Protein 9DXP (pdb70)

Sequence (546 aa):
GELKVFLCALSFVYFAKALAEGYLKSTITQIERRFDIPSSLVGVIDGSFEIGNLLVITFVSYFGAKLHRPKIIGAGCVIMGVGTLLIAMPQFFMEQYKYERSSMWIYVFLGNLLRGIGETPIQPLGIAYLDDFASEDNAAFYIGCVQTVAIIGPIFGFLLGSLCAKLYVDIGFVNLDHITITPKDPQWVGAWWLGYLIAGIISLLAAVPFWYLPKSLPAKIMEMARDFLPSLKNLFGNPVYFLYLCTSTVQFNSLFGMVTYKPKYIEQQYGQSSSRANFVIGLINIPAVALGIFSGGIVMKKFRISVCGAAKLYLGSSVFGYLLFLSLFALGCENSDVAGLTVSYQGTKPVSYHERALFSDCNSRCKCSETKWEPMCGENGITYVSACLAGCQTSNRSGKNIIFYNCTCVGISSGIVGRCQKDNGCPQMFLYFLVISVITSYTLSLGGIPGYILLLRCIKPQLKSFALGIYTLAIRVLAGIPAPVYFGVLIDTSCLKWGFKRCGSRGSCRLYDSNVFRHIYLGLTVILGTVSILLSIAVLFILKKN

Organism: Homo sapiens (NCBI:txid9606)

Nearest PDB structures (foldseek):
  8hnh-assembly1_A  TM=9.479E-01  e=4.121E-43  Homo sapiens
  8hnc-assembly1_A  TM=9.455E-01  e=6.093E-43  Homo sapiens
  8k6l-assembly1_A  TM=9.357E-01  e=5.834E-43  Homo sapiens
  8kgw-assembly1_A  TM=9.311E-01  e=1.448E-32  Homo sapiens
  8kgi-assembly1_B  TM=8.664E-01  e=1.265E-17  Homo sapiens

GO terms:
  GO:0015349 thyroid hormone transmembrane transporter activity (F, IDA)
  GO:0005886 plasma membrane (C, IDA)
  GO:0016323 basolateral plasma membrane (C, IDA)
  GO:0055085 transmembrane transport (P, IDA)
  GO:0070327 thyroid hormone transport (P, IDA)
  GO:2000611 positive regulation of thyroid hormone generation (P, IMP)
  GO:0022857 transmembrane transporter activity (F, IDA)
  GO:0015349 thyroid hormone transmembrane transporter activity (F, IMP)
  GO:0005886 plasma membrane (C, IMP)
  GO:0070327 thyroid hormone transport (P, IMP)
  GO:0005886 plasma membrane (C, TAS)
  GO:0005515 protein binding (F, IPI)

B-factor: mean 31.96, std 24.23, range [0.01, 106.72]

Solvent-accessible surface area: 25785 Å² total; per-residue (Å²): 80,97,31,106,78,0,22,87,7,0,23,78,0,4,55,0,31,5,13,5,46,1,1,4,92,30,0,32,71,27,1,48,107,29,10,122,12,79,61,78,48,18,44,66,2,62,27,0,35,29,95,3,15,39,141,36,4,32,123,19,0,15,30,2,16,102,74,47,21,0,81,43,0,0,41,4,0,58,63,6,0,72,0,2,42,42,0,0,68,0,9,91,134,44,134,108,34,152,26,159,224,124,86,39,55,72,87,1,40,69,0,0,41,50,5,0,51,0,32,3,4,0,39,1,0,0,0,1,0,0,8,56,43,12,58,150,50,31,0,4,55,15,0,0,27,0,36,27,43,22,42,49,1,37,35,92,0,94,99,29,2,70,100,3,28,136,70,14,0,5,53,80,88,41,103,80,140,139,33,119,18,74,78,191,48,121,57,39,2,2,0,0,17,50,0,3,41,62,1,0,92,37,0,59,106,1,3,83,46,0,123,184,9,39,101,74,26,165,114,150,75,123,84,24,49,179,68,53,111,66,16,53,141,80,0,74,61,26,62,10,0,91,33,6,13,37,0,1,16,30,13,67,16,0,32,54,0,12,70,61,30,8,32,55,0,2,36,32,2,4,47,38,71,61,63,145,0,89,122,14,20,19,102,76,7,46,45,9,35,5,110,0,20,58,16,0,0,75,44,7,70,144,134,197,47,74,40,43,20,0,3,107,40,13,26,25,6,1,41,128,0,7,102,56,7,80,45,2,73,84,18,28,8,124,36,26,55,1,1,4,17,13,8,27,22,151,38,68,159,113,41,78,155,174,109,84,51,25,76,32,134,20,1,81,235,37,212,12,48,100,68,124,36,112,22,1,22,6,132,82,40,15,1,1,2,11,16,44,0,0,2,22,131,71,76,91,175,64,67,199,89,57,41,39,83,87,0,65,1,10,53,136,67,26,2,89,94,26,91,19,157,31,123,149,39,5,70,86,47,19,92,90,2,29,75,32,7,34,79,4,10,76,19,13,13,40,1,28,2,0,0,17,5,0,0,1,75,27,14,89,81,87,11,20,2,3,0,0,0,13,18,30,53,11,15,66,60,98,0,6,79,44,0,31,98,71,0,8,91,70,0,44,93,5,17,19,26,60,10,89,116,250,124,51,62,152,17,73,15,98,10,10,34,8,47,61,1,25,98,42,1,0,16,34,1,20,108,33,0,63,61,0,25,109,44,4,82,35,4,21,130,35,24,127,157,126

Structure (mmCIF, N/CA/C/O backbone):
data_9DXP
#
_entry.id   9DXP
#
_cell.length_a   1.00
_cell.length_b   1.00
_cell.length_c   1.00
_cell.angle_alpha   90.00
_cell.angle_beta   90.00
_cell.angle_gamma   90.00
#
_symmetry.space_group_name_H-M   'P 1'
#
loop_
_entity.id
_entity.type
_entity.pdbx_description
1 polymer 'Solute carrier organic anion transporter family member 1C1'
2 non-polymer "3,5,3',5'-TETRAIODO-L-THYRONINE"
3 non-polymer 'CHOLESTEROL HEMISUCCINATE'
4 water water
#
loop_
_atom_site.group_PDB
_atom_site.id
_atom_site.type_symbol
_atom_site.label_atom_id
_atom_site.label_alt_id
_atom_site.label_comp_id
_atom_site.label_asym_id
_atom_site.label_entity_id
_atom_site.label_seq_id
_atom_site.pdbx_PDB_ins_code
_atom_site.Cartn_x
_atom_site.Cartn_y
_atom_site.Cartn_z
_atom_site.occupancy
_atom_site.B_iso_or_equiv
_atom_site.auth_seq_id
_atom_site.auth_comp_id
_atom_site.auth_asym_id
_atom_site.auth_atom_id
_atom_site.pdbx_PDB_model_num
ATOM 1 N N . GLY A 1 40 ? 140.28125 117.88547 106.93248 1.000 28.29918 40 GLY A N 1
ATOM 2 C CA . GLY A 1 40 ? 141.42701 118.55600 106.34702 1.000 21.77311 40 GLY A CA 1
ATOM 3 C C . GLY A 1 40 ? 142.09891 119.53267 107.28990 1.000 25.42988 40 GLY A C 1
ATOM 4 O O . GLY A 1 40 ? 142.11713 119.32666 108.50103 1.000 33.32292 40 GLY A O 1
ATOM 5 N N . GLU A 1 41 ? 142.65403 120.60573 106.72696 1.000 27.31217 41 GLU A N 1
ATOM 6 C CA . GLU A 1 41 ? 143.35823 121.58889 107.54368 1.000 25.25978 41 GLU A CA 1
ATOM 7 C C . GLU A 1 41 ? 142.39918 122.34758 108.45281 1.000 20.35981 41 GLU A C 1
ATOM 8 O O . GLU A 1 41 ? 142.78181 122.77603 109.54687 1.000 30.29001 41 GLU A O 1
ATOM 14 N N . LEU A 1 42 ? 141.15293 122.53233 108.01378 1.000 22.44362 42 LEU A N 1
ATOM 15 C CA . LEU A 1 42 ? 140.15823 123.18055 108.86184 1.000 17.42056 42 LEU A CA 1
ATOM 16 C C . LEU A 1 42 ? 139.83933 122.33643 110.09068 1.000 15.62228 42 LEU A C 1
ATOM 17 O O . LEU A 1 42 ? 139.72346 122.86416 111.20168 1.000 21.59833 42 LEU A O 1
ATOM 22 N N . LYS A 1 43 ? 139.69311 121.02191 109.91064 1.000 23.64152 43 LYS A N 1
ATOM 23 C CA . LYS A 1 43 ? 139.44947 120.13725 111.04626 1.000 16.22342 43 LYS A CA 1
ATOM 24 C C . LYS A 1 43 ? 140.63362 120.13001 112.00273 1.000 16.54879 43 LYS A C 1
ATOM 25 O O . LYS A 1 43 ? 140.45312 120.08608 113.22599 1.000 28.74214 43 LYS A O 1
ATOM 31 N N . VAL A 1 44 ? 141.85269 120.16310 111.46119 1.000 14.69415 44 VAL A N 1
ATOM 32 C CA . VAL A 1 44 ? 143.04569 120.20686 112.30106 1.000 14.19710 44 VAL A CA 1
ATOM 33 C C . VAL A 1 44 ? 143.08009 121.50237 113.10228 1.000 12.23055 44 VAL A C 1
ATOM 34 O O . VAL A 1 44 ? 143.39670 121.50544 114.29800 1.000 24.38361 44 VAL A O 1
ATOM 38 N N . PHE A 1 45 ? 142.75308 122.62372 112.45432 1.000 9.73480 45 PHE A N 1
ATOM 39 C CA . PHE A 1 45 ? 142.67218 123.88946 113.17521 1.000 6.72195 45 PHE A CA 1
ATOM 40 C C . PHE A 1 45 ? 141.61888 123.82846 114.27080 1.000 9.74991 45 PHE A C 1
ATOM 41 O O . PHE A 1 45 ? 141.82812 124.35123 115.36801 1.000 16.32516 45 PHE A O 1
ATOM 49 N N . LEU A 1 46 ? 140.47081 123.21550 113.98204 1.000 7.35521 46 LEU A N 1
ATOM 50 C CA . LEU A 1 46 ? 139.41164 123.11225 114.97959 1.000 4.58355 46 LEU A CA 1
ATOM 51 C C . LEU A 1 46 ? 139.87493 122.30537 116.18761 1.000 13.78696 46 LEU A C 1
ATOM 52 O O . LEU A 1 46 ? 139.64711 122.69979 117.33619 1.000 16.62023 46 LEU A O 1
ATOM 57 N N . CYS A 1 47 ? 140.54987 121.18007 115.94234 1.000 10.54012 47 CYS A N 1
ATOM 58 C CA . CYS A 1 47 ? 141.07294 120.36416 117.03573 1.000 7.38380 47 CYS A CA 1
ATOM 59 C C . CYS A 1 47 ? 142.10729 121.13162 117.85724 1.000 17.28391 47 CYS A C 1
ATOM 60 O O . CYS A 1 47 ? 142.08745 121.09880 119.09545 1.000 22.60266 47 CYS A O 1
ATOM 63 N N . ALA A 1 48 ? 143.02034 121.83460 117.18092 1.000 12.37572 48 ALA A N 1
ATOM 64 C CA . ALA A 1 48 ? 144.05212 122.58920 117.88808 1.000 6.65164 48 ALA A CA 1
ATOM 65 C C . ALA A 1 48 ? 143.44865 123.71302 118.72259 1.000 3.44829 48 ALA A C 1
ATOM 66 O O . ALA A 1 48 ? 143.86588 123.94656 119.86449 1.000 19.77348 48 ALA A O 1
ATOM 68 N N . LEU A 1 49 ? 142.46492 124.42185 118.16769 1.000 7.19592 49 LEU A N 1
ATOM 69 C CA . LEU A 1 49 ? 141.80157 125.48388 118.91168 1.000 4.47051 49 LEU A CA 1
ATOM 70 C C . LEU A 1 49 ? 141.03776 124.92595 120.10431 1.000 5.06147 49 LEU A C 1
ATOM 71 O O . LEU A 1 49 ? 141.01193 125.54157 121.17534 1.000 19.39001 49 LEU A O 1
ATOM 76 N N . SER A 1 50 ? 140.40477 123.76374 119.93691 1.000 7.07331 50 SER A N 1
ATOM 77 C CA . SER A 1 50 ? 139.72942 123.12204 121.05855 1.000 11.98045 50 SER A CA 1
ATOM 78 C C . SER A 1 50 ? 140.71377 122.78104 122.16783 1.000 9.42843 50 SER A C 1
ATOM 79 O O . SER A 1 50 ? 140.41266 122.96188 123.35359 1.000 13.75419 50 SER A O 1
ATOM 82 N N . PHE A 1 51 ? 141.89780 122.28607 121.80207 1.000 7.65770 51 PHE A N 1
ATOM 83 C CA . PHE A 1 51 ? 142.89278 121.96723 122.82090 1.000 6.00837 51 PHE A CA 1
ATOM 84 C C . PHE A 1 51 ? 143.39565 123.22424 123.52043 1.000 9.29755 51 PHE A C 1
ATOM 85 O O . PHE A 1 51 ? 143.65425 123.20587 124.72806 1.000 20.47017 51 PHE A O 1
ATOM 93 N N . VAL A 1 52 ? 143.54533 124.32265 122.78081 1.000 5.25591 52 VAL A N 1
ATOM 94 C CA . VAL A 1 52 ? 143.95305 125.58112 123.40216 1.000 4.86390 52 VAL A CA 1
ATOM 95 C C . VAL A 1 52 ? 142.89026 126.07335 124.38047 1.000 0.00000 52 VAL A C 1
ATOM 96 O O . VAL A 1 52 ? 143.20527 126.53414 125.48800 1.000 11.16362 52 VAL A O 1
ATOM 100 N N . TYR A 1 53 ? 141.61895 125.99374 123.98212 1.000 8.93935 53 TYR A N 1
ATOM 101 C CA . TYR A 1 53 ? 140.52965 126.36469 124.87783 1.000 5.55844 53 TYR A CA 1
ATOM 102 C C . TYR A 1 53 ? 140.54806 125.50842 126.13563 1.000 10.84629 53 TYR A C 1
ATOM 103 O O . TYR A 1 53 ? 140.38872 126.02118 127.24939 1.000 8.82849 53 TYR A O 1
ATOM 112 N N . PHE A 1 54 ? 140.76178 124.20217 125.97362 1.000 3.57367 54 PHE A N 1
ATOM 113 C CA . PHE A 1 54 ? 140.84636 123.30881 127.12235 1.000 5.51139 54 PHE A CA 1
ATOM 114 C C . PHE A 1 54 ? 141.99779 123.69178 128.04451 1.000 8.23598 54 PHE A C 1
ATOM 115 O O . PHE A 1 54 ? 141.84292 123.71080 129.26803 1.000 23.81013 54 PHE A O 1
ATOM 123 N N . ALA A 1 55 ? 143.16844 123.98228 127.47367 1.000 14.29003 55 ALA A N 1
ATOM 124 C CA . ALA A 1 55 ? 144.33006 124.31870 128.29094 1.000 2.94780 55 ALA A CA 1
ATOM 125 C C . ALA A 1 55 ? 144.08861 125.59075 129.09447 1.000 9.42102 55 ALA A C 1
ATOM 126 O O . ALA A 1 55 ? 144.36146 125.63906 130.30222 1.000 25.62200 55 ALA A O 1
ATOM 128 N N . LYS A 1 56 ? 143.55922 126.63093 128.44279 1.000 4.39507 56 LYS A N 1
ATOM 129 C CA . LYS A 1 56 ? 143.32522 127.88226 129.15732 1.000 9.58587 56 LYS A CA 1
ATOM 130 C C . LYS A 1 56 ? 142.24394 127.71523 130.22262 1.000 14.44034 56 LYS A C 1
ATOM 131 O O . LYS A 1 56 ? 142.37167 128.24774 131.33234 1.000 14.00346 56 LYS A O 1
ATOM 137 N N . ALA A 1 57 ? 141.18836 126.95233 129.91909 1.000 5.71440 57 ALA A N 1
ATOM 138 C CA . ALA A 1 57 ? 140.14207 126.69937 130.90164 1.000 14.60847 57 ALA A CA 1
ATOM 139 C C . ALA A 1 57 ? 140.65660 125.91095 132.09954 1.000 12.78488 57 ALA A C 1
ATOM 140 O O . ALA A 1 57 ? 140.27732 126.20495 133.23782 1.000 22.33523 57 ALA A O 1
ATOM 142 N N . LEU A 1 58 ? 141.50502 124.90900 131.86281 1.000 10.71940 58 LEU A N 1
ATOM 143 C CA . LEU A 1 58 ? 142.06828 124.12978 132.95845 1.000 15.78477 58 LEU A CA 1
ATOM 144 C C . LEU A 1 58 ? 142.96485 124.98942 133.83740 1.000 21.24172 58 LEU A C 1
ATOM 145 O O . LEU A 1 58 ? 142.92699 124.88835 135.06996 1.000 27.90066 58 LEU A O 1
ATOM 150 N N . ALA A 1 59 ? 143.77476 125.85257 133.21944 1.000 14.51916 59 ALA A N 1
ATOM 151 C CA . ALA A 1 59 ? 144.58035 126.77720 134.00855 1.000 15.58234 59 ALA A CA 1
ATOM 152 C C . ALA A 1 59 ? 143.69890 127.68962 134.85587 1.000 14.36908 59 ALA A C 1
ATOM 153 O O . ALA A 1 59 ? 143.98661 127.92070 136.03775 1.000 25.31191 59 ALA A O 1
ATOM 155 N N . GLU A 1 60 ? 142.61373 128.20654 134.27285 1.000 5.66179 60 GLU A N 1
ATOM 156 C CA . GLU A 1 60 ? 141.72014 129.08889 135.01872 1.000 14.82681 60 GLU A CA 1
ATOM 157 C C . GLU A 1 60 ? 141.09320 128.36773 136.20780 1.000 14.96885 60 GLU A C 1
ATOM 158 O O . GLU A 1 60 ? 141.04282 128.90419 137.32261 1.000 15.40912 60 GLU A O 1
ATOM 164 N N . GLY A 1 61 ? 140.61041 127.14426 135.98315 1.000 12.73938 61 GLY A N 1
ATOM 165 C CA . GLY A 1 61 ? 140.00789 126.38463 137.06520 1.000 16.46804 61 GLY A CA 1
ATOM 166 C C . GLY A 1 61 ? 140.98886 126.07631 138.17948 1.000 14.26723 61 GLY A C 1
ATOM 167 O O . GLY A 1 61 ? 140.65578 126.19051 139.36277 1.000 17.86872 61 GLY A O 1
ATOM 168 N N . TYR A 1 62 ? 142.21591 125.68924 137.81835 1.000 19.84892 62 TYR A N 1
ATOM 169 C CA . TYR A 1 62 ? 143.21814 125.38679 138.83351 1.000 11.87971 62 TYR A CA 1
ATOM 170 C C . TYR A 1 62 ? 143.57720 126.62606 139.64369 1.000 15.72592 62 TYR A C 1
ATOM 171 O O . TYR A 1 62 ? 143.72692 126.55680 140.87127 1.000 19.58729 62 TYR A O 1
ATOM 180 N N . LEU A 1 63 ? 143.73422 127.76784 138.97146 1.000 15.42678 63 LEU A N 1
ATOM 181 C CA . LEU A 1 63 ? 144.03753 129.01016 139.66651 1.000 19.90084 63 LEU A CA 1
ATOM 182 C C . LEU A 1 63 ? 142.93539 129.37433 140.65541 1.000 22.55260 63 LEU A C 1
ATOM 183 O O . LEU A 1 63 ? 143.20414 129.74901 141.80483 1.000 27.16485 63 LEU A O 1
ATOM 188 N N . LYS A 1 64 ? 141.67976 129.26668 140.21214 1.000 25.29690 64 LYS A N 1
ATOM 189 C CA . LYS A 1 64 ? 140.56343 129.54265 141.11010 1.000 22.96066 64 LYS A CA 1
ATOM 190 C C . LYS A 1 64 ? 140.54676 128.58702 142.29452 1.000 20.64355 64 LYS A C 1
ATOM 191 O O . LYS A 1 64 ? 140.21217 128.99375 143.41143 1.000 25.81412 64 LYS A O 1
ATOM 197 N N . SER A 1 65 ? 140.90626 127.32043 142.07945 1.000 12.95519 65 SER A N 1
ATOM 198 C CA . SER A 1 65 ? 140.88350 126.37439 143.18932 1.000 15.47644 65 SER A CA 1
ATOM 199 C C . SER A 1 65 ? 142.01610 126.62059 144.18441 1.000 23.27749 65 SER A C 1
ATOM 200 O O . SER A 1 65 ? 141.84570 126.35982 145.37944 1.000 30.94131 65 SER A O 1
ATOM 203 N N . THR A 1 66 ? 143.17038 127.11029 143.72741 1.000 23.98072 66 THR A N 1
ATOM 204 C CA . THR A 1 66 ? 144.34320 127.21328 144.59208 1.000 14.94177 66 THR A CA 1
ATOM 205 C C . THR A 1 66 ? 144.67095 128.62791 145.05657 1.000 21.32127 66 THR A C 1
ATOM 206 O O . THR A 1 66 ? 145.68888 128.81080 145.73692 1.000 23.94227 66 THR A O 1
ATOM 210 N N . ILE A 1 67 ? 143.87006 129.63261 144.69457 1.000 27.22558 67 ILE A N 1
ATOM 211 C CA . ILE A 1 67 ? 144.20934 131.00557 145.06813 1.000 27.15181 67 ILE A CA 1
ATOM 212 C C . ILE A 1 67 ? 144.24076 131.16901 146.58898 1.000 30.33141 67 ILE A C 1
ATOM 213 O O . ILE A 1 67 ? 145.07029 131.90854 147.13090 1.000 32.50032 67 ILE A O 1
ATOM 218 N N . THR A 1 68 ? 143.34879 130.47536 147.30249 1.000 33.66203 68 THR A N 1
ATOM 219 C CA . THR A 1 68 ? 143.34808 130.53426 148.76230 1.000 33.32126 68 THR A CA 1
ATOM 220 C C . THR A 1 68 ? 144.60632 129.92171 149.37306 1.000 32.91688 68 THR A C 1
ATOM 221 O O . THR A 1 68 ? 145.18473 130.50808 150.29761 1.000 40.64825 68 THR A O 1
ATOM 225 N N . GLN A 1 69 ? 145.04559 128.76491 148.87369 1.000 32.37985 69 GLN A N 1
ATOM 226 C CA . GLN A 1 69 ? 146.29458 128.17391 149.33890 1.000 31.53610 69 GLN A CA 1
ATOM 227 C C . GLN A 1 69 ? 147.47859 129.08502 149.04644 1.000 33.87778 69 GLN A C 1
ATOM 228 O O . GLN A 1 69 ? 148.40657 129.17908 149.85541 1.000 39.79556 69 GLN A O 1
ATOM 234 N N . ILE A 1 70 ? 147.47038 129.74644 147.88795 1.000 30.24412 70 ILE A N 1
ATOM 235 C CA . ILE A 1 70 ? 148.54611 130.67737 147.56095 1.000 31.02696 70 ILE A CA 1
ATOM 236 C C . ILE A 1 70 ? 148.54201 131.85954 148.52306 1.000 35.08586 70 ILE A C 1
ATOM 237 O O . ILE A 1 70 ? 149.60077 132.31797 148.96637 1.000 32.70234 70 ILE A O 1
ATOM 242 N N . GLU A 1 71 ? 147.35582 132.37186 148.86139 1.000 41.73406 71 GLU A N 1
ATOM 243 C CA . GLU A 1 71 ? 147.26621 133.44534 149.84745 1.000 41.51943 71 GLU A CA 1
ATOM 244 C C . GLU A 1 71 ? 147.83435 133.01308 151.19222 1.000 42.58432 71 GLU A C 1
ATOM 245 O O . GLU A 1 71 ? 148.61033 133.74732 151.81405 1.000 41.36366 71 GLU A O 1
ATOM 251 N N . ARG A 1 72 ? 147.45890 131.82324 151.65462 1.000 37.22599 72 ARG A N 1
ATOM 252 C CA . ARG A 1 72 ? 147.96215 131.31437 152.92465 1.000 35.61409 72 ARG A CA 1
ATOM 253 C C . ARG A 1 72 ? 149.46806 131.09095 152.92466 1.000 41.57305 72 ARG A C 1
ATOM 254 O O . ARG A 1 72 ? 150.13677 131.43528 153.90525 1.000 43.82709 72 ARG A O 1
ATOM 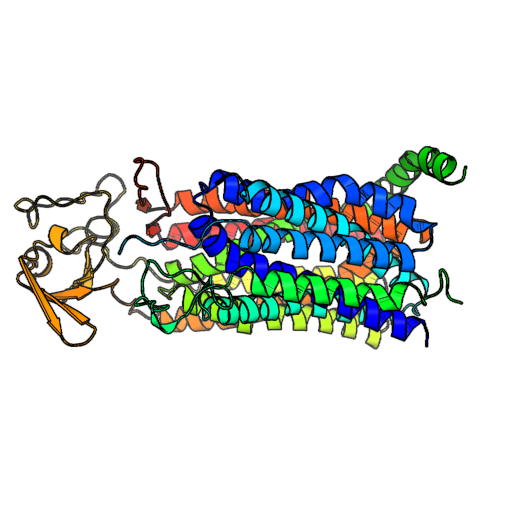262 N N . ARG A 1 73 ? 150.01320 130.52048 151.84865 1.000 43.34125 73 ARG A N 1
ATOM 263 C CA . ARG A 1 73 ? 151.42983 130.17118 151.81981 1.000 39.62675 73 ARG A CA 1
ATOM 264 C C . ARG A 1 73 ? 152.31732 131.40972 151.83413 1.000 39.87087 73 ARG A C 1
ATOM 265 O O . ARG A 1 73 ? 153.30897 131.46302 152.57015 1.000 45.40837 73 ARG A O 1
ATOM 273 N N . PHE A 1 74 ? 151.98000 132.41284 151.03128 1.000 39.72954 74 PHE A N 1
ATOM 274 C CA . PHE A 1 74 ? 152.82000 133.58923 150.85724 1.000 38.40969 74 PHE A CA 1
ATOM 275 C C . PHE A 1 74 ? 152.61107 134.64558 151.93643 1.000 40.43012 74 PHE A C 1
ATOM 276 O O . PHE A 1 74 ? 153.35448 135.63179 151.96207 1.000 45.99856 74 PHE A O 1
ATOM 284 N N . ASP A 1 75 ? 151.63404 134.46002 152.82330 1.000 44.49192 75 ASP A N 1
ATOM 285 C CA . ASP A 1 75 ? 151.33567 135.40358 153.90406 1.000 43.35095 75 ASP A CA 1
ATOM 286 C C . ASP A 1 75 ? 151.08909 136.81078 153.36643 1.000 46.20770 75 ASP A C 1
ATOM 287 O O . ASP A 1 75 ? 151.65011 137.79991 153.84193 1.000 49.92531 75 ASP A O 1
ATOM 292 N N . ILE A 1 76 ? 150.23164 136.89226 152.35593 1.000 45.76204 76 ILE A N 1
ATOM 293 C CA . ILE A 1 76 ? 149.84616 138.17010 151.76351 1.000 43.14385 76 ILE A CA 1
ATOM 294 C C . ILE A 1 76 ? 148.40979 138.49280 152.15965 1.000 43.41295 76 ILE A C 1
ATOM 295 O O . ILE A 1 76 ? 147.60589 137.57504 152.37909 1.000 46.47962 76 ILE A O 1
ATOM 300 N N . PRO A 1 77 ? 148.04882 139.77137 152.29216 1.000 46.44667 77 PRO A N 1
ATOM 301 C CA . PRO A 1 77 ? 146.65795 140.11092 152.62134 1.000 46.83960 77 PRO A CA 1
ATOM 302 C C . PRO A 1 77 ? 145.72070 139.93554 151.43690 1.000 47.69315 77 PRO A C 1
ATOM 303 O O . PRO A 1 77 ? 146.16978 139.80402 150.29464 1.000 52.00478 77 PRO A O 1
ATOM 307 N N . SER A 1 78 ? 144.41233 139.93062 151.70584 1.000 47.72193 78 SER A N 1
ATOM 308 C CA . SER A 1 78 ? 143.42189 139.70311 150.65901 1.000 47.69661 78 SER A CA 1
ATOM 309 C C . SER A 1 78 ? 143.46884 140.75954 149.56245 1.000 48.77695 78 SER A C 1
ATOM 310 O O . SER A 1 78 ? 143.07037 140.47646 148.42659 1.000 48.66480 78 SER A O 1
ATOM 313 N N . SER A 1 79 ? 143.92597 141.97486 149.87578 1.000 47.54855 79 SER A N 1
ATOM 314 C CA . SER A 1 79 ? 144.04545 143.00064 148.84452 1.000 50.76441 79 SER A CA 1
ATOM 315 C C . SER A 1 79 ? 145.03171 142.57641 147.76477 1.000 48.61676 79 SER A C 1
ATOM 316 O O . SER A 1 79 ? 144.74416 142.69376 146.56599 1.000 50.13672 79 SER A O 1
ATOM 319 N N . LEU A 1 80 ? 146.19051 142.05364 148.16878 1.000 41.10191 80 LEU A N 1
ATOM 320 C CA . LEU A 1 80 ? 147.13718 141.54974 147.18417 1.000 46.17878 80 LEU A CA 1
ATOM 321 C C . LEU A 1 80 ? 146.60448 140.30642 146.48377 1.000 45.17964 80 LEU A C 1
ATOM 322 O O . LEU A 1 80 ? 146.99543 140.02449 145.34734 1.000 49.83480 80 LEU A O 1
ATOM 327 N N . VAL A 1 81 ? 145.69973 139.56494 147.12670 1.000 44.26736 81 VAL A N 1
ATOM 328 C CA . VAL A 1 81 ? 145.07972 138.42010 146.46364 1.000 45.48553 81 VAL A CA 1
ATOM 329 C C . VAL A 1 81 ? 144.16601 138.88826 145.33980 1.000 45.67036 81 VAL A C 1
ATOM 330 O O . VAL A 1 81 ? 144.15502 138.31315 144.24318 1.000 45.54590 81 VAL A O 1
ATOM 334 N N . GLY A 1 82 ? 143.37481 139.93000 145.59902 1.000 38.29176 82 GLY A N 1
ATOM 335 C CA . GLY A 1 82 ? 142.57778 140.51723 144.53695 1.000 40.72483 82 GLY A CA 1
ATOM 336 C C . GLY A 1 82 ? 143.44051 141.10079 143.43739 1.000 38.62369 82 GLY A C 1
ATOM 337 O O . GLY A 1 82 ? 143.07401 141.06617 142.26128 1.000 42.58032 82 GLY A O 1
ATOM 338 N N . VAL A 1 83 ? 144.59697 141.65077 143.80910 1.000 37.39507 83 VAL A N 1
ATOM 339 C CA . VAL A 1 83 ? 145.53716 142.15678 142.81368 1.000 38.70495 83 VAL A CA 1
ATOM 340 C C . VAL A 1 83 ? 146.06044 141.02239 141.93913 1.000 36.30767 83 VAL A C 1
ATOM 341 O O . VAL A 1 83 ? 146.19069 141.17021 140.71891 1.000 41.09579 83 VAL A O 1
ATOM 345 N N . ILE A 1 84 ? 146.38212 139.88042 142.54632 1.000 34.70107 84 ILE A N 1
ATOM 346 C CA . ILE A 1 84 ? 146.81953 138.72155 141.77278 1.000 36.68553 84 ILE A CA 1
ATOM 347 C C . ILE A 1 84 ? 145.71004 138.25185 140.84217 1.000 32.98748 84 ILE A C 1
ATOM 348 O O . ILE A 1 84 ? 145.95141 137.93939 139.66999 1.000 37.69951 84 ILE A O 1
ATOM 353 N N . ASP A 1 85 ? 144.47654 138.20026 141.34618 1.000 36.04990 85 ASP A N 1
ATOM 354 C CA . ASP A 1 85 ? 143.35220 137.77999 140.51484 1.000 35.15678 85 ASP A CA 1
ATOM 355 C C . ASP A 1 85 ? 143.09420 138.77298 139.38632 1.000 34.91630 85 ASP A C 1
ATOM 356 O O . ASP A 1 85 ? 142.61159 138.39423 138.31408 1.000 34.28882 85 ASP A O 1
ATOM 361 N N . GLY A 1 86 ? 143.41433 140.04868 139.60725 1.000 30.28216 86 GLY A N 1
ATOM 362 C CA . GLY A 1 86 ? 143.12451 141.08837 138.63856 1.000 22.74953 86 GLY A CA 1
ATOM 363 C C . GLY A 1 86 ? 144.24573 141.40707 137.66893 1.000 25.01552 86 GLY A C 1
ATOM 364 O O . GLY A 1 86 ? 144.03723 142.13166 136.69068 1.000 31.02578 86 GLY A O 1
ATOM 365 N N . SER A 1 87 ? 145.44780 140.89663 137.94079 1.000 26.37377 87 SER A N 1
ATOM 366 C CA . SER A 1 87 ? 146.54757 141.06069 136.99709 1.000 24.57326 87 SER A CA 1
ATOM 367 C C . SER A 1 87 ? 146.25808 140.40360 135.65688 1.000 21.23633 87 SER A C 1
ATOM 368 O O . SER A 1 87 ? 146.59055 140.98450 134.61416 1.000 21.80659 87 SER A O 1
ATOM 371 N N . PHE A 1 88 ? 145.65094 139.21632 135.66612 1.000 13.54835 88 PHE A N 1
ATOM 372 C CA . PHE A 1 88 ? 145.20036 138.55788 134.44973 1.000 21.74331 88 PHE A CA 1
ATOM 373 C C . PHE A 1 88 ? 144.32118 139.49797 133.63997 1.000 17.21862 88 PHE A C 1
ATOM 374 O O . PHE A 1 88 ? 144.51391 139.65160 132.43294 1.000 22.18483 88 PHE A O 1
ATOM 382 N N . GLU A 1 89 ? 143.34658 140.12467 134.29656 1.000 23.60205 89 GLU A N 1
ATOM 383 C CA . GLU A 1 89 ? 142.38845 140.94217 133.56637 1.000 19.60380 89 GLU A CA 1
ATOM 384 C C . GLU A 1 89 ? 143.03058 142.22925 133.07093 1.000 16.78852 89 GLU A C 1
ATOM 385 O O . GLU A 1 89 ? 142.71365 142.70690 131.97771 1.000 23.12832 89 GLU A O 1
ATOM 391 N N . ILE A 1 90 ? 143.95768 142.78939 133.84834 1.000 15.05323 90 ILE A N 1
ATOM 392 C CA . ILE A 1 90 ? 144.71827 143.94433 133.37698 1.000 20.77286 90 ILE A CA 1
ATOM 393 C C . ILE A 1 90 ? 145.44350 143.59837 132.08152 1.000 26.45596 90 ILE A C 1
ATOM 394 O O . ILE A 1 90 ? 145.33267 144.31027 131.07225 1.000 28.28280 90 ILE A O 1
ATOM 399 N N . GLY A 1 91 ? 146.16566 142.47687 132.08369 1.000 18.78673 91 GLY A N 1
ATOM 400 C CA . GLY A 1 91 ? 146.90117 142.03547 130.91597 1.000 11.27425 91 GLY A CA 1
ATOM 401 C C . GLY A 1 91 ? 146.02147 141.74221 129.71967 1.000 17.50841 91 GLY A C 1
ATOM 402 O O . GLY A 1 91 ? 146.35809 142.09838 128.58843 1.000 21.30603 91 GLY A O 1
ATOM 403 N N . ASN A 1 92 ? 144.88688 141.08684 129.96506 1.000 16.10350 92 ASN A N 1
ATOM 404 C CA . ASN A 1 92 ? 143.96189 140.75032 128.88832 1.000 13.67399 92 ASN A CA 1
ATOM 405 C C . ASN A 1 92 ? 143.35289 142.00047 128.26406 1.000 14.81094 92 ASN A C 1
ATOM 406 O O . ASN A 1 92 ? 143.34852 142.15313 127.03581 1.000 20.10529 92 ASN A O 1
ATOM 411 N N . LEU A 1 93 ? 142.84047 142.90530 129.09769 1.000 13.89074 93 LEU A N 1
ATOM 412 C CA . LEU A 1 93 ? 142.09087 144.04787 128.59635 1.000 15.79915 93 LEU A CA 1
ATOM 413 C C . LEU A 1 93 ? 143.00689 145.08778 127.97156 1.000 17.90900 93 LEU A C 1
ATOM 414 O O . LEU A 1 93 ? 142.57579 145.85019 127.10024 1.000 25.01414 93 LEU A O 1
ATOM 419 N N . LEU A 1 94 ? 144.27185 145.14567 128.39858 1.000 21.51228 94 LEU A N 1
ATOM 420 C CA . LEU A 1 94 ? 145.15462 146.16399 127.84535 1.000 18.60687 94 LEU A CA 1
ATOM 421 C C . LEU A 1 94 ? 145.56451 145.85792 126.40939 1.000 17.80368 94 LEU A C 1
ATOM 422 O O . LEU A 1 94 ? 145.86580 146.78000 125.64534 1.000 29.18133 94 LEU A O 1
ATOM 427 N N . VAL A 1 95 ? 145.58983 144.58624 126.01764 1.000 15.62460 95 VAL A N 1
ATOM 428 C CA . VAL A 1 95 ? 146.11213 144.21953 124.70796 1.000 15.35185 95 VAL A CA 1
ATOM 429 C C . VAL A 1 95 ? 145.10362 143.48550 123.82746 1.000 18.34516 95 VAL A C 1
ATOM 430 O O . VAL A 1 95 ? 145.43335 143.18829 122.66437 1.000 25.03075 95 VAL A O 1
ATOM 434 N N . ILE A 1 96 ? 143.88892 143.19187 124.31006 1.000 9.25531 96 ILE A N 1
ATOM 435 C CA . ILE A 1 96 ? 142.92946 142.45063 123.49240 1.000 15.80091 96 ILE A CA 1
ATOM 436 C C . ILE A 1 96 ? 142.59401 143.20538 122.20638 1.000 11.27633 96 ILE A C 1
ATOM 437 O O . ILE A 1 96 ? 142.54915 142.61093 121.12402 1.000 15.30117 96 ILE A O 1
ATOM 442 N N . THR A 1 97 ? 142.35549 144.51625 122.29813 1.000 10.62416 97 THR A N 1
ATOM 443 C CA . THR A 1 97 ? 141.97127 145.28844 121.11847 1.000 8.13195 97 THR A CA 1
ATOM 444 C C . THR A 1 97 ? 143.09083 145.32294 120.08422 1.000 13.49953 97 THR A C 1
ATOM 445 O O . THR A 1 97 ? 142.85464 145.07573 118.89319 1.000 20.63093 97 THR A O 1
ATOM 449 N N . PHE A 1 98 ? 144.31966 145.60853 120.52636 1.000 24.15882 98 PHE A N 1
ATOM 450 C CA . PHE A 1 98 ? 145.45484 145.65018 119.61056 1.000 13.83500 98 PHE A CA 1
ATOM 451 C C . PHE A 1 98 ? 145.65368 144.30288 118.93259 1.000 12.34792 98 PHE A C 1
ATOM 452 O O . PHE A 1 98 ? 145.90477 144.23791 117.72515 1.000 18.43391 98 PHE A O 1
ATOM 460 N N . VAL A 1 99 ? 145.54743 143.21251 119.69336 1.000 16.47324 99 VAL A N 1
ATOM 461 C CA . VAL A 1 99 ? 145.76180 141.89645 119.10239 1.000 8.12046 99 VAL A CA 1
ATOM 462 C C . VAL A 1 99 ? 144.66075 141.56625 118.10300 1.000 14.16718 99 VAL A C 1
ATOM 463 O O . VAL A 1 99 ? 144.93312 141.06034 117.00884 1.000 16.45953 99 VAL A O 1
ATOM 467 N N . SER A 1 100 ? 143.40380 141.85747 118.44782 1.000 14.47283 100 SER A N 1
ATOM 468 C CA . SER A 1 100 ? 142.30582 141.46592 117.57269 1.000 14.99138 100 SER A CA 1
ATOM 469 C C . SER A 1 100 ? 142.25524 142.31840 116.31222 1.000 11.75454 100 SER A C 1
ATOM 470 O O . SER A 1 100 ? 141.76403 141.85541 115.27795 1.000 17.19533 100 SER A O 1
ATOM 473 N N . TYR A 1 101 ? 142.75728 143.54961 116.36720 1.000 13.67374 101 TYR A N 1
ATOM 474 C CA . TYR A 1 101 ? 142.73110 144.42218 115.18795 1.000 12.75097 101 TYR A CA 1
ATOM 475 C C . TYR A 1 101 ? 143.90515 144.13681 114.25408 1.000 11.85411 101 TYR A C 1
ATOM 476 O O . TYR A 1 101 ? 143.70817 143.81776 113.07928 1.000 21.71825 101 TYR A O 1
ATOM 485 N N . PHE A 1 102 ? 145.13173 144.25949 114.76305 1.000 25.41239 102 PHE A N 1
ATOM 486 C CA . PHE A 1 102 ? 146.31379 144.06859 113.92790 1.000 15.10219 102 PHE A CA 1
ATOM 487 C C . PHE A 1 102 ? 146.56116 142.61530 113.55850 1.000 21.99199 102 PHE A C 1
ATOM 488 O O . PHE A 1 102 ? 147.14614 142.36407 112.50169 1.000 29.33796 102 PHE A O 1
ATOM 496 N N . GLY A 1 103 ? 146.12769 141.66099 114.37650 1.000 13.68301 103 GLY A N 1
ATOM 497 C CA . GLY A 1 103 ? 146.37767 140.26371 114.09491 1.000 11.61771 103 GLY A CA 1
ATOM 498 C C . GLY A 1 103 ? 145.51291 139.70514 112.98592 1.000 23.66890 103 GLY A C 1
ATOM 499 O O . GLY A 1 103 ? 145.77006 138.60636 112.48814 1.000 19.02438 103 GLY A O 1
ATOM 500 N N . ALA A 1 104 ? 144.48244 140.45886 112.59112 1.000 22.50479 104 ALA A N 1
ATOM 501 C CA . ALA A 1 104 ? 143.54168 139.98056 111.58323 1.000 17.70314 104 ALA A CA 1
ATOM 502 C C . ALA A 1 104 ? 144.20559 139.76155 110.22898 1.000 21.49669 104 ALA A C 1
ATOM 503 O O . ALA A 1 104 ? 143.95310 138.74222 109.57874 1.000 27.35828 104 ALA A O 1
ATOM 505 N N . LYS A 1 105 ? 145.04637 140.69523 109.78311 1.000 17.97120 105 LYS A N 1
ATOM 506 C CA . LYS A 1 105 ? 145.72498 140.52863 108.50307 1.000 20.66032 105 LYS A CA 1
ATOM 507 C C . LYS A 1 105 ? 147.04818 139.78625 108.61760 1.000 24.89240 105 LYS A C 1
ATOM 508 O O . LYS A 1 105 ? 147.67149 139.50273 107.58928 1.000 29.26462 105 LYS A O 1
ATOM 514 N N . LEU A 1 106 ? 147.49922 139.47643 109.82353 1.000 25.65014 106 LEU A N 1
ATOM 515 C CA . LEU A 1 106 ? 148.74308 138.75177 109.99827 1.000 19.87609 106 LEU A CA 1
ATOM 516 C C . LEU A 1 106 ? 148.47895 137.25069 109.92133 1.000 14.07014 106 LEU A C 1
ATOM 517 O O . LEU A 1 106 ? 147.37888 136.80195 109.58656 1.000 23.81356 106 LEU A O 1
ATOM 522 N N . HIS A 1 107 ? 149.50389 136.46362 110.22362 1.000 12.83713 107 HIS A N 1
ATOM 523 C CA . HIS A 1 107 ? 149.40224 135.01018 110.24654 1.000 13.13969 107 HIS A CA 1
ATOM 524 C C . HIS A 1 107 ? 148.71876 134.60315 111.54652 1.000 13.42110 107 HIS A C 1
ATOM 525 O O . HIS A 1 107 ? 149.37369 134.46299 112.58304 1.000 25.41106 107 HIS A O 1
ATOM 532 N N . ARG A 1 108 ? 147.40406 134.41908 111.49035 1.000 4.16809 108 ARG A N 1
ATOM 533 C CA . ARG A 1 108 ? 146.59434 134.21084 112.68458 1.000 5.82898 108 ARG A CA 1
ATOM 534 C C . ARG A 1 108 ? 146.94944 132.93421 113.44619 1.000 9.83230 108 ARG A C 1
ATOM 535 O O . ARG A 1 108 ? 147.03598 132.98395 114.67759 1.000 16.60260 108 ARG A O 1
ATOM 543 N N . PRO A 1 109 ? 147.14415 131.76701 112.78393 1.000 12.36781 109 PRO A N 1
ATOM 544 C CA . PRO A 1 109 ? 147.55281 130.57445 113.54077 1.000 8.04071 109 PRO A CA 1
ATOM 545 C C . PRO A 1 109 ? 148.82532 130.77518 114.35205 1.000 16.21377 109 PRO A C 1
ATOM 546 O O . PRO A 1 109 ? 148.90931 130.33109 115.50105 1.000 21.41473 109 PRO A O 1
ATOM 550 N N . LYS A 1 110 ? 149.81195 131.46940 113.78393 1.000 11.78701 110 LYS A N 1
ATOM 551 C CA . LYS A 1 110 ? 151.05709 131.68898 114.50741 1.000 13.57750 110 LYS A CA 1
ATOM 552 C C . LYS A 1 110 ? 150.90912 132.67695 115.65584 1.000 14.29536 110 LYS A C 1
ATOM 553 O O . LYS A 1 110 ? 151.57795 132.50741 116.67977 1.000 20.07004 110 LYS A O 1
ATOM 559 N N . ILE A 1 111 ? 150.04677 133.68428 115.52741 1.000 11.40470 111 ILE A N 1
ATOM 560 C CA . ILE A 1 111 ? 149.78378 134.57238 116.65320 1.000 6.18531 111 ILE A CA 1
ATOM 561 C C . ILE A 1 111 ? 149.08622 133.81795 117.77884 1.000 8.15732 111 ILE A C 1
ATOM 562 O O . ILE A 1 111 ? 149.37200 134.03909 118.95909 1.000 16.38871 111 ILE A O 1
ATOM 567 N N . ILE A 1 112 ? 148.18265 132.90178 117.43220 1.000 5.26590 112 ILE A N 1
ATOM 568 C CA . ILE A 1 112 ? 147.54417 132.05640 118.43516 1.000 6.79822 112 ILE A CA 1
ATOM 569 C C . ILE A 1 112 ? 148.57484 131.17204 119.12924 1.000 17.81890 112 ILE A C 1
ATOM 570 O O . ILE A 1 112 ? 148.54224 131.00125 120.35334 1.000 17.56582 112 ILE A O 1
ATOM 575 N N . GLY A 1 113 ? 149.49576 130.58766 118.36041 1.000 10.80067 113 GLY A N 1
ATOM 576 C CA . GLY A 1 113 ? 150.53338 129.76259 118.96274 1.000 5.57676 113 GLY A CA 1
ATOM 577 C C . GLY A 1 113 ? 151.44439 130.54907 119.88686 1.000 8.61822 113 GLY A C 1
ATOM 578 O O . GLY A 1 113 ? 151.82528 130.07528 120.96062 1.000 13.21790 113 GLY A O 1
ATOM 579 N N . ALA A 1 114 ? 151.80843 131.76561 119.47808 1.000 13.48965 114 ALA A N 1
ATOM 580 C CA . ALA A 1 114 ? 152.60803 132.63148 120.33833 1.000 6.07992 114 ALA A CA 1
ATOM 581 C C . ALA A 1 114 ? 151.85112 132.99552 121.61011 1.000 9.30486 114 ALA A C 1
ATOM 582 O O . ALA A 1 114 ? 152.43875 133.06106 122.69779 1.000 19.73222 114 ALA A O 1
ATOM 584 N N . GLY A 1 115 ? 150.54657 133.24796 121.48985 1.000 7.33801 115 GLY A N 1
ATOM 585 C CA . GLY A 1 115 ? 149.73861 133.49097 122.67094 1.000 0.17776 115 GLY A CA 1
ATOM 586 C C . GLY A 1 115 ? 149.72740 132.30502 123.61314 1.000 1.24495 115 GLY A C 1
ATOM 587 O O . GLY A 1 115 ? 149.80161 132.46795 124.83055 1.000 5.21104 115 GLY A O 1
ATOM 588 N N . CYS A 1 116 ? 149.63988 131.09535 123.06001 1.000 9.76277 116 CYS A N 1
ATOM 589 C CA . CYS A 1 116 ? 149.71521 129.89621 123.88813 1.000 7.65257 116 CYS A CA 1
ATOM 590 C C . CYS A 1 116 ? 151.06076 129.78050 124.59013 1.000 11.67537 116 CYS A C 1
ATOM 591 O O . CYS A 1 116 ? 151.11382 129.39059 125.76146 1.000 19.25121 116 CYS A O 1
ATOM 594 N N . VAL A 1 117 ? 152.15069 130.10034 123.89041 1.000 0.00000 117 VAL A N 1
ATOM 595 C CA . VAL A 1 117 ? 153.47425 130.05403 124.50864 1.000 0.44004 117 VAL A CA 1
ATOM 596 C C . VAL A 1 117 ? 153.55276 131.03752 125.67173 1.000 10.74826 117 VAL A C 1
ATOM 597 O O . VAL A 1 117 ? 154.07258 130.71613 126.74594 1.000 24.35765 117 VAL A O 1
ATOM 601 N N . ILE A 1 118 ? 153.04145 132.25328 125.47051 1.000 10.21473 118 ILE A N 1
ATOM 602 C CA . ILE A 1 118 ? 153.06292 133.25856 126.53208 1.000 10.37905 118 ILE A CA 1
ATOM 603 C C . ILE A 1 118 ? 152.20119 132.81583 127.71092 1.000 10.70295 118 ILE A C 1
ATOM 604 O O . ILE A 1 118 ? 152.57999 132.98989 128.87698 1.000 18.57951 118 ILE A O 1
ATOM 609 N N . MET A 1 119 ? 151.03358 132.23258 127.42367 1.000 6.23635 119 MET A N 1
ATOM 610 C CA . MET A 1 119 ? 150.18580 131.66218 128.46630 1.000 9.48387 119 MET A CA 1
ATOM 611 C C . MET A 1 119 ? 150.93792 130.62249 129.28542 1.000 15.96927 119 MET A C 1
ATOM 612 O O . MET A 1 119 ? 150.90621 130.65439 130.52025 1.000 11.30817 119 MET A O 1
ATOM 617 N N . GLY A 1 120 ? 151.61167 129.69144 128.60923 1.000 10.84391 120 GLY A N 1
ATOM 618 C CA . GLY A 1 120 ? 152.31138 128.63283 129.31580 1.000 12.79757 120 GLY A CA 1
ATOM 619 C C . GLY A 1 120 ? 153.47354 129.15154 130.13933 1.000 8.69286 120 GLY A C 1
ATOM 620 O O . GLY A 1 120 ? 153.71243 128.68719 131.25541 1.000 19.20800 120 GLY A O 1
ATOM 621 N N . VAL A 1 121 ? 154.21221 130.12182 129.59927 1.000 10.08218 121 VAL A N 1
ATOM 622 C CA . VAL A 1 121 ? 155.32236 130.71182 130.34342 1.000 17.21494 121 VAL A CA 1
ATOM 623 C C . VAL A 1 121 ? 154.80848 131.41087 131.59582 1.000 15.97341 121 VAL A C 1
ATOM 624 O O . VAL A 1 121 ? 155.37282 131.26326 132.68579 1.000 24.19513 121 VAL A O 1
ATOM 628 N N . GLY A 1 122 ? 153.72414 132.17720 131.46037 1.000 8.97790 122 GLY A N 1
ATOM 629 C CA . GLY A 1 122 ? 153.14082 132.82443 132.62287 1.000 12.93525 122 GLY A CA 1
ATOM 630 C C . GLY A 1 122 ? 152.63380 131.83748 133.65554 1.000 12.31664 122 GLY A C 1
ATOM 631 O O . GLY A 1 122 ? 152.76218 132.06262 134.85953 1.000 21.48118 122 GLY A O 1
ATOM 632 N N . THR A 1 123 ? 152.04103 130.73430 133.20038 1.000 12.50729 123 THR A N 1
ATOM 633 C CA . THR A 1 123 ? 151.56308 129.71986 134.13324 1.000 13.41770 123 THR A CA 1
ATOM 634 C C . THR A 1 123 ? 152.72060 129.05896 134.87454 1.000 11.69926 123 THR A C 1
ATOM 635 O O . THR A 1 123 ? 152.64118 128.83723 136.08763 1.000 19.40183 123 THR A O 1
ATOM 639 N N . LEU A 1 124 ? 153.80595 128.74332 134.16355 1.000 10.40821 124 LEU A N 1
ATOM 640 C CA . LEU A 1 124 ? 154.98095 128.17074 134.81348 1.000 12.37118 124 LEU A CA 1
ATOM 641 C C . LEU A 1 124 ? 155.63515 129.15663 135.77085 1.000 13.33981 124 LEU A C 1
ATOM 642 O O . LEU A 1 124 ? 156.22195 128.74367 136.77548 1.000 24.23220 124 LEU A O 1
ATOM 647 N N . LEU A 1 125 ? 155.55475 130.45421 135.47536 1.000 21.23045 125 LEU A N 1
ATOM 648 C CA . LEU A 1 125 ? 156.14291 131.46042 136.34982 1.000 17.29698 125 LEU A CA 1
ATOM 649 C C . LEU A 1 125 ? 155.47621 131.50254 137.71966 1.000 23.24054 125 LEU A C 1
ATOM 650 O O . LEU A 1 125 ? 156.13182 131.85881 138.70332 1.000 22.98517 125 LEU A O 1
ATOM 655 N N . ILE A 1 126 ? 154.19255 131.14492 137.80512 1.000 22.86920 126 ILE A N 1
ATOM 656 C CA . ILE A 1 126 ? 153.48893 131.11456 139.08162 1.000 20.58303 126 ILE A CA 1
ATOM 657 C C . ILE A 1 126 ? 154.03519 130.05269 140.02314 1.000 19.53028 126 ILE A C 1
ATOM 658 O O . ILE A 1 126 ? 154.08175 130.27839 141.23603 1.000 26.86648 126 ILE A O 1
ATOM 663 N N . ALA A 1 127 ? 154.46854 128.90893 139.49633 1.000 16.29595 127 ALA A N 1
ATOM 664 C CA . ALA A 1 127 ? 155.03663 127.84372 140.30533 1.000 18.75058 127 ALA A CA 1
ATOM 665 C C . ALA A 1 127 ? 156.49553 128.05653 140.68700 1.000 24.51412 127 ALA A C 1
ATOM 666 O O . ALA A 1 127 ? 157.00975 127.29916 141.51510 1.000 30.01226 127 ALA A O 1
ATOM 668 N N . MET A 1 128 ? 157.17237 129.05101 140.11669 1.000 29.73157 128 MET A N 1
ATOM 669 C CA . MET A 1 128 ? 158.59382 129.30293 140.34379 1.000 29.51253 128 MET A CA 1
ATOM 670 C C . MET A 1 128 ? 158.96607 129.57575 141.80251 1.000 28.80823 128 MET A C 1
ATOM 671 O O . MET A 1 128 ? 159.98056 129.04180 142.26805 1.000 31.88822 128 MET A O 1
ATOM 676 N N . PRO A 1 129 ? 158.21202 130.38946 142.55796 1.000 33.74524 129 PRO A N 1
ATOM 677 C CA . PRO A 1 129 ? 158.62615 130.68477 143.94048 1.000 30.05673 129 PRO A CA 1
ATOM 678 C C . PRO A 1 129 ? 158.79777 129.45670 144.81747 1.000 34.58138 129 PRO A C 1
ATOM 679 O O . PRO A 1 129 ? 159.57340 129.51927 145.77696 1.000 38.19318 129 PRO A O 1
ATOM 683 N N . GLN A 1 130 ? 158.12049 128.34657 144.51850 1.000 34.61018 130 GLN A N 1
ATOM 684 C CA . GLN A 1 130 ? 158.31074 127.12953 145.30057 1.000 28.47495 130 GLN A CA 1
ATOM 685 C C . GLN A 1 130 ? 159.77226 126.69884 145.32020 1.000 29.11013 130 GLN A C 1
ATOM 686 O O . GLN A 1 130 ? 160.25705 126.15921 146.32077 1.000 33.22965 130 GLN A O 1
ATOM 692 N N . PHE A 1 131 ? 160.49545 126.94932 144.23516 1.000 30.11851 131 PHE A N 1
ATOM 693 C CA . PHE A 1 131 ? 161.87140 126.49479 144.10223 1.000 30.69823 131 PHE A CA 1
ATOM 694 C C . PHE A 1 131 ? 162.88240 127.43091 144.74958 1.000 33.36091 131 PHE A C 1
ATOM 695 O O . PHE A 1 131 ? 164.07433 127.11239 144.75765 1.000 37.89051 131 PHE A O 1
ATOM 703 N N . PHE A 1 132 ? 162.44823 128.56775 145.29286 1.000 36.37399 132 PHE A N 1
ATOM 704 C CA . PHE A 1 132 ? 163.37124 129.52819 145.88481 1.000 31.79399 132 PHE A CA 1
ATOM 705 C C . PHE A 1 132 ? 163.04336 129.93346 147.31439 1.000 36.97727 132 PHE A C 1
ATOM 706 O O . PHE A 1 132 ? 163.96551 130.32305 148.03948 1.000 44.90015 132 PHE A O 1
ATOM 714 N N . MET A 1 133 ? 161.78854 129.86504 147.74919 1.000 37.50769 133 MET A N 1
ATOM 715 C CA . MET A 1 133 ? 161.49091 130.19027 149.13450 1.000 38.16490 133 MET A CA 1
ATOM 716 C C . MET A 1 133 ? 161.98997 129.09224 150.06618 1.000 38.44746 133 MET A C 1
ATOM 717 O O . MET A 1 133 ? 162.32801 127.98318 149.64549 1.000 41.91326 133 MET A O 1
ATOM 722 N N . GLU A 1 134 ? 162.03517 129.42287 151.35290 1.000 44.32477 134 GLU A N 1
ATOM 723 C CA . GLU A 1 134 ? 162.41738 128.44830 152.36161 1.000 48.60698 134 GLU A CA 1
ATOM 724 C C . GLU A 1 134 ? 161.31450 127.41418 152.54596 1.000 46.40649 134 GLU A C 1
ATOM 725 O O . GLU A 1 134 ? 160.18242 127.58947 152.08899 1.000 43.70905 134 GLU A O 1
ATOM 731 N N . GLN A 1 135 ? 161.66127 126.32138 153.22172 1.000 49.74694 135 GLN A N 1
ATOM 732 C CA . GLN A 1 135 ? 160.70457 125.26460 153.51835 1.000 48.33705 135 GLN A CA 1
ATOM 733 C C . GLN A 1 135 ? 159.53350 125.82211 154.31251 1.000 48.22202 135 GLN A C 1
ATOM 734 O O . GLN A 1 135 ? 159.72281 126.66733 155.19177 1.000 51.04673 135 GLN A O 1
ATOM 740 N N . TYR A 1 136 ? 158.32117 125.37027 154.00206 1.000 46.96451 136 TYR A N 1
ATOM 741 C CA . TYR A 1 136 ? 157.14451 125.83409 154.72261 1.000 45.30042 136 TYR A CA 1
ATOM 742 C C . TYR A 1 136 ? 157.22460 125.42730 156.18627 1.000 50.48646 136 TYR A C 1
ATOM 743 O O . TYR A 1 136 ? 157.17945 124.23713 156.51307 1.000 52.88446 136 TYR A O 1
ATOM 752 N N . LYS A 1 137 ? 157.35550 126.41077 157.06953 1.000 53.52331 137 LYS A N 1
ATOM 753 C CA . LYS A 1 137 ? 157.44416 126.17875 158.50522 1.000 52.38589 137 LYS A CA 1
ATOM 754 C C . LYS A 1 137 ? 156.10322 126.54188 159.12842 1.000 53.73406 137 LYS A C 1
ATOM 755 O O . LYS A 1 137 ? 155.64041 127.68015 159.00456 1.000 56.09373 137 LYS A O 1
ATOM 761 N N . TYR A 1 138 ? 155.48141 125.57563 159.78858 1.000 61.08246 138 TYR A N 1
ATOM 762 C CA . TYR A 1 138 ? 154.20223 125.77327 160.44935 1.000 62.21258 138 TYR A CA 1
ATOM 763 C C . TYR A 1 138 ? 154.37554 125.74698 161.96403 1.000 64.64489 138 TYR A C 1
ATOM 764 O O . TYR A 1 138 ? 155.24546 125.05816 162.50383 1.000 61.70156 138 TYR A O 1
ATOM 773 N N . GLU A 1 139 ? 153.53028 126.51747 162.64669 1.000 68.20292 139 GLU A N 1
ATOM 774 C CA . GLU A 1 139 ? 153.61039 126.62310 164.09811 1.000 68.27500 139 GLU A CA 1
ATOM 775 C C . GLU A 1 139 ? 153.28407 125.27574 164.72947 1.000 67.07634 139 GLU A C 1
ATOM 776 O O . GLU A 1 139 ? 152.11451 124.89027 164.82590 1.000 65.10925 139 GLU A O 1
ATOM 782 N N . ARG A 1 140 ? 154.31990 124.57057 165.16855 1.000 68.11341 140 ARG A N 1
ATOM 783 C CA . ARG A 1 140 ? 154.18307 123.21098 165.67163 1.000 69.29514 140 ARG A CA 1
ATOM 784 C C . ARG A 1 140 ? 154.47087 123.13600 167.16678 1.000 69.66810 140 ARG A C 1
ATOM 785 O O . ARG A 1 1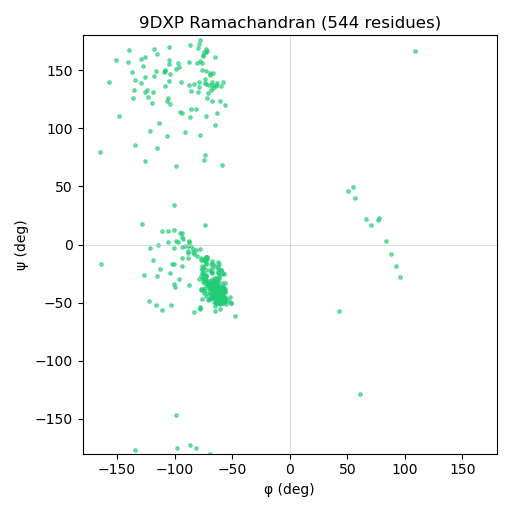40 ? 155.19624 123.96844 167.71105 1.000 71.36641 140 ARG A O 1
ATOM 793 N N . SER A 1 184 ? 159.33578 136.79960 151.36252 1.000 42.81314 184 SER A N 1
ATOM 794 C CA . SER A 1 184 ? 157.96001 137.26371 151.49206 1.000 44.15828 184 SER A CA 1
ATOM 795 C C . SER A 1 184 ? 157.53955 138.07356 150.27158 1.000 46.13773 184 SER A C 1
ATOM 796 O O . SER A 1 184 ? 156.35203 138.29256 150.03699 1.000 44.59114 184 SER A O 1
ATOM 799 N N . SER A 1 185 ? 158.52349 138.51175 149.49206 1.000 44.94274 185 SER A N 1
ATOM 800 C CA . SER A 1 185 ? 158.28017 139.34432 148.32445 1.000 42.02009 185 SER A CA 1
ATOM 801 C C . SER A 1 185 ? 158.19972 138.54543 147.03197 1.000 43.82490 185 SER A C 1
ATOM 802 O O . SER A 1 185 ? 158.18443 139.14283 145.95362 1.000 44.75524 185 SER A O 1
ATOM 805 N N . MET A 1 186 ? 158.15296 137.21487 147.11202 1.000 41.16653 186 MET A N 1
ATOM 806 C CA . MET A 1 186 ? 158.08999 136.38601 145.91591 1.000 38.81473 186 MET A CA 1
ATOM 807 C C . MET A 1 186 ? 156.71222 136.39165 145.26701 1.000 40.03373 186 MET A C 1
ATOM 808 O O . MET A 1 186 ? 156.58875 135.96050 144.11412 1.000 41.61032 186 MET A O 1
ATOM 813 N N . TRP A 1 187 ? 155.68645 136.89372 145.96127 1.000 37.05265 187 TRP A N 1
ATOM 814 C CA . TRP A 1 187 ? 154.34350 136.92955 145.39473 1.000 36.76258 187 TRP A CA 1
ATOM 815 C C . TRP A 1 187 ? 154.28565 137.74645 144.11206 1.000 37.93392 187 TRP A C 1
ATOM 816 O O . TRP A 1 187 ? 153.36881 137.54742 143.30760 1.000 38.50224 187 TRP A O 1
ATOM 827 N N . ILE A 1 188 ? 155.24645 138.65046 143.89921 1.000 30.53489 188 ILE A N 1
ATOM 828 C CA . ILE A 1 188 ? 155.27522 139.42094 142.66182 1.000 31.81246 188 ILE A CA 1
ATOM 829 C C . ILE A 1 188 ? 155.31702 138.48618 141.46260 1.000 34.19777 188 ILE A C 1
ATOM 830 O O . ILE A 1 188 ? 154.64577 138.73307 140.45216 1.000 36.85338 188 ILE A O 1
ATOM 835 N N . TYR A 1 189 ? 156.05712 137.37666 141.56794 1.000 32.98366 189 TYR A N 1
ATOM 836 C CA . TYR A 1 189 ? 156.07950 136.40860 140.47712 1.000 27.02021 189 TYR A CA 1
ATOM 837 C C . TYR A 1 189 ? 154.68496 135.87071 140.19994 1.000 26.83815 189 TYR A C 1
ATOM 838 O O . TYR A 1 189 ? 154.25650 135.81467 139.04124 1.000 33.39471 189 TYR A O 1
ATOM 847 N N . VAL A 1 190 ? 153.94281 135.53148 141.25662 1.000 27.81811 190 VAL A N 1
ATOM 848 C CA . VAL A 1 190 ? 152.56308 135.09006 141.08791 1.000 25.72161 190 VAL A CA 1
ATOM 849 C C . VAL A 1 190 ? 151.75845 136.15484 140.36038 1.000 26.89882 190 VAL A C 1
ATOM 850 O O . VAL A 1 190 ? 150.92512 135.84573 139.50062 1.000 24.98388 190 VAL A O 1
ATOM 854 N N . PHE A 1 191 ? 151.99651 137.42596 140.69065 1.000 30.73763 191 PHE A N 1
ATOM 855 C CA . PHE A 1 191 ? 151.38245 138.50763 139.93321 1.000 21.97447 191 PHE A CA 1
ATOM 856 C C . PHE A 1 191 ? 151.82463 138.45489 138.47758 1.000 23.84345 191 PHE A C 1
ATOM 857 O O . PHE A 1 191 ? 150.99560 138.31656 137.56815 1.000 31.00334 191 PHE A O 1
ATOM 865 N N . LEU A 1 192 ? 153.14173 138.46185 138.24820 1.000 22.87974 192 LEU A N 1
ATOM 866 C CA . LEU A 1 192 ? 153.65575 138.61694 136.89212 1.000 22.05387 192 LEU A CA 1
ATOM 867 C C . LEU A 1 192 ? 153.19927 137.47693 135.99916 1.000 21.97974 192 LEU A C 1
ATOM 868 O O . LEU A 1 192 ? 152.68977 137.71188 134.89622 1.000 23.92620 192 LEU A O 1
ATOM 873 N N . GLY A 1 193 ? 153.31904 136.24194 136.48564 1.000 14.57478 193 GLY A N 1
ATOM 874 C CA . GLY A 1 193 ? 152.85984 135.11180 135.70585 1.000 12.59779 193 GLY A CA 1
ATOM 875 C C . GLY A 1 193 ? 151.40784 135.25261 135.30350 1.000 19.46875 193 GLY A C 1
ATOM 876 O O . GLY A 1 193 ? 151.06079 135.07998 134.13149 1.000 18.83393 193 GLY A O 1
ATOM 877 N N . ASN A 1 194 ? 150.55095 135.64451 136.25022 1.000 13.94049 194 ASN A N 1
ATOM 878 C CA . ASN A 1 194 ? 149.14310 135.77272 135.90670 1.000 19.21891 194 ASN A CA 1
ATOM 879 C C . ASN A 1 194 ? 148.94766 136.85769 134.86311 1.000 13.17518 194 ASN A C 1
ATOM 880 O O . ASN A 1 194 ? 148.16477 136.67537 133.92335 1.000 14.88156 194 ASN A O 1
ATOM 885 N N . LEU A 1 195 ? 149.71147 137.94900 134.96755 1.000 9.09920 195 LEU A N 1
ATOM 886 C CA . LEU A 1 195 ? 149.66313 138.98395 133.94440 1.000 15.63209 195 LEU A CA 1
ATOM 887 C C . LEU A 1 195 ? 149.98242 138.40105 132.57681 1.000 17.11705 195 LEU A C 1
ATOM 888 O O . LEU A 1 195 ? 149.26538 138.65181 131.60029 1.000 18.07801 195 LEU A O 1
ATOM 893 N N . LEU A 1 196 ? 151.03110 137.57651 132.49791 1.000 15.65086 196 LEU A N 1
ATOM 894 C CA . LEU A 1 196 ? 151.37522 136.97499 131.21704 1.000 10.93765 196 LEU A CA 1
ATOM 895 C C . LEU A 1 196 ? 150.22705 136.12464 130.70334 1.000 8.98868 196 LEU A C 1
ATOM 896 O O . LEU A 1 196 ? 149.90449 136.16342 129.50923 1.000 18.93956 196 LEU A O 1
ATOM 901 N N . ARG A 1 197 ? 149.55870 135.39707 131.60292 1.000 7.68502 197 ARG A N 1
ATOM 902 C CA . ARG A 1 197 ? 148.39156 134.63153 131.18882 1.000 15.37639 197 ARG A CA 1
ATOM 903 C C . ARG A 1 197 ? 147.36840 135.54355 130.53128 1.000 12.33587 197 ARG A C 1
ATOM 904 O O . ARG A 1 197 ? 146.90230 135.26370 129.42012 1.000 21.71653 197 ARG A O 1
ATOM 912 N N . GLY A 1 198 ? 147.08859 136.68897 131.15893 1.000 9.88253 198 GLY A N 1
ATOM 913 C CA . GLY A 1 198 ? 146.14018 137.62501 130.58229 1.000 11.54501 198 GLY A CA 1
ATOM 914 C C . GLY A 1 198 ? 146.53826 138.05516 129.18607 1.000 8.25820 198 GLY A C 1
ATOM 915 O O . GLY A 1 198 ? 145.69535 138.18050 128.29786 1.000 21.69428 198 GLY A O 1
ATOM 916 N N . ILE A 1 199 ? 147.83613 138.25875 128.96468 1.000 9.09065 199 ILE A N 1
ATOM 917 C CA . ILE A 1 199 ? 148.29360 138.61940 127.62800 1.000 9.53555 199 ILE A CA 1
ATOM 918 C C . ILE A 1 199 ? 148.12727 137.43628 126.68137 1.000 15.54767 199 ILE A C 1
ATOM 919 O O . ILE A 1 199 ? 147.54873 137.56129 125.59294 1.000 20.49131 199 ILE A O 1
ATOM 924 N N . GLY A 1 200 ? 148.55773 136.25150 127.12034 1.000 13.53632 200 GLY A N 1
ATOM 925 C CA . GLY A 1 200 ? 148.64186 135.12549 126.20995 1.000 1.98848 200 GLY A CA 1
ATOM 926 C C . GLY A 1 200 ? 147.29290 134.60840 125.76218 1.000 9.24724 200 GLY A C 1
ATOM 927 O O . GLY A 1 200 ? 147.19100 133.95366 124.72309 1.000 15.74095 200 GLY A O 1
ATOM 928 N N . GLU A 1 201 ? 146.24355 134.88750 126.53314 1.000 16.83823 201 GLU A N 1
ATOM 929 C CA . GLU A 1 201 ? 144.90800 134.46317 126.14101 1.000 13.48132 201 GLU A CA 1
ATOM 930 C C . GLU A 1 201 ? 144.31683 135.32998 125.03776 1.000 10.47544 201 GLU A C 1
ATOM 931 O O . GLU A 1 201 ? 143.40142 134.87761 124.34520 1.000 24.43940 201 GLU A O 1
ATOM 937 N N . THR A 1 202 ? 144.81715 136.55375 124.84587 1.000 8.34425 202 THR A N 1
ATOM 938 C CA . THR A 1 202 ? 144.08881 137.51924 124.01909 1.000 12.97445 202 THR A CA 1
ATOM 939 C C . THR A 1 202 ? 143.82527 137.07172 122.58144 1.000 8.38459 202 THR A C 1
ATOM 940 O O . THR A 1 202 ? 142.70850 137.30093 122.09633 1.000 22.70005 202 THR A O 1
ATOM 944 N N . PRO A 1 203 ? 144.76011 136.45524 121.84590 1.000 17.28648 203 PRO A N 1
ATOM 945 C CA . PRO A 1 203 ? 144.46438 136.15036 120.43629 1.000 14.46052 203 PRO A CA 1
ATOM 946 C C . PRO A 1 203 ? 143.54865 134.95428 120.23313 1.000 6.97039 203 PRO A C 1
ATOM 947 O O . PRO A 1 203 ? 143.03244 134.78479 119.12336 1.000 14.04144 203 PRO A O 1
ATOM 951 N N . ILE A 1 204 ? 143.32076 134.13580 121.26213 1.000 5.19360 204 ILE A N 1
ATOM 952 C CA . ILE A 1 204 ? 142.70814 132.82389 121.06166 1.000 9.97806 204 ILE A CA 1
ATOM 953 C C . ILE A 1 204 ? 141.28795 132.96049 120.52664 1.000 8.26383 204 ILE A C 1
ATOM 954 O O . ILE A 1 204 ? 140.91804 132.33091 119.53037 1.000 21.50873 204 ILE A O 1
ATOM 959 N N . GLN A 1 205 ? 140.47161 133.78388 121.17987 1.000 15.22954 205 GLN A N 1
ATOM 960 C CA . GLN A 1 205 ? 139.07497 133.89836 120.76299 1.000 12.09995 205 GLN A CA 1
ATOM 961 C C . GLN A 1 205 ? 138.89937 134.76075 119.51761 1.000 9.45525 205 GLN A C 1
ATOM 962 O O . GLN A 1 205 ? 138.31108 134.27241 118.53801 1.000 20.58355 205 GLN A O 1
ATOM 968 N N . PRO A 1 206 ? 139.36449 136.01478 119.46783 1.000 3.35129 206 PRO A N 1
ATOM 969 C CA . PRO A 1 206 ? 139.09045 136.82717 118.26646 1.000 10.39735 206 PRO A CA 1
ATOM 970 C C . PRO A 1 206 ? 139.68516 136.25352 116.99214 1.000 7.10775 206 PRO A C 1
ATOM 971 O O . PRO A 1 206 ? 138.99109 136.17561 115.97384 1.000 25.29655 206 PRO A O 1
ATOM 975 N N . LEU A 1 207 ? 140.95345 135.84342 117.01799 1.000 11.15407 207 LEU A N 1
ATOM 976 C CA . LEU A 1 207 ? 141.57144 135.30440 115.81166 1.000 3.10687 207 LEU A CA 1
ATOM 977 C C . LEU A 1 207 ? 141.12592 133.87351 115.54195 1.000 13.09775 207 LEU A C 1
ATOM 978 O O . LEU A 1 207 ? 140.93381 133.49009 114.38374 1.000 17.81332 207 LEU A O 1
ATOM 983 N N . GLY A 1 208 ? 140.97588 133.06421 116.59119 1.000 0.00000 208 GLY A N 1
ATOM 984 C CA . GLY A 1 208 ? 140.61865 131.66908 116.38732 1.000 1.94632 208 GLY A CA 1
ATOM 985 C C . GLY A 1 208 ? 139.21992 131.49003 115.82717 1.000 13.59959 208 GLY A C 1
ATOM 986 O O . GLY A 1 208 ? 139.00484 130.69913 114.90564 1.000 10.06373 208 GLY A O 1
ATOM 987 N N . ILE A 1 209 ? 138.24751 132.21848 116.37886 1.000 12.90909 209 ILE A N 1
ATOM 988 C CA . ILE A 1 209 ? 136.87827 132.10072 115.88769 1.000 5.53760 209 ILE A CA 1
ATOM 989 C C . ILE A 1 209 ? 136.75734 132.69131 114.48849 1.000 7.88450 209 ILE A C 1
ATOM 990 O O . ILE A 1 209 ? 136.17362 132.07183 113.59192 1.000 16.25723 209 ILE A O 1
ATOM 995 N N . ALA A 1 210 ? 137.32469 133.88244 114.27125 1.000 0.00000 210 ALA A N 1
ATOM 996 C CA . ALA A 1 210 ? 137.25688 134.50399 112.95141 1.000 12.58741 210 ALA A CA 1
ATOM 997 C C . ALA A 1 210 ? 137.84220 133.59033 111.88409 1.000 9.30648 210 ALA A C 1
ATOM 998 O O . ALA A 1 210 ? 137.21129 133.35196 110.84734 1.000 17.23037 210 ALA A O 1
ATOM 1000 N N . TYR A 1 211 ? 139.03330 133.04601 112.13884 1.000 11.18297 211 TYR A N 1
ATOM 1001 C CA . TYR A 1 211 ? 139.60771 132.04208 111.25143 1.000 6.57393 211 TYR A CA 1
ATOM 1002 C C . TYR A 1 211 ? 138.60775 130.92349 110.98916 1.000 10.57838 211 TYR A C 1
ATOM 1003 O O . TYR A 1 211 ? 138.30488 130.60369 109.83271 1.000 15.41267 211 TYR A O 1
ATOM 1012 N N . LEU A 1 212 ? 138.02921 130.36946 112.05989 1.000 1.34972 212 LEU A N 1
ATOM 1013 C CA . LEU A 1 212 ? 137.02618 129.32234 111.90920 1.000 9.51122 212 LEU A CA 1
ATOM 1014 C C . LEU A 1 212 ? 135.86507 129.78796 111.04835 1.000 11.01591 212 LEU A C 1
ATOM 1015 O O . LEU A 1 212 ? 135.37622 129.03142 110.20379 1.000 17.93178 212 LEU A O 1
ATOM 1020 N N . ASP A 1 213 ? 135.41944 131.03022 111.23732 1.000 8.33386 213 ASP A N 1
ATOM 1021 C CA . ASP A 1 213 ? 134.27830 131.51360 110.47457 1.000 7.78028 213 ASP A CA 1
ATOM 1022 C C . ASP A 1 213 ? 134.67004 131.83401 109.03847 1.000 11.66704 213 ASP A C 1
ATOM 1023 O O . ASP A 1 213 ? 133.82347 131.79410 108.13983 1.000 18.37452 213 ASP A O 1
ATOM 1028 N N . ASP A 1 214 ? 135.94893 132.13637 108.79545 1.000 12.54329 214 ASP A N 1
ATOM 1029 C CA . ASP A 1 214 ? 136.34749 132.53846 107.45007 1.000 9.86273 214 ASP A CA 1
ATOM 1030 C C . ASP A 1 214 ? 136.38058 131.35415 106.49631 1.000 16.61204 214 ASP A C 1
ATOM 1031 O O . ASP A 1 214 ? 136.11343 131.50905 105.30037 1.000 21.99566 214 ASP A O 1
ATOM 1036 N N . PHE A 1 215 ? 136.70321 130.16629 106.99874 1.000 8.36638 215 PHE A N 1
ATOM 1037 C CA . PHE A 1 215 ? 137.05254 129.05975 106.12467 1.000 10.56844 215 PHE A CA 1
ATOM 1038 C C . PHE A 1 215 ? 136.11911 127.86405 106.24096 1.000 14.61153 215 PHE A C 1
ATOM 1039 O O . PHE A 1 215 ? 136.16138 126.98636 105.37556 1.000 23.97711 215 PHE A O 1
ATOM 1047 N N . ALA A 1 216 ? 135.27547 127.80991 107.26496 1.000 16.62232 216 ALA A N 1
ATOM 1048 C CA . ALA A 1 216 ? 134.23153 126.79724 107.30413 1.000 12.69825 216 ALA A CA 1
ATOM 1049 C C . ALA A 1 216 ? 133.06114 127.22235 106.43010 1.000 20.03134 216 ALA A C 1
ATOM 1050 O O . ALA A 1 216 ? 132.85783 128.41125 106.17255 1.000 23.58319 216 ALA A O 1
ATOM 1052 N N . SER A 1 217 ? 132.28804 126.24257 105.97170 1.000 24.78864 217 SER A N 1
ATOM 1053 C CA . SER A 1 217 ? 131.05830 126.54975 105.25663 1.000 25.36323 217 SER A CA 1
ATOM 1054 C C . SER A 1 217 ? 130.07674 127.24844 106.18928 1.000 24.97016 217 SER A C 1
ATOM 1055 O O . SER A 1 217 ? 130.20794 127.18532 107.41455 1.000 28.01771 217 SER A O 1
ATOM 1058 N N . GLU A 1 218 ? 129.09226 127.93069 105.59919 1.000 29.68455 218 GLU A N 1
ATOM 1059 C CA . GLU A 1 218 ? 128.17913 128.74966 106.39144 1.000 27.33353 218 GLU A CA 1
ATOM 1060 C C . GLU A 1 218 ? 127.42863 127.92610 107.43118 1.000 31.16221 218 GLU A C 1
ATOM 1061 O O . GLU A 1 218 ? 127.18239 128.40762 108.54272 1.000 34.13708 218 GLU A O 1
ATOM 1067 N N . ASP A 1 219 ? 127.06132 126.68911 107.09546 1.000 24.78960 219 ASP A N 1
ATOM 1068 C CA . ASP A 1 219 ? 126.33572 125.85132 108.04374 1.000 26.37980 219 ASP A CA 1
ATOM 1069 C C . ASP A 1 219 ? 127.23938 125.32327 109.15009 1.000 28.13000 219 ASP A C 1
ATOM 1070 O O . ASP A 1 219 ? 126.83440 125.29796 110.31828 1.000 30.42654 219 ASP A O 1
ATOM 1075 N N . ASN A 1 220 ? 128.45825 124.90509 108.80813 1.000 24.39962 220 ASN A N 1
ATOM 1076 C CA . ASN A 1 220 ? 129.35297 124.25713 109.75639 1.000 16.50030 220 ASN A CA 1
ATOM 1077 C C . ASN A 1 220 ? 130.00847 125.21819 110.73711 1.000 14.79095 220 ASN A C 1
ATOM 1078 O O . ASN A 1 220 ? 130.51011 124.76850 111.77356 1.000 21.87001 220 ASN A O 1
ATOM 1083 N N . ALA A 1 221 ? 130.02462 126.51636 110.43295 1.000 12.66805 221 ALA A N 1
ATOM 1084 C CA . ALA A 1 221 ? 130.69962 127.47454 111.30036 1.000 15.68036 221 ALA A CA 1
ATOM 1085 C C . ALA A 1 221 ? 130.05124 127.52242 112.67627 1.000 13.27090 221 ALA A C 1
ATOM 1086 O O . ALA A 1 221 ? 130.74264 127.50991 113.70101 1.000 20.35514 221 ALA A O 1
ATOM 1088 N N . ALA A 1 222 ? 128.71682 127.57474 112.71545 1.000 21.01899 222 ALA A N 1
ATOM 1089 C CA . ALA A 1 222 ? 128.01361 127.63558 113.99062 1.000 9.91865 222 ALA A CA 1
ATOM 1090 C C . ALA A 1 222 ? 128.27219 126.39448 114.82578 1.000 5.82152 222 ALA A C 1
ATOM 1091 O O . ALA A 1 222 ? 128.50571 126.49858 116.03236 1.000 17.09744 222 ALA A O 1
ATOM 1093 N N . PHE A 1 223 ? 128.25545 125.21929 114.20075 1.000 8.49719 223 PHE A N 1
ATOM 1094 C CA . PHE A 1 223 ? 128.52698 123.98339 114.92054 1.000 11.56857 223 PHE A CA 1
ATOM 1095 C C . PHE A 1 223 ? 129.95501 123.93644 115.45774 1.000 12.88715 223 PHE A C 1
ATOM 1096 O O . PHE A 1 223 ? 130.17302 123.51466 116.59912 1.000 15.00672 223 PHE A O 1
ATOM 1104 N N . TYR A 1 224 ? 130.93801 124.35768 114.65530 1.000 9.53590 224 TYR A N 1
ATOM 1105 C CA . TYR A 1 224 ? 132.32177 124.36174 115.12754 1.000 10.35851 224 TYR A CA 1
ATOM 1106 C C . TYR A 1 224 ? 132.50257 125.31819 116.29952 1.000 9.44612 224 TYR A C 1
ATOM 1107 O O . TYR A 1 224 ? 133.17102 124.98706 117.29149 1.000 15.35448 224 TYR A O 1
ATOM 1116 N N . ILE A 1 225 ? 131.91107 126.50934 116.19982 1.000 5.65933 225 ILE A N 1
ATOM 1117 C CA . ILE A 1 225 ? 131.98580 127.47643 117.28842 1.000 4.58820 225 ILE A CA 1
ATOM 1118 C C . ILE A 1 225 ? 131.31636 126.91484 118.53652 1.000 13.16921 225 ILE A C 1
ATOM 1119 O O . ILE A 1 225 ? 131.79406 127.11043 119.65887 1.000 13.29525 225 ILE A O 1
ATOM 1124 N N . GLY A 1 226 ? 130.20337 126.20231 118.35593 1.000 10.47107 226 GLY A N 1
ATOM 1125 C CA . GLY A 1 226 ? 129.55365 125.55965 119.48394 1.000 11.03330 226 GLY A CA 1
ATOM 1126 C C . GLY A 1 226 ? 130.43278 124.53000 120.16163 1.000 8.70783 226 GLY A C 1
ATOM 1127 O O . GLY A 1 226 ? 130.49288 124.46603 121.38919 1.000 17.01387 226 GLY A O 1
ATOM 1128 N N . CYS A 1 227 ? 131.12983 123.71237 119.37089 1.000 8.72614 227 CYS A N 1
ATOM 1129 C CA . CYS A 1 227 ? 132.04938 122.73479 119.95006 1.000 10.22879 227 CYS A CA 1
ATOM 1130 C C . CYS A 1 227 ? 133.13892 123.42187 120.76727 1.000 14.05009 227 CYS A C 1
ATOM 1131 O O . CYS A 1 227 ? 133.43868 123.01248 121.90120 1.000 19.42791 227 CYS A O 1
ATOM 1134 N N . VAL A 1 228 ? 133.71881 124.48719 120.21469 1.000 15.12889 228 VAL A N 1
ATOM 1135 C CA . VAL A 1 228 ? 134.79896 125.18942 120.90436 1.000 10.77384 228 VAL A CA 1
ATOM 1136 C C . VAL A 1 228 ? 134.29952 125.81917 122.20500 1.000 7.85022 228 VAL A C 1
ATOM 1137 O O . VAL A 1 228 ? 134.95151 125.71826 123.25618 1.000 14.88937 228 VAL A O 1
ATOM 1141 N N . GLN A 1 229 ? 133.13319 126.47067 122.16013 1.000 9.23642 229 GLN A N 1
ATOM 1142 C CA . GLN A 1 229 ? 132.58711 127.09642 123.36227 1.000 14.38771 229 GLN A CA 1
ATOM 1143 C C . GLN A 1 229 ? 132.18632 126.05916 124.40488 1.000 1.36048 229 GLN A C 1
ATOM 1144 O O . GLN A 1 229 ? 132.29368 126.31339 125.60929 1.000 12.90792 229 GLN A O 1
ATOM 1150 N N . THR A 1 230 ? 131.71526 124.88938 123.96704 1.000 1.24281 230 THR A N 1
ATOM 1151 C CA . THR A 1 230 ? 131.42103 123.81665 124.91007 1.000 10.28245 230 THR A CA 1
ATOM 1152 C C . THR A 1 230 ? 132.68421 123.37148 125.63324 1.000 13.69252 230 THR A C 1
ATOM 1153 O O . THR A 1 230 ? 132.66607 123.13434 126.84940 1.000 15.08550 230 THR A O 1
ATOM 1157 N N . VAL A 1 231 ? 133.79171 123.25005 124.89481 1.000 12.87623 231 VAL A N 1
ATOM 1158 C CA . VAL A 1 231 ? 135.07355 122.96754 125.53496 1.000 6.58104 231 VAL A CA 1
ATOM 1159 C C . VAL A 1 231 ? 135.40985 124.04248 126.55959 1.000 8.48624 231 VAL A C 1
ATOM 1160 O O . VAL A 1 231 ? 135.83684 123.73484 127.67959 1.000 18.18496 231 VAL A O 1
ATOM 1164 N N . ALA A 1 232 ? 135.22438 125.31347 126.19751 1.000 7.36252 232 ALA A N 1
ATOM 1165 C CA . ALA A 1 232 ? 135.53152 126.40513 127.11892 1.000 3.78176 232 ALA A CA 1
ATOM 1166 C C . ALA A 1 232 ? 134.69554 126.32948 128.39278 1.000 11.91751 232 ALA A C 1
ATOM 1167 O O . ALA A 1 232 ? 135.18410 126.65127 129.48033 1.000 10.71332 232 ALA A O 1
ATOM 1169 N N . ILE A 1 233 ? 133.42913 125.93489 128.26723 1.000 11.52627 233 ILE A N 1
ATOM 1170 C CA . ILE A 1 233 ? 132.54713 125.84936 129.42647 1.000 2.63541 233 ILE A CA 1
ATOM 1171 C C . ILE A 1 233 ? 132.92636 124.67550 130.32111 1.000 5.45350 233 ILE A C 1
ATOM 1172 O O . ILE A 1 233 ? 132.93642 124.79679 131.55036 1.000 19.91245 233 ILE A O 1
ATOM 1177 N N . ILE A 1 234 ? 133.24208 123.52538 129.72808 1.000 11.96224 234 ILE A N 1
ATOM 1178 C CA . ILE A 1 234 ? 133.52268 122.32433 130.50851 1.000 8.38892 234 ILE A CA 1
ATOM 1179 C C . ILE A 1 234 ? 134.92565 122.30518 131.12108 1.000 14.04394 234 ILE A C 1
ATOM 1180 O O . ILE A 1 234 ? 135.09969 121.74498 132.21405 1.000 25.00135 234 ILE A O 1
ATOM 1185 N N . GLY A 1 235 ? 135.90825 122.94480 130.48839 1.000 14.75515 235 GLY A N 1
ATOM 1186 C CA . GLY A 1 235 ? 137.29297 122.85716 130.89619 1.000 17.47323 235 GLY A CA 1
ATOM 1187 C C . GLY A 1 235 ? 137.65009 123.13513 132.34972 1.000 11.72659 235 GLY A C 1
ATOM 1188 O O . GLY A 1 235 ? 138.44118 122.39669 132.94054 1.000 25.15656 235 GLY A O 1
ATOM 1189 N N . PRO A 1 236 ? 137.10654 124.20068 132.95660 1.000 22.13284 236 PRO A N 1
ATOM 1190 C CA . PRO A 1 236 ? 137.52197 124.54409 134.33158 1.000 17.45561 236 PRO A CA 1
ATOM 1191 C C . PRO A 1 236 ? 137.20017 123.48319 135.37740 1.000 15.90127 236 PRO A C 1
ATOM 1192 O O . PRO A 1 236 ? 137.80780 123.50035 136.45625 1.000 28.95087 236 PRO A O 1
ATOM 1196 N N . ILE A 1 237 ? 136.27049 122.57180 135.10719 1.000 12.38592 237 ILE A N 1
ATOM 1197 C CA . ILE A 1 237 ? 135.96199 121.49639 136.04331 1.000 21.20449 237 ILE A CA 1
ATOM 1198 C C . ILE A 1 237 ? 137.20373 120.63280 136.22725 1.000 15.99530 237 ILE A C 1
ATOM 1199 O O . ILE A 1 237 ? 137.51504 120.19798 137.34114 1.000 23.70348 237 ILE A O 1
ATOM 1204 N N . PHE A 1 238 ? 137.92543 120.38768 135.13268 1.000 21.00395 238 PHE A N 1
ATOM 1205 C CA . PHE A 1 238 ? 139.18057 119.64970 135.22057 1.000 16.23837 238 PHE A CA 1
ATOM 1206 C C . PHE A 1 238 ? 140.23246 120.42397 136.00290 1.000 15.83697 238 PHE A C 1
ATOM 1207 O O . PHE A 1 238 ? 141.03325 119.82315 136.72615 1.000 19.48999 238 PHE A O 1
ATOM 1215 N N . GLY A 1 239 ? 140.24675 121.75045 135.87426 1.000 10.55428 239 GLY A N 1
ATOM 1216 C CA . GLY A 1 239 ? 141.14522 122.54876 136.69053 1.000 16.77508 239 GLY A CA 1
ATOM 1217 C C . GLY A 1 239 ? 140.85758 122.40169 138.17202 1.000 23.06540 239 GLY A C 1
ATOM 1218 O O . GLY A 1 239 ? 141.77187 122.29696 138.98980 1.000 20.74114 239 GLY A O 1
ATOM 1219 N N . PHE A 1 240 ? 139.57517 122.37488 138.53423 1.000 21.47481 240 PHE A N 1
ATOM 1220 C CA . PHE A 1 240 ? 139.21666 122.19938 139.94071 1.000 15.04202 240 PHE A CA 1
ATOM 1221 C C . PHE A 1 240 ? 139.54059 120.78944 140.43202 1.000 15.34934 240 PHE A C 1
ATOM 1222 O O . PHE A 1 240 ? 139.97469 120.61040 141.57722 1.000 23.27180 240 PHE A O 1
ATOM 1230 N N . LEU A 1 241 ? 139.34552 119.77698 139.58202 1.000 16.64081 241 LEU A N 1
ATOM 1231 C CA . LEU A 1 241 ? 139.75800 118.42157 139.94332 1.000 18.73826 241 LEU A CA 1
ATOM 1232 C C . LEU A 1 241 ? 141.25899 118.34463 140.19565 1.000 22.83951 241 LEU A C 1
ATOM 1233 O O . LEU A 1 241 ? 141.70212 117.74803 141.18724 1.000 34.09112 241 LEU A O 1
ATOM 1238 N N . LEU A 1 242 ? 142.05499 118.93565 139.30246 1.000 18.75671 242 LEU A N 1
ATOM 1239 C CA . LEU A 1 242 ? 143.49900 118.95891 139.49502 1.000 17.31518 242 LEU A CA 1
ATOM 1240 C C . LEU A 1 242 ? 143.86685 119.73194 140.75253 1.000 20.94927 242 LEU A C 1
ATOM 1241 O O . LEU A 1 242 ? 144.80982 119.36529 141.46168 1.000 25.78046 242 LEU A O 1
ATOM 1246 N N . GLY A 1 243 ? 143.13449 120.80748 141.04155 1.000 20.88771 243 GLY A N 1
ATOM 1247 C CA . GLY A 1 243 ? 143.37263 121.54647 142.26688 1.000 19.16308 243 GLY A CA 1
ATOM 1248 C C . GLY A 1 243 ? 143.16499 120.70009 143.50311 1.000 24.09391 243 GLY A C 1
ATOM 1249 O O . GLY A 1 243 ? 143.98263 120.71940 144.42334 1.000 31.09329 243 GLY A O 1
ATOM 1250 N N . SER A 1 244 ? 142.07637 119.93052 143.53233 1.000 25.29270 244 SER A N 1
ATOM 1251 C CA . SER A 1 244 ? 141.83653 119.03658 144.66204 1.000 25.44890 244 SER A CA 1
ATOM 1252 C C . SER A 1 244 ? 142.93841 117.98940 144.78119 1.000 26.60159 244 SER A C 1
ATOM 1253 O O . SER A 1 244 ? 143.47031 117.75117 145.87645 1.000 32.82811 244 SER A O 1
ATOM 1256 N N . LEU A 1 245 ? 143.31372 117.37417 143.65686 1.000 29.08341 245 LEU A N 1
ATOM 1257 C CA . LEU A 1 245 ? 144.33260 116.32767 143.68499 1.000 29.28020 245 LEU A CA 1
ATOM 1258 C C . LEU A 1 245 ? 145.66827 116.86530 144.18839 1.000 26.50650 245 LEU A C 1
ATOM 1259 O O . LEU A 1 245 ? 146.34969 116.21707 144.98936 1.000 32.71372 245 LEU A O 1
ATOM 1264 N N . CYS A 1 246 ? 146.05923 118.05506 143.73036 1.000 28.15488 246 CYS A N 1
ATOM 1265 C CA . CYS A 1 246 ? 147.33647 118.62587 144.14394 1.000 25.31524 246 CYS A CA 1
ATOM 1266 C C . CYS A 1 246 ? 147.27799 119.13318 145.57972 1.000 27.17115 246 CYS A C 1
ATOM 1267 O O . CYS A 1 246 ? 148.28884 119.13879 146.28952 1.000 31.28201 246 CYS A O 1
ATOM 1270 N N . ALA A 1 247 ? 146.09756 119.57067 146.02551 1.000 36.27375 247 ALA A N 1
ATOM 1271 C CA . ALA A 1 247 ? 145.92340 119.93889 147.42263 1.000 26.68816 247 ALA A CA 1
ATOM 1272 C C . ALA A 1 247 ? 146.00680 118.73472 148.34514 1.000 29.77194 247 ALA A C 1
ATOM 1273 O O . ALA A 1 247 ? 146.30669 118.89919 149.53042 1.000 36.13008 247 ALA A O 1
ATOM 1275 N N . LYS A 1 248 ? 145.74289 117.53140 147.83485 1.000 35.62087 248 LYS A N 1
ATOM 1276 C CA . LYS A 1 248 ? 145.91525 116.34009 148.65816 1.000 32.42120 248 LYS A CA 1
ATOM 1277 C C . LYS A 1 248 ? 147.38002 115.99164 148.90879 1.000 34.51210 248 LYS A C 1
ATOM 1278 O O . LYS A 1 248 ? 147.66193 115.17096 149.78772 1.000 36.03207 248 LYS A O 1
ATOM 1284 N N . LEU A 1 249 ? 148.31298 116.58819 148.16895 1.000 35.01460 249 LEU A N 1
ATOM 1285 C CA . LEU A 1 249 ? 149.73670 116.34044 148.36280 1.000 29.10906 249 LEU A CA 1
ATOM 1286 C C . LEU A 1 249 ? 150.35210 117.45035 149.20197 1.000 35.63055 249 LEU A C 1
ATOM 1287 O O . LEU A 1 249 ? 149.89149 118.59269 149.17117 1.000 35.92977 249 LEU A O 1
ATOM 1292 N N . TYR A 1 250 ? 151.40117 117.11140 149.94567 1.000 38.10990 250 TYR A N 1
ATOM 1293 C CA . TYR A 1 250 ? 152.04798 118.09456 150.80135 1.000 35.75798 250 TYR A CA 1
ATOM 1294 C C . TYR A 1 250 ? 152.84933 119.08800 149.96592 1.000 36.67065 250 TYR A C 1
ATOM 1295 O O . TYR A 1 250 ? 153.37021 118.75785 148.90005 1.000 41.10499 250 TYR A O 1
ATOM 1304 N N . VAL A 1 251 ? 152.94436 120.32170 150.46846 1.000 35.62827 251 VAL A N 1
ATOM 1305 C CA . VAL A 1 251 ? 153.49106 121.41758 149.67056 1.000 33.19440 251 VAL A CA 1
ATOM 1306 C C . VAL A 1 251 ? 154.96182 121.17754 149.34674 1.000 32.78915 251 VAL A C 1
ATOM 1307 O O . VAL A 1 251 ? 155.43703 121.53222 148.26168 1.000 37.95605 251 VAL A O 1
ATOM 1311 N N . ASP A 1 252 ? 155.70100 120.56771 150.26509 1.000 35.90426 252 ASP A N 1
ATOM 1312 C CA . ASP A 1 252 ? 157.13855 120.35446 150.08649 1.000 37.33429 252 ASP A CA 1
ATOM 1313 C C . ASP A 1 252 ? 157.44881 118.93113 149.64089 1.000 38.52833 252 ASP A C 1
ATOM 1314 O O . ASP A 1 252 ? 158.47718 118.36765 150.00561 1.000 41.70446 252 ASP A O 1
ATOM 1319 N N . ILE A 1 253 ? 156.56937 118.32802 148.84522 1.000 38.42476 253 ILE A N 1
ATOM 1320 C CA . ILE A 1 253 ? 156.81331 116.97880 148.34394 1.000 37.43898 253 ILE A CA 1
ATOM 1321 C C . ILE A 1 253 ? 157.93462 117.05314 147.30992 1.000 38.63183 253 ILE A C 1
ATOM 1322 O O . ILE A 1 253 ? 157.91151 117.89648 146.40948 1.000 40.68932 253 ILE A O 1
ATOM 1327 N N . GLY A 1 254 ? 158.93506 116.18975 147.45466 1.000 41.95990 254 GLY A N 1
ATOM 1328 C CA . GLY A 1 254 ? 160.07927 116.20674 146.56609 1.000 38.21051 254 GLY A CA 1
ATOM 1329 C C . GLY A 1 254 ? 161.22846 117.00815 147.13718 1.000 39.28964 254 GLY A C 1
ATOM 1330 O O . GLY A 1 254 ? 162.39570 116.74253 146.83970 1.000 44.97502 254 GLY A O 1
ATOM 1331 N N . PHE A 1 255 ? 160.90130 117.99740 147.96558 1.000 41.63853 255 PHE A N 1
ATOM 1332 C CA . PHE A 1 255 ? 161.90041 118.84407 148.59992 1.000 41.14220 255 PHE A CA 1
ATOM 1333 C C . PHE A 1 255 ? 162.26362 118.38484 150.00473 1.000 43.83025 255 PHE A C 1
ATOM 1334 O O . PHE A 1 255 ? 163.39943 118.60353 150.43925 1.000 46.63077 255 PHE A O 1
ATOM 1342 N N . VAL A 1 256 ? 161.33197 117.75577 150.71758 1.000 47.57759 256 VAL A N 1
ATOM 1343 C CA . VAL A 1 256 ? 161.48937 117.41413 152.12556 1.000 45.78596 256 VAL A CA 1
ATOM 1344 C C . VAL A 1 256 ? 161.02733 115.97957 152.33316 1.000 52.04260 256 VAL A C 1
ATOM 1345 O O . VAL A 1 256 ? 160.04815 115.54059 151.71977 1.000 52.53514 256 VAL A O 1
ATOM 1349 N N . ASN A 1 257 ? 161.73998 115.24517 153.18708 1.000 55.26301 257 ASN A N 1
ATOM 1350 C CA . ASN A 1 257 ? 161.29688 113.91381 153.58126 1.000 55.36776 257 ASN A CA 1
ATOM 1351 C C . ASN A 1 257 ? 159.94229 114.00096 154.27176 1.000 57.20741 257 ASN A C 1
ATOM 1352 O O . ASN A 1 257 ? 159.78788 114.71301 155.26838 1.000 57.78589 257 ASN A O 1
ATOM 1357 N N . LEU A 1 258 ? 158.95910 113.27268 153.74015 1.000 56.90438 258 LEU A N 1
ATOM 1358 C CA . LEU A 1 258 ? 157.60032 113.37095 154.25878 1.000 56.94422 258 LEU A CA 1
ATOM 1359 C C . LEU A 1 258 ? 157.41886 112.61247 155.56697 1.000 60.45509 258 LEU A C 1
ATOM 1360 O O . LEU A 1 258 ? 156.39278 112.78686 156.23304 1.000 59.28281 258 LEU A O 1
ATOM 1365 N N . ASP A 1 259 ? 158.38629 111.77694 155.95144 1.000 61.55731 259 ASP A N 1
ATOM 1366 C CA . ASP A 1 259 ? 158.25303 110.99597 157.17523 1.000 60.19131 259 ASP A CA 1
ATOM 1367 C C . ASP A 1 259 ? 158.40988 111.84205 158.43124 1.000 62.11306 259 ASP A C 1
ATOM 1368 O O . ASP A 1 259 ? 158.03121 111.38990 159.51645 1.000 63.68225 259 ASP A O 1
ATOM 1373 N N . HIS A 1 260 ? 158.95269 113.05044 158.31320 1.000 63.23747 260 HIS A N 1
ATOM 1374 C CA . HIS A 1 260 ? 159.15059 113.93596 159.45204 1.000 62.72245 260 HIS A CA 1
ATOM 1375 C C . HIS A 1 260 ? 157.98842 114.89896 159.65718 1.000 62.97022 260 HIS A C 1
ATOM 1376 O O . HIS A 1 260 ? 158.07628 115.78554 160.51246 1.000 64.47006 260 HIS A O 1
ATOM 1383 N N . ILE A 1 261 ? 156.91167 114.74819 158.89543 1.000 60.46320 261 ILE A N 1
ATOM 1384 C CA . ILE A 1 261 ? 155.81231 115.70564 158.89284 1.000 60.27914 261 ILE A CA 1
ATOM 1385 C C . ILE A 1 261 ? 154.62818 115.09117 159.62642 1.000 60.97440 261 ILE A C 1
ATOM 1386 O O . ILE A 1 261 ? 154.15831 114.00578 159.26834 1.000 62.43314 261 ILE A O 1
ATOM 1391 N N . THR A 1 262 ? 154.14739 115.78524 160.65704 1.000 60.79316 262 THR A N 1
ATOM 1392 C CA . THR A 1 262 ? 153.11195 115.25817 161.53377 1.000 61.48741 262 THR A CA 1
ATOM 1393 C C . THR A 1 262 ? 151.71814 115.78899 161.22569 1.000 61.03724 262 THR A C 1
ATOM 1394 O O . THR A 1 262 ? 150.75838 115.36243 161.87609 1.000 63.95162 262 THR A O 1
ATOM 1398 N N . ILE A 1 263 ? 151.57521 116.69517 160.26302 1.000 57.44412 263 ILE A N 1
ATOM 1399 C CA . ILE A 1 263 ? 150.28221 117.28703 159.93770 1.000 57.26525 263 ILE A CA 1
ATOM 1400 C C . ILE A 1 263 ? 149.66128 116.53818 158.76886 1.000 59.81650 263 ILE A C 1
ATOM 1401 O O . ILE A 1 263 ? 150.36601 115.95522 157.93518 1.000 59.60571 263 ILE A O 1
ATOM 1406 N N . THR A 1 264 ? 148.34146 116.54758 158.71866 1.000 58.75470 264 THR A N 1
ATOM 1407 C CA . THR A 1 264 ? 147.53694 115.90288 157.69634 1.000 54.42746 264 THR A CA 1
ATOM 1408 C C . THR A 1 264 ? 146.73409 116.94462 156.93295 1.000 54.25451 264 THR A C 1
ATOM 1409 O O . THR A 1 264 ? 146.66331 118.10961 157.33343 1.000 56.10327 264 THR A O 1
ATOM 1413 N N . PRO A 1 265 ? 146.11918 116.56834 155.80602 1.000 52.01546 265 PRO A N 1
ATOM 1414 C CA . PRO A 1 265 ? 145.26013 117.52761 155.09132 1.000 51.27301 265 PRO A CA 1
ATOM 1415 C C . PRO A 1 265 ? 144.11720 118.06912 155.93285 1.000 55.55383 265 PRO A C 1
ATOM 1416 O O . PRO A 1 265 ? 143.63348 119.17104 155.64528 1.000 55.37469 265 PRO A O 1
ATOM 1420 N N . LYS A 1 266 ? 143.67594 117.34091 156.95681 1.000 61.90802 266 LYS A N 1
ATOM 1421 C CA . LYS A 1 266 ? 142.64473 117.82047 157.86577 1.000 61.24694 266 LYS A CA 1
ATOM 1422 C C . LYS A 1 266 ? 143.14322 118.90564 158.80980 1.000 61.62022 266 LYS A C 1
ATOM 1423 O O . LYS A 1 266 ? 142.32817 119.67172 159.33468 1.000 60.70518 266 LYS A O 1
ATOM 1429 N N . ASP A 1 267 ? 144.44703 118.98453 159.03466 1.000 61.22795 267 ASP A N 1
ATOM 1430 C CA . ASP A 1 267 ? 145.00061 119.97075 159.95307 1.000 58.61337 267 ASP A CA 1
ATOM 1431 C C . ASP A 1 267 ? 144.87726 121.36795 159.35333 1.000 59.06805 267 ASP A C 1
ATOM 1432 O O . ASP A 1 267 ? 145.13295 121.54698 158.15759 1.000 59.99111 267 ASP A O 1
ATOM 1437 N N . PRO A 1 268 ? 144.47876 122.37441 160.13544 1.000 62.66715 268 PRO A N 1
ATOM 1438 C CA . PRO A 1 268 ? 144.35734 123.73332 159.58025 1.000 60.67936 268 PRO A CA 1
ATOM 1439 C C . PRO A 1 268 ? 145.67424 124.33901 159.12365 1.000 58.93392 268 PRO A C 1
ATOM 1440 O O . PRO A 1 268 ? 145.65525 125.30250 158.34811 1.000 61.65311 268 PRO A O 1
ATOM 1444 N N . GLN A 1 269 ? 146.81139 123.81972 159.57912 1.000 55.27851 269 GLN A N 1
ATOM 1445 C CA . GLN A 1 269 ? 148.11586 124.33241 159.18104 1.000 57.29735 269 GLN A CA 1
ATOM 1446 C C . GLN A 1 269 ? 148.63993 123.68535 157.90648 1.000 59.67575 269 GLN A C 1
ATOM 1447 O O . GLN A 1 269 ? 149.76005 123.99243 157.48630 1.000 61.38072 269 GLN A O 1
ATOM 1453 N N . TRP A 1 270 ? 147.85989 122.80334 157.29020 1.000 51.46701 270 TRP A N 1
ATOM 1454 C CA . TRP A 1 270 ? 148.28843 122.09189 156.09347 1.000 46.48784 270 TRP A CA 1
ATOM 1455 C C . TRP A 1 270 ? 148.29720 123.02421 154.88830 1.000 45.47511 270 TRP A C 1
ATOM 1456 O O . TRP A 1 270 ? 147.38387 123.83760 154.71385 1.000 45.59390 270 TRP A O 1
ATOM 1467 N N . VAL A 1 271 ? 149.33506 122.90915 154.06373 1.000 44.49410 271 VAL A N 1
ATOM 1468 C CA . VAL A 1 271 ? 149.39536 123.55471 152.75756 1.000 40.11067 271 VAL A CA 1
ATOM 1469 C C . VAL A 1 271 ? 149.68842 122.48806 151.71498 1.000 37.35762 271 VAL A C 1
ATOM 1470 O O . VAL A 1 271 ? 150.60043 121.67073 151.88481 1.000 40.47701 271 VAL A O 1
ATOM 1474 N N . GLY A 1 272 ? 148.90109 122.48061 150.63953 1.000 33.37066 272 GLY A N 1
ATOM 1475 C CA . GLY A 1 272 ? 149.05690 121.51490 149.57743 1.000 30.15619 272 GLY A CA 1
ATOM 1476 C C . GLY A 1 272 ? 150.07092 121.94857 148.52880 1.000 28.12370 272 GLY A C 1
ATOM 1477 O O . GLY A 1 272 ? 150.55789 123.07464 148.50917 1.000 33.41585 272 GLY A O 1
ATOM 1478 N N . ALA A 1 273 ? 150.37714 121.01232 147.63049 1.000 22.58427 273 ALA A N 1
ATOM 1479 C CA . ALA A 1 273 ? 151.29495 121.26918 146.52158 1.000 23.35504 273 ALA A CA 1
ATOM 1480 C C . ALA A 1 273 ? 150.60667 122.12505 145.45420 1.000 23.62924 273 ALA A C 1
ATOM 1481 O O . ALA A 1 273 ? 150.24853 121.66852 144.36993 1.000 23.74799 273 ALA A O 1
ATOM 1483 N N . TRP A 1 274 ? 150.42569 123.40146 145.79951 1.000 20.07275 274 TRP A N 1
ATOM 1484 C CA . TRP A 1 274 ? 149.74378 124.33903 144.91404 1.000 16.55974 274 TRP A CA 1
ATOM 1485 C C . TRP A 1 274 ? 150.51422 124.53885 143.61591 1.000 21.05484 274 TRP A C 1
ATOM 1486 O O . TRP A 1 274 ? 149.92312 124.82244 142.56957 1.000 29.39380 274 TRP A O 1
ATOM 1497 N N . TRP A 1 275 ? 151.83731 124.39585 143.67000 1.000 22.40306 275 TRP A N 1
ATOM 1498 C CA . TRP A 1 275 ? 152.68474 124.73564 142.53338 1.000 19.78226 275 TRP A CA 1
ATOM 1499 C C . TRP A 1 275 ? 152.61715 123.67838 141.43690 1.000 19.66270 275 TRP A C 1
ATOM 1500 O O . TRP A 1 275 ? 152.87863 123.97527 140.26741 1.000 24.98643 275 TRP A O 1
ATOM 1511 N N . LEU A 1 276 ? 152.27225 122.43877 141.79401 1.000 17.09059 276 LEU A N 1
ATOM 1512 C CA . LEU A 1 276 ? 152.34884 121.33084 140.84323 1.000 18.27022 276 LEU A CA 1
ATOM 1513 C C . LEU A 1 276 ? 151.38472 121.49811 139.67427 1.000 17.07056 276 LEU A C 1
ATOM 1514 O O . LEU A 1 276 ? 151.75288 121.25560 138.51358 1.000 28.92201 276 LEU A O 1
ATOM 1519 N N . GLY A 1 277 ? 150.15307 121.90514 139.95711 1.000 17.96445 277 GLY A N 1
ATOM 1520 C CA . GLY A 1 277 ? 149.17237 122.11892 138.91850 1.000 13.73511 277 GLY A CA 1
ATOM 1521 C C . GLY A 1 277 ? 149.57117 123.22022 137.96462 1.000 13.34436 277 GLY A C 1
ATOM 1522 O O . GLY A 1 277 ? 149.24129 123.15604 136.78215 1.000 23.25615 277 GLY A O 1
ATOM 1523 N N . TYR A 1 278 ? 150.27903 124.23785 138.45838 1.000 12.70173 278 TYR A N 1
ATOM 1524 C CA . TYR A 1 278 ? 150.76586 125.28000 137.56210 1.000 17.19960 278 TYR A CA 1
ATOM 1525 C C . TYR A 1 278 ? 151.81890 124.75120 136.59907 1.000 19.54257 278 TYR A C 1
ATOM 1526 O O . TYR A 1 278 ? 151.80958 125.11913 135.42189 1.000 21.12156 278 TYR A O 1
ATOM 1535 N N . LEU A 1 279 ? 152.71976 123.88458 137.06480 1.000 20.10832 279 LEU A N 1
ATOM 1536 C CA . LEU A 1 279 ? 153.66786 123.25423 136.15237 1.000 12.84042 279 LEU A CA 1
ATOM 1537 C C . LEU A 1 279 ? 152.93894 122.42874 135.10067 1.000 13.97034 279 LEU A C 1
ATOM 1538 O O . LEU A 1 279 ? 153.24470 122.50961 133.90366 1.000 26.87797 279 LEU A O 1
ATOM 1543 N N . ILE A 1 280 ? 151.94861 121.64612 135.53294 1.000 20.92977 280 ILE A N 1
ATOM 1544 C CA . ILE A 1 280 ? 151.20878 120.79575 134.60073 1.000 17.15902 280 ILE A CA 1
ATOM 1545 C C . ILE A 1 280 ? 150.47136 121.64192 133.56406 1.000 20.31945 280 ILE A C 1
ATOM 1546 O O . ILE A 1 280 ? 150.52797 121.37046 132.35696 1.000 21.82675 280 ILE A O 1
ATOM 1551 N N . ALA A 1 281 ? 149.77894 122.68788 134.01964 1.000 15.40072 281 ALA A N 1
ATOM 1552 C CA . ALA A 1 281 ? 149.00527 123.53045 133.11502 1.000 16.11635 281 ALA A CA 1
ATOM 1553 C C . ALA A 1 281 ? 149.90595 124.31520 132.17021 1.000 15.14688 281 ALA A C 1
ATOM 1554 O O . ALA A 1 281 ? 149.57028 124.48902 130.99437 1.000 16.36555 281 ALA A O 1
ATOM 1556 N N . GLY A 1 282 ? 151.04652 124.80546 132.66317 1.000 13.23443 282 GLY A N 1
ATOM 1557 C CA . GLY A 1 282 ? 151.97965 125.49754 131.79229 1.000 6.50546 282 GLY A CA 1
ATOM 1558 C C . GLY A 1 282 ? 152.54405 124.59461 130.71543 1.000 14.89486 282 GLY A C 1
ATOM 1559 O O . GLY A 1 282 ? 152.67650 125.00198 129.55866 1.000 22.15112 282 GLY A O 1
ATOM 1560 N N . ILE A 1 283 ? 152.87221 123.35087 131.07666 1.000 17.81463 283 ILE A N 1
ATO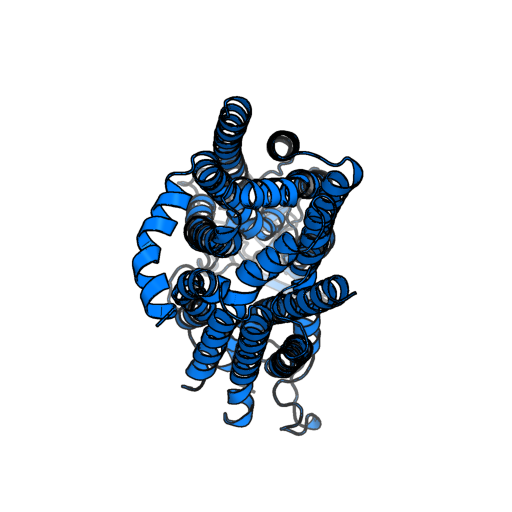M 1561 C CA . ILE A 1 283 ? 153.34351 122.39609 130.07858 1.000 11.65860 283 ILE A CA 1
ATOM 1562 C C . ILE A 1 283 ? 152.26052 122.12267 129.04295 1.000 15.18195 283 ILE A C 1
ATOM 1563 O O . ILE A 1 283 ? 152.53540 122.07506 127.83839 1.000 21.59741 283 ILE A O 1
ATOM 1568 N N . ILE A 1 284 ? 151.01780 121.92667 129.49230 1.000 17.75703 284 ILE A N 1
ATOM 1569 C CA . ILE A 1 284 ? 149.92254 121.66803 128.56076 1.000 9.46011 284 ILE A CA 1
ATOM 1570 C C . ILE A 1 284 ? 149.71611 122.84834 127.61819 1.000 18.82974 284 ILE A C 1
ATOM 1571 O O . ILE A 1 284 ? 149.48997 122.66149 126.41571 1.000 12.91980 284 ILE A O 1
ATOM 1576 N N . SER A 1 285 ? 149.80571 124.07491 128.13599 1.000 13.73467 285 SER A N 1
ATOM 1577 C CA . SER A 1 285 ? 149.67014 125.25171 127.28467 1.000 7.80992 285 SER A CA 1
ATOM 1578 C C . SER A 1 285 ? 150.80492 125.34440 126.27091 1.000 21.30929 285 SER A C 1
ATOM 1579 O O . SER A 1 285 ? 150.57593 125.70737 125.11217 1.000 21.34452 285 SER A O 1
ATOM 1582 N N . LEU A 1 286 ? 152.03667 125.04016 126.68828 1.000 14.91614 286 LEU A N 1
ATOM 1583 C CA . LEU A 1 286 ? 153.14836 125.04235 125.74129 1.000 12.16735 286 LEU A CA 1
ATOM 1584 C C . LEU A 1 286 ? 152.96034 123.98767 124.65636 1.000 11.43301 286 LEU A C 1
ATOM 1585 O O . LEU A 1 286 ? 153.27917 124.23313 123.48864 1.000 19.57156 286 LEU A O 1
ATOM 1590 N N . LEU A 1 287 ? 152.45090 122.80993 125.02465 1.000 12.62275 287 LEU A N 1
ATOM 1591 C CA . LEU A 1 287 ? 152.17785 121.77661 124.02969 1.000 11.98965 287 LEU A CA 1
ATOM 1592 C C . LEU A 1 287 ? 151.06749 122.19449 123.07524 1.000 14.46777 287 LEU A C 1
ATOM 1593 O O . LEU A 1 287 ? 151.10184 121.84041 121.89246 1.000 23.12587 287 LEU A O 1
ATOM 1598 N N . ALA A 1 288 ? 150.07270 122.93321 123.57089 1.000 19.55699 288 ALA A N 1
ATOM 1599 C CA . ALA A 1 288 ? 148.97181 123.39902 122.73625 1.000 13.86706 288 ALA A CA 1
ATOM 1600 C C . ALA A 1 288 ? 149.42186 124.32858 121.61756 1.000 10.93575 288 ALA A C 1
ATOM 1601 O O . ALA A 1 288 ? 148.71832 124.43647 120.61044 1.000 19.37608 288 ALA A O 1
ATOM 1603 N N . ALA A 1 289 ? 150.56457 124.99546 121.76591 1.000 18.58849 289 ALA A N 1
ATOM 1604 C CA . ALA A 1 289 ? 151.06021 125.91713 120.75389 1.000 11.76477 289 ALA A CA 1
ATOM 1605 C C . ALA A 1 289 ? 151.66914 125.22528 119.54205 1.000 14.18290 289 ALA A C 1
ATOM 1606 O O . ALA A 1 289 ? 151.76135 125.84705 118.47969 1.000 23.95120 289 ALA A O 1
ATOM 1608 N N . VAL A 1 290 ? 152.08387 123.96933 119.67377 1.000 18.70719 290 VAL A N 1
ATOM 1609 C CA . VAL A 1 290 ? 152.83933 123.26448 118.63729 1.000 15.19872 290 VAL A CA 1
ATOM 1610 C C . VAL A 1 290 ? 152.08044 123.15854 117.31470 1.000 12.50837 290 VAL A C 1
ATOM 1611 O O . VAL A 1 290 ? 152.66286 123.47547 116.26891 1.000 21.58945 290 VAL A O 1
ATOM 1615 N N . PRO A 1 291 ? 150.80960 122.72914 117.28147 1.000 17.74915 291 PRO A N 1
ATOM 1616 C CA . PRO A 1 291 ? 150.13679 122.56074 115.98128 1.000 10.55246 291 PRO A CA 1
ATOM 1617 C C . PRO A 1 291 ? 149.98491 123.84682 115.18578 1.000 16.30130 291 PRO A C 1
ATOM 1618 O O . PRO A 1 291 ? 149.81288 123.77474 113.96363 1.000 24.34640 291 PRO A O 1
ATOM 1622 N N . PHE A 1 292 ? 150.05445 125.00964 115.82556 1.000 13.39362 292 PHE A N 1
ATOM 1623 C CA . PHE A 1 292 ? 149.81091 126.27752 115.15477 1.000 12.17221 292 PHE A CA 1
ATOM 1624 C C . PHE A 1 292 ? 151.01035 126.79715 114.37676 1.000 16.14779 292 PHE A C 1
ATOM 1625 O O . PHE A 1 292 ? 150.88958 127.82513 113.70410 1.000 24.61328 292 PHE A O 1
ATOM 1633 N N . TRP A 1 293 ? 152.15896 126.13064 114.45404 1.000 23.18595 293 TRP A N 1
ATOM 1634 C CA . TRP A 1 293 ? 153.27359 126.47853 113.58519 1.000 15.90755 293 TRP A CA 1
ATOM 1635 C C . TRP A 1 293 ? 153.27842 125.69012 112.28419 1.000 18.42102 293 TRP A C 1
ATOM 1636 O O . TRP A 1 293 ? 154.15212 125.92075 111.44376 1.000 32.14908 293 TRP A O 1
ATOM 1647 N N . TYR A 1 294 ? 152.32742 124.77975 112.09373 1.000 16.10801 294 TYR A N 1
ATOM 1648 C CA . TYR A 1 294 ? 152.20546 124.01928 110.85937 1.000 16.54946 294 TYR A CA 1
ATOM 1649 C C . TYR A 1 294 ? 150.92217 124.33545 110.10487 1.000 17.80085 294 TYR A C 1
ATOM 1650 O O . TYR A 1 294 ? 150.69657 123.78054 109.02628 1.000 29.82978 294 TYR A O 1
ATOM 1659 N N . LEU A 1 295 ? 150.08261 125.21657 110.63702 1.000 20.98942 295 LEU A N 1
ATOM 1660 C CA . LEU A 1 295 ? 148.79196 125.51043 110.04985 1.000 14.84485 295 LEU A CA 1
ATOM 1661 C C . LEU A 1 295 ? 148.90755 126.71907 109.13156 1.000 17.84983 295 LEU A C 1
ATOM 1662 O O . LEU A 1 295 ? 149.61068 127.68177 109.46867 1.000 25.84745 295 LEU A O 1
ATOM 1667 N N . PRO A 1 296 ? 148.24377 126.71337 107.97476 1.000 14.52567 296 PRO A N 1
ATOM 1668 C CA . PRO A 1 296 ? 148.43798 127.79823 107.00474 1.000 10.20990 296 PRO A CA 1
ATOM 1669 C C . PRO A 1 296 ? 147.72975 129.09129 107.37509 1.000 13.82338 296 PRO A C 1
ATOM 1670 O O . PRO A 1 296 ? 146.74138 129.08891 108.11363 1.000 22.98189 296 PRO A O 1
ATOM 1674 N N . LYS A 1 297 ? 148.24297 130.20585 106.85245 1.000 14.26951 297 LYS A N 1
ATOM 1675 C CA . LYS A 1 297 ? 147.63407 131.50957 107.07886 1.000 10.05855 297 LYS A CA 1
ATOM 1676 C C . LYS A 1 297 ? 146.23290 131.60909 106.49113 1.000 24.80975 297 LYS A C 1
ATOM 1677 O O . LYS A 1 297 ? 145.37672 132.29325 107.06190 1.000 28.74702 297 LYS A O 1
ATOM 1683 N N . SER A 1 298 ? 145.97687 130.94436 105.36817 1.000 21.34303 298 SER A N 1
ATOM 1684 C CA . SER A 1 298 ? 144.69719 131.05910 104.68903 1.000 13.77273 298 SER A CA 1
ATOM 1685 C C . SER A 1 298 ? 144.27568 129.69762 104.16482 1.000 18.69512 298 SER A C 1
ATOM 1686 O O . SER A 1 298 ? 145.11181 128.81559 103.95927 1.000 23.44645 298 SER A O 1
ATOM 1689 N N . LEU A 1 299 ? 142.97619 129.53863 103.95926 1.000 24.80701 299 LEU A N 1
ATOM 1690 C CA . LEU A 1 299 ? 142.42160 128.32107 103.40141 1.000 17.87887 299 LEU A CA 1
ATOM 1691 C C . LEU A 1 299 ? 141.54096 128.64375 102.19869 1.000 25.08090 299 LEU A C 1
ATOM 1692 O O . LEU A 1 299 ? 141.00054 129.74651 102.08975 1.000 30.88752 299 LEU A O 1
ATOM 1697 N N . PRO A 1 300 ? 141.39328 127.69507 101.26152 1.000 30.15121 300 PRO A N 1
ATOM 1698 C CA . PRO A 1 300 ? 140.53440 127.88100 100.08717 1.000 24.93441 300 PRO A CA 1
ATOM 1699 C C . PRO A 1 300 ? 139.07611 128.16217 100.44402 1.000 28.51307 300 PRO A C 1
ATOM 1700 O O . PRO A 1 300 ? 138.54383 127.52937 101.35538 1.000 31.95504 300 PRO A O 1
ATOM 1704 N N . ALA A 1 333 ? 155.18781 148.89157 107.51733 1.000 50.41368 333 ALA A N 1
ATOM 1705 C CA . ALA A 1 333 ? 154.50413 149.52701 106.39661 1.000 49.50097 333 ALA A CA 1
ATOM 1706 C C . ALA A 1 333 ? 153.01443 149.21239 106.42036 1.000 50.67921 333 ALA A C 1
ATOM 1707 O O . ALA A 1 333 ? 152.18089 150.11814 106.45072 1.000 54.29300 333 ALA A O 1
ATOM 1709 N N . LYS A 1 334 ? 152.68392 147.91914 106.39689 1.000 47.55257 334 LYS A N 1
ATOM 1710 C CA . LYS A 1 334 ? 151.28512 147.51707 106.49396 1.000 46.96225 334 LYS A CA 1
ATOM 1711 C C . LYS A 1 334 ? 150.72609 147.79558 107.88343 1.000 47.32964 334 LYS A C 1
ATOM 1712 O O . LYS A 1 334 ? 149.53937 148.10535 108.02729 1.000 47.80587 334 LYS A O 1
ATOM 1718 N N . ILE A 1 335 ? 151.56064 147.68451 108.91791 1.000 39.74998 335 ILE A N 1
ATOM 1719 C CA . ILE A 1 335 ? 151.11466 148.00911 110.26973 1.000 40.29493 335 ILE A CA 1
ATOM 1720 C C . ILE A 1 335 ? 150.76344 149.48909 110.37385 1.000 45.20071 335 ILE A C 1
ATOM 1721 O O . ILE A 1 335 ? 149.77672 149.86683 111.01668 1.000 45.71415 335 ILE A O 1
ATOM 1726 N N . MET A 1 336 ? 151.56176 150.34816 109.74107 1.000 44.26397 336 MET A N 1
ATOM 1727 C CA . MET A 1 336 ? 151.29609 151.78205 109.74407 1.000 43.94372 336 MET A CA 1
ATOM 1728 C C . MET A 1 336 ? 150.01322 152.10084 108.98755 1.000 42.70825 336 MET A C 1
ATOM 1729 O O . MET A 1 336 ? 149.31290 153.06208 109.31906 1.000 43.13590 336 MET A O 1
ATOM 1734 N N . GLU A 1 337 ? 149.70975 151.30790 107.96141 1.000 40.46868 337 GLU A N 1
ATOM 1735 C CA . GLU A 1 337 ? 148.47773 151.44612 107.19784 1.000 40.55350 337 GLU A CA 1
ATOM 1736 C C . GLU A 1 337 ? 147.25577 150.92953 107.94716 1.000 40.46505 337 GLU A C 1
ATOM 1737 O O . GLU A 1 337 ? 146.16059 151.47109 107.76612 1.000 40.72906 337 GLU A O 1
ATOM 1743 N N . MET A 1 338 ? 147.41573 149.89225 108.77018 1.000 36.03250 338 MET A N 1
ATOM 1744 C CA . MET A 1 338 ? 146.33780 149.46897 109.65616 1.000 34.20705 338 MET A CA 1
ATOM 1745 C C . MET A 1 338 ? 146.09722 150.49319 110.75611 1.000 34.16160 338 MET A C 1
ATOM 1746 O O . MET A 1 338 ? 144.95288 150.70911 111.17685 1.000 37.70808 338 MET A O 1
ATOM 1751 N N . ALA A 1 339 ? 147.16645 151.12573 111.23764 1.000 27.45276 339 ALA A N 1
ATOM 1752 C CA . ALA A 1 339 ? 147.02359 152.11931 112.29239 1.000 32.55327 339 ALA A CA 1
ATOM 1753 C C . ALA A 1 339 ? 146.17000 153.29044 111.82334 1.000 35.39657 339 ALA A C 1
ATOM 1754 O O . ALA A 1 339 ? 145.35456 153.82175 112.58445 1.000 42.56736 339 ALA A O 1
ATOM 1756 N N . ARG A 1 340 ? 146.33170 153.69668 110.56144 1.000 36.00663 340 ARG A N 1
ATOM 1757 C CA . ARG A 1 340 ? 145.52421 154.79072 110.03380 1.000 35.43343 340 ARG A CA 1
ATOM 1758 C C . ARG A 1 340 ? 144.06108 154.39525 109.88408 1.000 38.31525 340 ARG A C 1
ATOM 1759 O O . ARG A 1 340 ? 143.17374 155.23396 110.07098 1.000 42.48364 340 ARG A O 1
ATOM 1767 N N . ASP A 1 341 ? 143.78781 153.13714 109.54127 1.000 32.54914 341 ASP A N 1
ATOM 1768 C CA . ASP A 1 341 ? 142.41324 152.69808 109.34880 1.000 29.38628 341 ASP A CA 1
ATOM 1769 C C . ASP A 1 341 ? 141.75748 152.20700 110.63276 1.000 28.90054 341 ASP A C 1
ATOM 1770 O O . ASP A 1 341 ? 140.58815 151.81066 110.59529 1.000 30.43801 341 ASP A O 1
ATOM 1775 N N . PHE A 1 342 ? 142.48480 152.20451 111.75354 1.000 26.15157 342 PHE A N 1
ATOM 1776 C CA . PHE A 1 342 ? 141.90105 151.74759 113.01411 1.000 21.28454 342 PHE A CA 1
ATOM 1777 C C . PHE A 1 342 ? 140.62816 152.51462 113.35842 1.000 21.25408 342 PHE A C 1
ATOM 1778 O O . PHE A 1 342 ? 139.59291 151.91232 113.66240 1.000 25.92828 342 PHE A O 1
ATOM 1786 N N . LEU A 1 343 ? 140.68747 153.84191 113.33136 1.000 31.33103 343 LEU A N 1
ATOM 1787 C CA . LEU A 1 343 ? 139.52985 154.66622 113.66680 1.000 28.49020 343 LEU A CA 1
ATOM 1788 C C . LEU A 1 343 ? 138.37486 154.48282 112.68144 1.000 26.16409 343 LEU A C 1
ATOM 1789 O O . LEU A 1 343 ? 137.22490 154.36226 113.11961 1.000 29.28517 343 LEU A O 1
ATOM 1794 N N . PRO A 1 344 ? 138.61108 154.48227 111.34989 1.000 25.17805 344 PRO A N 1
ATOM 1795 C CA . PRO A 1 344 ? 137.51164 154.17458 110.42428 1.000 20.04829 344 PRO A CA 1
ATOM 1796 C C . PRO A 1 344 ? 136.86323 152.81926 110.66638 1.000 21.93077 344 PRO A C 1
ATOM 1797 O O . PRO A 1 344 ? 135.64162 152.69470 110.56000 1.000 34.15821 344 PRO A O 1
ATOM 1801 N N . SER A 1 345 ? 137.65942 151.79944 110.99796 1.000 18.56937 345 SER A N 1
ATOM 1802 C CA . SER A 1 345 ? 137.09312 150.48168 111.27105 1.000 16.51057 345 SER A CA 1
ATOM 1803 C C . SER A 1 345 ? 136.24739 150.48705 112.53798 1.000 20.49012 345 SER A C 1
ATOM 1804 O O . SER A 1 345 ? 135.20866 149.81641 112.59876 1.000 27.20912 345 SER A O 1
ATOM 1807 N N . LEU A 1 346 ? 136.67841 151.23054 113.55831 1.000 22.16875 346 LEU A N 1
ATOM 1808 C CA . LEU A 1 346 ? 135.89436 151.34387 114.78101 1.000 21.70664 346 LEU A CA 1
ATOM 1809 C C . LEU A 1 346 ? 134.54609 151.99939 114.51622 1.000 21.62118 346 LEU A C 1
ATOM 1810 O O . LEU A 1 346 ? 133.51448 151.52283 115.00556 1.000 25.75285 346 LEU A O 1
ATOM 1815 N N . LYS A 1 347 ? 134.53393 153.08154 113.73411 1.000 25.08766 347 LYS A N 1
ATOM 1816 C CA . LYS A 1 347 ? 133.27876 153.72095 113.36115 1.000 17.46032 347 LYS A CA 1
ATOM 1817 C C . LYS A 1 347 ? 132.42851 152.81485 112.48401 1.000 21.15588 347 LYS A C 1
ATOM 1818 O O . LYS A 1 347 ? 131.19804 152.85527 112.56588 1.000 33.92432 347 LYS A O 1
ATOM 1824 N N . ASN A 1 348 ? 133.06024 152.00564 111.63455 1.000 21.00876 348 ASN A N 1
ATOM 1825 C CA . ASN A 1 348 ? 132.31562 151.05094 110.82477 1.000 20.39197 348 ASN A CA 1
ATOM 1826 C C . ASN A 1 348 ? 131.60482 150.01666 111.68673 1.000 22.85907 348 ASN A C 1
ATOM 1827 O O . ASN A 1 348 ? 130.44141 149.69213 111.42822 1.000 30.69921 348 ASN A O 1
ATOM 1832 N N . LEU A 1 349 ? 132.28340 149.48907 112.70597 1.000 22.20516 349 LEU A N 1
ATOM 1833 C CA . LEU A 1 349 ? 131.63958 148.54000 113.61061 1.000 19.09503 349 LEU A CA 1
ATOM 1834 C C . LEU A 1 349 ? 130.53407 149.20888 114.41895 1.000 18.42797 349 LEU A C 1
ATOM 1835 O O . LEU A 1 349 ? 129.42726 148.67523 114.54043 1.000 25.24877 349 LEU A O 1
ATOM 1840 N N . PHE A 1 350 ? 130.81434 150.38578 114.98169 1.000 24.02102 350 PHE A N 1
ATOM 1841 C CA . PHE A 1 350 ? 129.82735 151.03279 115.83665 1.000 18.22104 350 PHE A CA 1
ATOM 1842 C C . PHE A 1 350 ? 128.86557 151.92300 115.06284 1.000 22.57110 350 PHE A C 1
ATOM 1843 O O . PHE A 1 350 ? 127.90034 152.42112 115.64877 1.000 29.66693 350 PHE A O 1
ATOM 1851 N N . GLY A 1 351 ? 129.10322 152.13720 113.77152 1.000 21.53965 351 GLY A N 1
ATOM 1852 C CA . GLY A 1 351 ? 128.07231 152.71769 112.93075 1.000 13.23073 351 GLY A CA 1
ATOM 1853 C C . GLY A 1 351 ? 127.08944 151.68136 112.43002 1.000 18.01522 351 GLY A C 1
ATOM 1854 O O . GLY A 1 351 ? 126.07269 152.02295 111.82284 1.000 26.32139 351 GLY A O 1
ATOM 1855 N N . ASN A 1 352 ? 127.38246 150.40436 112.66692 1.000 18.50559 352 ASN A N 1
ATOM 1856 C CA . ASN A 1 352 ? 126.53924 149.28661 112.27252 1.000 12.98090 352 ASN A CA 1
ATOM 1857 C C . ASN A 1 352 ? 125.50800 149.07830 113.37601 1.000 20.17078 352 ASN A C 1
ATOM 1858 O O . ASN A 1 352 ? 125.87294 148.74497 114.50955 1.000 23.61657 352 ASN A O 1
ATOM 1863 N N . PRO A 1 353 ? 124.21822 149.25609 113.09033 1.000 24.62259 353 PRO A N 1
ATOM 1864 C CA . PRO A 1 353 ? 123.19389 149.17471 114.14738 1.000 16.18396 353 PRO A CA 1
ATOM 1865 C C . PRO A 1 353 ? 122.95215 147.77700 114.70453 1.000 12.32673 353 PRO A C 1
ATOM 1866 O O . PRO A 1 353 ? 122.75595 147.65935 115.91768 1.000 12.87512 353 PRO A O 1
ATOM 1870 N N . VAL A 1 354 ? 122.98233 146.73747 113.87109 1.000 7.62671 354 VAL A N 1
ATOM 1871 C CA . VAL A 1 354 ? 122.80546 145.37788 114.37206 1.000 11.60665 354 VAL A CA 1
ATOM 1872 C C . VAL A 1 354 ? 123.93213 145.02145 115.33193 1.000 9.34633 354 VAL A C 1
ATOM 1873 O O . VAL A 1 354 ? 123.69897 144.47351 116.41347 1.000 15.96415 354 VAL A O 1
ATOM 1877 N N . TYR A 1 355 ? 125.17139 145.34789 114.95617 1.000 15.65891 355 TYR A N 1
ATOM 1878 C CA . TYR A 1 355 ? 126.30983 145.03368 115.81241 1.000 10.79449 355 TYR A CA 1
ATOM 1879 C C . TYR A 1 355 ? 126.23244 145.77805 117.13986 1.000 5.63633 355 TYR A C 1
ATOM 1880 O O . TYR A 1 355 ? 126.40285 145.18185 118.20722 1.000 8.19750 355 TYR A O 1
ATOM 1889 N N . PHE A 1 356 ? 125.98130 147.08739 117.08932 1.000 2.02620 356 PHE A N 1
ATOM 1890 C CA . PHE A 1 356 ? 125.94243 147.88415 118.31107 1.000 8.85883 356 PHE A CA 1
ATOM 1891 C C . PHE A 1 356 ? 124.81068 147.43558 119.22895 1.000 10.67929 356 PHE A C 1
ATOM 1892 O O . PHE A 1 356 ? 124.99319 147.30812 120.44653 1.000 14.14157 356 PHE A O 1
ATOM 1900 N N . LEU A 1 357 ? 123.63097 147.18063 118.66205 1.000 10.92446 357 LEU A N 1
ATOM 1901 C CA . LEU A 1 357 ? 122.51022 146.77272 119.49866 1.000 8.80855 357 LEU A CA 1
ATOM 1902 C C . LEU A 1 357 ? 122.69384 145.36347 120.04215 1.000 7.75840 357 LEU A C 1
ATOM 1903 O O . LEU A 1 357 ? 122.28630 145.08344 121.17183 1.000 18.24821 357 LEU A O 1
ATOM 1908 N N . TYR A 1 358 ? 123.30441 144.45872 119.27271 1.000 7.35771 358 TYR A N 1
ATOM 1909 C CA . TYR A 1 358 ? 123.58972 143.14467 119.83178 1.000 2.04432 358 TYR A CA 1
ATOM 1910 C C . TYR A 1 358 ? 124.62740 143.24454 120.93884 1.000 10.94258 358 TYR A C 1
ATOM 1911 O O . TYR A 1 358 ? 124.55620 142.51175 121.92918 1.000 18.05090 358 TYR A O 1
ATOM 1920 N N . LEU A 1 359 ? 125.59832 144.14773 120.78935 1.000 6.33341 359 LEU A N 1
ATOM 1921 C CA . LEU A 1 359 ? 126.56806 144.37400 121.85373 1.000 8.10621 359 LEU A CA 1
ATOM 1922 C C . LEU A 1 359 ? 125.87543 144.84402 123.12437 1.000 11.48274 359 LEU A C 1
ATOM 1923 O O . LEU A 1 359 ? 126.14498 144.33315 124.21542 1.000 19.90038 359 LEU A O 1
ATOM 1928 N N . CYS A 1 360 ? 124.96335 145.81037 122.99526 1.000 7.47045 360 CYS A N 1
ATOM 1929 C CA . CYS A 1 360 ? 124.22564 146.29691 124.15957 1.000 10.65761 360 CYS A CA 1
ATOM 1930 C C . CYS A 1 360 ? 123.37839 145.18913 124.78086 1.000 0.90673 360 CYS A C 1
ATOM 1931 O O . CYS A 1 360 ? 123.35010 145.02234 126.00839 1.000 15.05538 360 CYS A O 1
ATOM 1934 N N . THR A 1 361 ? 122.68413 144.41857 123.93992 1.000 8.48235 361 THR A N 1
ATOM 1935 C CA . THR A 1 361 ? 121.84495 143.32586 124.41820 1.000 14.47344 361 THR A CA 1
ATOM 1936 C C . THR A 1 361 ? 122.66299 142.30408 125.19351 1.000 8.04362 361 THR A C 1
ATOM 1937 O O . THR A 1 361 ? 122.28366 141.89166 126.29484 1.000 19.70762 361 THR A O 1
ATOM 1941 N N . SER A 1 362 ? 123.79252 141.88306 124.62319 1.000 0.00000 362 SER A N 1
ATOM 1942 C CA . SER A 1 362 ? 124.63873 140.89428 125.27652 1.000 14.16286 362 SER A CA 1
ATOM 1943 C C . SER A 1 362 ? 125.22739 141.44180 126.56397 1.000 8.48671 362 SER A C 1
ATOM 1944 O O . SER A 1 362 ? 125.34542 140.71709 127.55302 1.000 6.64814 362 SER A O 1
ATOM 1947 N N . THR A 1 363 ? 125.62028 142.71737 126.56594 1.000 3.73590 363 THR A N 1
ATOM 1948 C CA . THR A 1 363 ? 126.17406 143.31495 127.77367 1.000 4.33195 363 THR A CA 1
ATOM 1949 C C . THR A 1 363 ? 125.15648 143.30028 128.90627 1.000 7.27837 363 THR A C 1
ATOM 1950 O O . THR A 1 363 ? 125.47815 142.92689 130.03826 1.000 9.85266 363 THR A O 1
ATOM 1954 N N . VAL A 1 364 ? 123.91486 143.69467 128.61453 1.000 4.23269 364 VAL A N 1
ATOM 1955 C CA . VAL A 1 364 ? 122.88755 143.71178 129.65504 1.000 2.54890 364 VAL A CA 1
ATOM 1956 C C . VAL A 1 364 ? 122.56001 142.29222 130.11264 1.000 2.57130 364 VAL A C 1
ATOM 1957 O O . VAL A 1 364 ? 122.44847 142.01681 131.31790 1.000 11.72595 364 VAL A O 1
ATOM 1961 N N . GLN A 1 365 ? 122.41006 141.36740 129.16357 1.000 0.00000 365 GLN A N 1
ATOM 1962 C CA . GLN A 1 365 ? 122.12385 139.98683 129.52256 1.000 2.64456 365 GLN A CA 1
ATOM 1963 C C . GLN A 1 365 ? 123.24051 139.38088 130.36171 1.000 6.27358 365 GLN A C 1
ATOM 1964 O O . GLN A 1 365 ? 122.96473 138.62440 131.29437 1.000 13.04892 365 GLN A O 1
ATOM 1970 N N . PHE A 1 366 ? 124.49708 139.71490 130.07117 1.000 6.51273 366 PHE A N 1
ATOM 1971 C CA . PHE A 1 366 ? 125.59230 139.18628 130.86769 1.000 1.24616 366 PHE A CA 1
ATOM 1972 C C . PHE A 1 366 ? 125.72781 139.89794 132.20607 1.000 5.65723 366 PHE A C 1
ATOM 1973 O O . PHE A 1 366 ? 126.19688 139.28866 133.16257 1.000 2.13211 366 PHE A O 1
ATOM 1981 N N . ASN A 1 367 ? 125.31074 141.16085 132.30799 1.000 0.00000 367 ASN A N 1
ATOM 1982 C CA . ASN A 1 367 ? 125.15923 141.77035 133.62517 1.000 1.15702 367 ASN A CA 1
ATOM 1983 C C . ASN A 1 367 ? 124.19163 140.95541 134.47062 1.000 12.97280 367 ASN A C 1
ATOM 1984 O O . ASN A 1 367 ? 124.44759 140.68033 135.64708 1.000 12.15127 367 ASN A O 1
ATOM 1989 N N . SER A 1 368 ? 123.07466 140.54614 133.86855 1.000 6.14668 368 SER A N 1
ATOM 1990 C CA . SER A 1 368 ? 122.14281 139.66405 134.56539 1.000 9.26088 368 SER A CA 1
ATOM 1991 C C . SER A 1 368 ? 122.79771 138.33287 134.93505 1.000 2.89265 368 SER A C 1
ATOM 1992 O O . SER A 1 368 ? 122.73955 137.89955 136.09385 1.000 9.04710 368 SER A O 1
ATOM 1995 N N . LEU A 1 369 ? 123.44611 137.68649 133.96799 1.000 4.37261 369 LEU A N 1
ATOM 1996 C CA . LEU A 1 369 ? 123.91541 136.31086 134.11633 1.000 14.76563 369 LEU A CA 1
ATOM 1997 C C . LEU A 1 369 ? 125.11688 136.18789 135.05393 1.000 7.82204 369 LEU A C 1
ATOM 1998 O O . LEU A 1 369 ? 125.15979 135.27377 135.87751 1.000 3.70879 369 LEU A O 1
ATOM 2003 N N . PHE A 1 370 ? 126.10717 137.07818 134.92785 1.000 1.49708 370 PHE A N 1
ATOM 2004 C CA . PHE A 1 370 ? 127.23464 137.06074 135.85499 1.000 8.11386 370 PHE A CA 1
ATOM 2005 C C . PHE A 1 370 ? 126.76455 137.28760 137.28145 1.000 7.17941 370 PHE A C 1
ATOM 2006 O O . PHE A 1 370 ? 127.21983 136.60923 138.20677 1.000 14.83576 370 PHE A O 1
ATOM 2014 N N . GLY A 1 371 ? 125.85245 138.24057 137.47483 1.000 15.28626 371 GLY A N 1
ATOM 2015 C CA . GLY A 1 371 ? 125.31877 138.48196 138.80297 1.000 7.44773 371 GLY A CA 1
ATOM 2016 C C . GLY A 1 371 ? 124.61093 137.27102 139.36929 1.000 9.45861 371 GLY A C 1
ATOM 2017 O O . GLY A 1 371 ? 124.79313 136.91845 140.53573 1.000 13.22625 371 GLY A O 1
ATOM 2018 N N . MET A 1 372 ? 123.79895 136.60702 138.54482 1.000 9.05538 372 MET A N 1
ATOM 2019 C CA . MET A 1 372 ? 123.08962 135.42335 139.01833 1.000 13.29078 372 MET A CA 1
ATOM 2020 C C . MET A 1 372 ? 124.05804 134.28865 139.34147 1.000 10.61994 372 MET A C 1
ATOM 2021 O O . MET A 1 372 ? 123.93496 133.63017 140.37957 1.000 16.17306 372 MET A O 1
ATOM 2026 N N . VAL A 1 373 ? 125.03220 134.04709 138.45976 1.000 9.38207 373 VAL A N 1
ATOM 2027 C CA . VAL A 1 373 ? 125.93825 132.91308 138.62235 1.000 12.55765 373 VAL A CA 1
ATOM 2028 C C . VAL A 1 373 ? 126.86537 133.11080 139.81173 1.000 3.35947 373 VAL A C 1
ATOM 2029 O O . VAL A 1 373 ? 127.11143 132.17044 140.57357 1.000 12.96544 373 VAL A O 1
ATOM 2033 N N . THR A 1 374 ? 127.38922 134.32429 139.99748 1.000 8.72900 374 THR A N 1
ATOM 2034 C CA . THR A 1 374 ? 128.34844 134.57191 141.06761 1.000 9.42579 374 THR A CA 1
ATOM 2035 C C . THR A 1 374 ? 127.76680 134.24628 142.43839 1.000 7.62585 374 THR A C 1
ATOM 2036 O O . THR A 1 374 ? 128.45025 133.65134 143.27661 1.000 25.74885 374 THR A O 1
ATOM 2040 N N . TYR A 1 375 ? 126.51059 134.60918 142.67851 1.000 8.63912 375 TYR A N 1
ATOM 2041 C CA . TYR A 1 375 ? 125.88333 134.45920 143.98537 1.000 11.95437 375 TYR A CA 1
ATOM 2042 C C . TYR A 1 375 ? 124.88354 133.30865 144.02682 1.000 1.92223 375 TYR A C 1
ATOM 2043 O O . TYR A 1 375 ? 124.12386 133.16742 144.98220 1.000 15.91462 375 TYR A O 1
ATOM 2052 N N . LYS A 1 376 ? 124.87335 132.47130 142.99950 1.000 9.46307 376 LYS A N 1
ATOM 2053 C CA . LYS A 1 376 ? 124.05764 131.26354 143.05500 1.000 13.44105 376 LYS A CA 1
ATOM 2054 C C . LYS A 1 376 ? 124.52244 130.30833 144.15798 1.000 12.33356 376 LYS A C 1
ATOM 2055 O O . LYS A 1 376 ? 123.67047 129.76834 144.87118 1.000 21.00263 376 LYS A O 1
ATOM 2061 N N . PRO A 1 377 ? 125.85165 130.05074 144.34488 1.000 18.75349 377 PRO A N 1
ATOM 2062 C CA . PRO A 1 377 ? 126.25848 129.15106 145.43785 1.000 15.20052 377 PRO A CA 1
ATOM 2063 C C . PRO A 1 377 ? 125.79514 129.65911 146.79114 1.000 9.22114 377 PRO A C 1
ATOM 2064 O O . PRO A 1 377 ? 125.21887 128.91203 147.59069 1.000 12.72462 377 PRO A O 1
ATOM 2068 N N . LYS A 1 378 ? 126.03398 130.94643 147.04347 1.000 7.56571 378 LYS A N 1
ATOM 2069 C CA . LYS A 1 378 ? 125.58991 131.54923 148.28848 1.000 12.47447 378 LYS A CA 1
ATOM 2070 C C . LYS A 1 378 ? 124.07603 131.55986 148.42066 1.000 15.01954 378 LYS A C 1
ATOM 2071 O O . LYS A 1 378 ? 123.57452 131.36755 149.53046 1.000 20.50124 378 LYS A O 1
ATOM 2077 N N . TYR A 1 379 ? 123.33947 131.76086 147.32750 1.000 12.22392 379 TYR A N 1
ATOM 2078 C CA . TYR A 1 379 ? 121.88748 131.67040 147.40778 1.000 11.52539 379 TYR A CA 1
ATOM 2079 C C . TYR A 1 379 ? 121.45324 130.26801 147.80537 1.000 8.50696 379 TYR A C 1
ATOM 2080 O O . TYR A 1 379 ? 120.58526 130.10208 148.66290 1.000 16.71645 379 TYR A O 1
ATOM 2089 N N . ILE A 1 380 ? 122.06493 129.24458 147.21060 1.000 6.83829 380 ILE A N 1
ATOM 2090 C CA . ILE A 1 380 ? 121.73184 127.87330 147.57699 1.000 13.30190 380 ILE A CA 1
ATOM 2091 C C . ILE A 1 380 ? 121.99326 127.63414 149.06068 1.000 22.25551 380 ILE A C 1
ATOM 2092 O O . ILE A 1 380 ? 121.10255 127.18406 149.79502 1.000 19.22484 380 ILE A O 1
ATOM 2097 N N . GLU A 1 381 ? 123.19088 127.99305 149.53586 1.000 18.90698 381 GLU A N 1
ATOM 2098 C CA . GLU A 1 381 ? 123.54451 127.75512 150.93389 1.000 18.73600 381 GLU A CA 1
ATOM 2099 C C . GLU A 1 381 ? 122.62423 128.50998 151.88896 1.000 21.43176 381 GLU A C 1
ATOM 2100 O O . GLU A 1 381 ? 122.14488 127.94342 152.87582 1.000 33.50943 381 GLU A O 1
ATOM 2106 N N . GLN A 1 382 ? 122.36032 129.78890 151.61488 1.000 12.42117 382 GLN A N 1
ATOM 2107 C CA . GLN A 1 382 ? 121.59464 130.60012 152.55367 1.000 10.09496 382 GLN A CA 1
ATOM 2108 C C . GLN A 1 382 ? 120.10269 130.30572 152.47703 1.000 19.83068 382 GLN A C 1
ATOM 2109 O O . GLN A 1 382 ? 119.47303 130.01895 153.49949 1.000 24.76124 382 GLN A O 1
ATOM 2115 N N . GLN A 1 383 ? 119.52024 130.38506 151.28072 1.000 30.04953 383 GLN A N 1
ATOM 2116 C CA . GLN A 1 383 ? 118.09220 130.18627 151.10251 1.000 16.70425 383 GLN A CA 1
ATOM 2117 C C . GLN A 1 383 ? 117.66374 128.76150 151.42196 1.000 14.62395 383 GLN A C 1
ATOM 2118 O O . GLN A 1 383 ? 116.61274 128.56776 152.03953 1.000 22.27797 383 GLN A O 1
ATOM 2124 N N . TYR A 1 384 ? 118.44742 127.75335 151.02776 1.000 18.47764 384 TYR A N 1
ATOM 2125 C CA . TYR A 1 384 ? 118.02019 126.37578 151.21112 1.000 23.67151 384 TYR A CA 1
ATOM 2126 C C . TYR A 1 384 ? 118.82260 125.59990 152.24357 1.000 21.66235 384 TYR A C 1
ATOM 2127 O O . TYR A 1 384 ? 118.67176 124.37666 152.31315 1.000 29.41425 384 TYR A O 1
ATOM 2136 N N . GLY A 1 385 ? 119.65735 126.26005 153.04161 1.000 16.99376 385 GLY A N 1
ATOM 2137 C CA . GLY A 1 385 ? 120.32272 125.60352 154.15050 1.000 19.38640 385 GLY A CA 1
ATOM 2138 C C . GLY A 1 385 ? 121.32187 124.53930 153.76471 1.000 20.54635 385 GLY A C 1
ATOM 2139 O O . GLY A 1 385 ? 121.62227 123.66213 154.57724 1.000 33.05755 385 GLY A O 1
ATOM 2140 N N . GLN A 1 386 ? 121.84500 124.58782 152.54565 1.000 19.40265 386 GLN A N 1
ATOM 2141 C CA . GLN A 1 386 ? 122.81243 123.59840 152.10157 1.000 21.11992 386 GLN A CA 1
ATOM 2142 C C . GLN A 1 386 ? 124.22370 124.02699 152.47793 1.000 20.11706 386 GLN A C 1
ATOM 2143 O O . GLN A 1 386 ? 124.49990 125.20806 152.69928 1.000 29.56445 386 GLN A O 1
ATOM 2149 N N . SER A 1 387 ? 125.11789 123.04962 152.56258 1.000 20.05075 387 SER A N 1
ATOM 2150 C CA . SER A 1 387 ? 126.51626 123.35095 152.82231 1.000 17.92151 387 SER A CA 1
ATOM 2151 C C . SER A 1 387 ? 127.17959 123.90718 151.56824 1.000 17.69938 387 SER A C 1
ATOM 2152 O O . SER A 1 387 ? 126.67129 123.76458 150.45423 1.000 28.78593 387 SER A O 1
ATOM 2155 N N . SER A 1 388 ? 128.33055 124.55287 151.76292 1.000 20.11521 388 SER A N 1
ATOM 2156 C CA . SER A 1 388 ? 129.06998 125.11274 150.63598 1.000 21.45124 388 SER A CA 1
ATOM 2157 C C . SER A 1 388 ? 129.48117 124.02648 149.65287 1.000 21.93819 388 SER A C 1
ATOM 2158 O O . SER A 1 388 ? 129.42391 124.22238 148.43163 1.000 29.53614 388 SER A O 1
ATOM 2161 N N . SER A 1 389 ? 129.89700 122.87141 150.17207 1.000 27.41024 389 SER A N 1
ATOM 2162 C CA . SER A 1 389 ? 130.29638 121.75950 149.31880 1.000 25.35568 389 SER A CA 1
ATOM 2163 C C . SER A 1 389 ? 129.14380 121.30373 148.43399 1.000 21.17683 389 SER A C 1
ATOM 2164 O O . SER A 1 389 ? 129.32130 121.07450 147.23424 1.000 26.57919 389 SER A O 1
ATOM 2167 N N . ARG A 1 390 ? 127.94884 121.16962 149.01160 1.000 26.01425 390 ARG A N 1
ATOM 2168 C CA . ARG A 1 390 ? 126.79877 120.71655 148.23585 1.000 18.76034 390 ARG A CA 1
ATOM 2169 C C . ARG A 1 390 ? 126.41097 121.72782 147.16319 1.000 23.80000 390 ARG A C 1
ATOM 2170 O O . ARG A 1 390 ? 126.07546 121.34927 146.03481 1.000 25.38558 390 ARG A O 1
ATOM 2178 N N . ALA A 1 391 ? 126.44454 123.01862 147.49939 1.000 18.59454 391 ALA A N 1
ATOM 2179 C CA . ALA A 1 391 ? 126.14744 124.05504 146.51636 1.000 16.07708 391 ALA A CA 1
ATOM 2180 C C . ALA A 1 391 ? 127.13764 124.00854 145.35820 1.000 20.53884 391 ALA A C 1
ATOM 2181 O O . ALA A 1 391 ? 126.74668 124.05779 144.18413 1.000 29.52267 391 ALA A O 1
ATOM 2183 N N . ASN A 1 392 ? 128.43132 123.89434 145.67157 1.000 21.61111 392 ASN A N 1
ATOM 2184 C CA . ASN A 1 392 ? 129.42730 123.80193 144.61104 1.000 16.61662 392 ASN A CA 1
ATOM 2185 C C . ASN A 1 392 ? 129.24020 122.54871 143.76947 1.000 16.50082 392 ASN A C 1
ATOM 2186 O O . ASN A 1 392 ? 129.39270 122.60351 142.54737 1.000 21.74469 392 ASN A O 1
ATOM 2191 N N . PHE A 1 393 ? 128.91341 121.41519 144.39313 1.000 16.66833 393 PHE A N 1
ATOM 2192 C CA . PHE A 1 393 ? 128.68374 120.20003 143.61909 1.000 21.36280 393 PHE A CA 1
ATOM 2193 C C . PHE A 1 393 ? 127.49435 120.34484 142.67784 1.000 21.75804 393 PHE A C 1
ATOM 2194 O O . PHE A 1 393 ? 127.58985 119.98925 141.49833 1.000 27.33948 393 PHE A O 1
ATOM 2202 N N . VAL A 1 394 ? 126.37238 120.87446 143.16604 1.000 19.54007 394 VAL A N 1
ATOM 2203 C CA . VAL A 1 394 ? 125.20348 120.96353 142.29652 1.000 23.12911 394 VAL A CA 1
ATOM 2204 C C . VAL A 1 394 ? 125.41867 121.99323 141.18874 1.000 22.48548 394 VAL A C 1
ATOM 2205 O O . VAL A 1 394 ? 124.89005 121.83257 140.08514 1.000 24.37872 394 VAL A O 1
ATOM 2209 N N . ILE A 1 395 ? 126.19236 123.05063 141.43897 1.000 14.28699 395 ILE A N 1
ATOM 2210 C CA . ILE A 1 395 ? 126.42284 124.03784 140.38797 1.000 16.56715 395 ILE A CA 1
ATOM 2211 C C . ILE A 1 395 ? 127.42999 123.52219 139.36395 1.000 19.80055 395 ILE A C 1
ATOM 2212 O O . ILE A 1 395 ? 127.20320 123.60767 138.15255 1.000 17.66607 395 ILE A O 1
ATOM 2217 N N . GLY A 1 396 ? 128.55199 122.97270 139.82783 1.000 23.18624 396 GLY A N 1
ATOM 2218 C CA . GLY A 1 396 ? 129.60002 122.57653 138.90387 1.000 21.47881 396 GLY A CA 1
ATOM 2219 C C . GLY A 1 396 ? 129.27442 121.30493 138.14727 1.000 15.74306 396 GLY A C 1
ATOM 2220 O O . GLY A 1 396 ? 129.68911 121.12922 137.00078 1.000 33.97255 396 GLY A O 1
ATOM 2221 N N . LEU A 1 397 ? 128.52357 120.40029 138.77333 1.000 10.05496 397 LEU A N 1
ATOM 2222 C CA . LEU A 1 397 ? 128.35220 119.07746 138.18645 1.000 19.34324 397 LEU A CA 1
ATOM 2223 C C . LEU A 1 397 ? 127.00615 118.90165 137.49592 1.000 20.89188 397 LEU A C 1
ATOM 2224 O O . LEU A 1 397 ? 126.84222 117.96051 136.71266 1.000 24.69166 397 LEU A O 1
ATOM 2229 N N . ILE A 1 398 ? 126.03287 119.76902 137.76790 1.000 20.65043 398 ILE A N 1
ATOM 2230 C CA . ILE A 1 398 ? 124.71797 119.69931 137.14123 1.000 20.59730 398 ILE A CA 1
ATOM 2231 C C . ILE A 1 398 ? 124.43950 120.92816 136.28397 1.000 17.49891 398 ILE A C 1
ATOM 2232 O O . ILE A 1 398 ? 124.07447 120.81106 135.11137 1.000 21.60262 398 ILE A O 1
ATOM 2237 N N . ASN A 1 399 ? 124.60287 122.11822 136.85592 1.000 13.33620 399 ASN A N 1
ATOM 2238 C CA . ASN A 1 399 ? 124.25212 123.34379 136.14924 1.000 12.90483 399 ASN A CA 1
ATOM 2239 C C . ASN A 1 399 ? 125.21957 123.63407 135.00307 1.000 16.45367 399 ASN A C 1
ATOM 2240 O O . ASN A 1 399 ? 124.79140 123.95204 133.88711 1.000 18.65534 399 ASN A O 1
ATOM 2245 N N . ILE A 1 400 ? 126.52770 123.52846 135.26391 1.000 14.62141 400 ILE A N 1
ATOM 2246 C CA . ILE A 1 400 ? 127.51849 123.77501 134.21027 1.000 12.06692 400 ILE A CA 1
ATOM 2247 C C . ILE A 1 400 ? 127.36064 122.80856 133.04465 1.000 12.53452 400 ILE A C 1
ATOM 2248 O O . ILE A 1 400 ? 127.44519 123.25184 131.88859 1.000 16.41836 400 ILE A O 1
ATOM 2253 N N . PRO A 1 401 ? 127.17288 121.49686 133.25012 1.000 13.03485 401 PRO A N 1
ATOM 2254 C CA . PRO A 1 401 ? 126.86709 120.63054 132.10042 1.000 12.11587 401 PRO A CA 1
ATOM 2255 C C . PRO A 1 401 ? 125.61692 121.03946 131.34475 1.000 13.79420 401 PRO A C 1
ATOM 2256 O O . PRO A 1 401 ? 125.57727 120.89568 130.12018 1.000 27.90269 401 PRO A O 1
ATOM 2260 N N . ALA A 1 402 ? 124.58828 121.53620 132.03675 1.000 12.12168 402 ALA A N 1
ATOM 2261 C CA . ALA A 1 402 ? 123.39030 122.00105 131.34425 1.000 8.02060 402 ALA A CA 1
ATOM 2262 C C . ALA A 1 402 ? 123.69709 123.20713 130.46521 1.000 7.48579 402 ALA A C 1
ATOM 2263 O O . ALA A 1 402 ? 123.19463 123.31217 129.34202 1.000 10.87733 402 ALA A O 1
ATOM 2265 N N . VAL A 1 403 ? 124.53124 124.12199 130.95934 1.000 7.59614 403 VAL A N 1
ATOM 2266 C CA . VAL A 1 403 ? 124.95112 125.26931 130.15503 1.000 11.27151 403 VAL A CA 1
ATOM 2267 C C . VAL A 1 403 ? 125.72443 124.80590 128.92305 1.000 7.26436 403 VAL A C 1
ATOM 2268 O O . VAL A 1 403 ? 125.50461 125.29151 127.80435 1.000 13.78201 403 VAL A O 1
ATOM 2272 N N . ALA A 1 404 ? 126.65306 123.86659 129.11737 1.000 4.12755 404 ALA A N 1
ATOM 2273 C CA . ALA A 1 404 ? 127.44137 123.35646 127.99922 1.000 14.42630 404 ALA A CA 1
ATOM 2274 C C . ALA A 1 404 ? 126.54633 122.68825 126.96269 1.000 9.26913 404 ALA A C 1
ATOM 2275 O O . ALA A 1 404 ? 126.71535 122.88542 125.75296 1.000 17.90282 404 ALA A O 1
ATOM 2277 N N . LEU A 1 405 ? 125.57751 121.89893 127.42994 1.000 6.94285 405 LEU A N 1
ATOM 2278 C CA . LEU A 1 405 ? 124.62417 121.25565 126.53808 1.000 11.16644 405 LEU A CA 1
ATOM 2279 C C . LEU A 1 405 ? 123.78730 122.27393 125.78271 1.000 13.70899 405 LEU A C 1
ATOM 2280 O O . LEU A 1 405 ? 123.50130 122.07623 124.60127 1.000 16.72903 405 LEU A O 1
ATOM 2285 N N . GLY A 1 406 ? 123.37868 123.35515 126.44193 1.000 9.78957 406 GLY A N 1
ATOM 2286 C CA . GLY A 1 406 ? 122.63474 124.40259 125.77456 1.000 0.00000 406 GLY A CA 1
ATOM 2287 C C . GLY A 1 406 ? 123.42154 125.05363 124.65730 1.000 4.06322 406 GLY A C 1
ATOM 2288 O O . GLY A 1 406 ? 122.90622 125.24098 123.55136 1.000 7.68328 406 GLY A O 1
ATOM 2289 N N . ILE A 1 407 ? 124.68257 125.38843 124.94085 1.000 9.95240 407 ILE A N 1
ATOM 2290 C CA . ILE A 1 407 ? 125.54609 125.99341 123.92563 1.000 6.93032 407 ILE A CA 1
ATOM 2291 C C . ILE A 1 407 ? 125.71564 125.05263 122.73616 1.000 3.31487 407 ILE A C 1
ATOM 2292 O O . ILE A 1 407 ? 125.55025 125.44786 121.56779 1.000 15.92638 407 ILE A O 1
ATOM 2297 N N . PHE A 1 408 ? 126.01586 123.78357 123.01838 1.000 9.78549 408 PHE A N 1
ATOM 2298 C CA . PHE A 1 408 ? 126.23875 122.81821 121.95111 1.000 8.55114 408 PHE A CA 1
ATOM 2299 C C . PHE A 1 408 ? 124.97144 122.57574 121.13730 1.000 9.40449 408 PHE A C 1
ATOM 2300 O O . PHE A 1 408 ? 125.03199 122.43609 119.91071 1.000 11.99577 408 PHE A O 1
ATOM 2308 N N . SER A 1 409 ? 123.81497 122.51834 121.79834 1.000 10.35136 409 SER A N 1
ATOM 2309 C CA . SER A 1 409 ? 122.56755 122.29632 121.08181 1.000 10.87162 409 SER A CA 1
ATOM 2310 C C . SER A 1 409 ? 122.17618 123.50808 120.24996 1.000 11.69025 409 SER A C 1
ATOM 2311 O O . SER A 1 409 ? 121.58098 123.34956 119.18378 1.000 15.12481 409 SER A O 1
ATOM 2314 N N . GLY A 1 410 ? 122.49247 124.71799 120.71261 1.000 7.45363 410 GLY A N 1
ATOM 2315 C CA . GLY A 1 410 ? 122.29997 125.88311 119.86784 1.000 2.27159 410 GLY A CA 1
ATOM 2316 C C . GLY A 1 410 ? 123.11822 125.80434 118.59361 1.000 12.62496 410 GLY A C 1
ATOM 2317 O O . GLY A 1 410 ? 122.61330 126.07535 117.49790 1.000 17.82123 410 GLY A O 1
ATOM 2318 N N . GLY A 1 411 ? 124.38737 125.40903 118.71627 1.000 14.00065 411 GLY A N 1
ATOM 2319 C CA . GLY A 1 411 ? 125.18661 125.17469 117.51987 1.000 10.32017 411 GLY A CA 1
ATOM 2320 C C . GLY A 1 411 ? 124.60110 124.10418 116.61136 1.000 4.69823 411 GLY A C 1
ATOM 2321 O O . GLY A 1 411 ? 124.55760 124.26800 115.38571 1.000 15.64684 411 GLY A O 1
ATOM 2322 N N . ILE A 1 412 ? 124.13730 122.99846 117.19983 1.000 10.84466 412 ILE A N 1
ATOM 2323 C CA . ILE A 1 412 ? 123.54009 121.91711 116.41746 1.000 17.99127 412 ILE A CA 1
ATOM 2324 C C . ILE A 1 412 ? 122.31304 122.40995 115.66642 1.000 16.42309 412 ILE A C 1
ATOM 2325 O O . ILE A 1 412 ? 122.11601 122.08559 114.49302 1.000 22.57145 412 ILE A O 1
ATOM 2330 N N . VAL A 1 413 ? 121.45384 123.16952 116.34222 1.000 19.17229 413 VAL A N 1
ATOM 2331 C CA . VAL A 1 413 ? 120.22649 123.65751 115.72521 1.000 19.57317 413 VAL A CA 1
ATOM 2332 C C . VAL A 1 413 ? 120.55017 124.61271 114.58473 1.000 17.20421 413 VAL A C 1
ATOM 2333 O O . VAL A 1 413 ? 119.92106 124.56828 113.52173 1.000 20.28045 413 VAL A O 1
ATOM 2337 N N . MET A 1 414 ? 121.54731 125.47858 114.77910 1.000 16.41195 414 MET A N 1
ATOM 2338 C CA . MET A 1 414 ? 121.95976 126.36937 113.69896 1.000 12.44273 414 MET A CA 1
ATOM 2339 C C . MET A 1 414 ? 122.44678 125.58217 112.48595 1.000 15.09665 414 MET A C 1
ATOM 2340 O O . MET A 1 414 ? 122.12317 125.91956 111.34299 1.000 21.49085 414 MET A O 1
ATOM 2345 N N . LYS A 1 415 ? 123.23237 124.52691 112.71559 1.000 23.88028 415 LYS A N 1
ATOM 2346 C CA . LYS A 1 415 ? 123.76623 123.75566 111.59391 1.000 16.54019 415 LYS A CA 1
ATOM 2347 C C . LYS A 1 415 ? 122.68954 122.93062 110.89118 1.000 18.87366 415 LYS A C 1
ATOM 2348 O O . LYS A 1 415 ? 122.59357 122.94102 109.65983 1.000 22.44180 415 LYS A O 1
ATOM 2354 N N . LYS A 1 416 ? 121.87513 122.20750 111.66007 1.000 20.04680 416 LYS A N 1
ATOM 2355 C CA . LYS A 1 416 ? 120.99219 121.19505 111.08979 1.000 19.88240 416 LYS A CA 1
ATOM 2356 C C . LYS A 1 416 ? 119.90404 121.80244 110.21533 1.000 25.05764 416 LYS A C 1
ATOM 2357 O O . LYS A 1 416 ? 119.59568 121.25982 109.14864 1.000 27.68600 416 LYS A O 1
ATOM 2363 N N . PHE A 1 417 ? 119.31954 122.91945 110.63679 1.000 20.95648 417 PHE A N 1
ATOM 2364 C CA . PHE A 1 417 ? 118.21745 123.53553 109.91643 1.000 17.28464 417 PHE A CA 1
ATOM 2365 C C . PHE A 1 417 ? 118.65143 124.72379 109.07008 1.000 23.38783 417 PHE A C 1
ATOM 2366 O O . PHE A 1 417 ? 117.79242 125.46663 108.58708 1.000 31.32221 417 PHE A O 1
ATOM 2374 N N . ARG A 1 418 ? 119.95841 124.91278 108.87847 1.000 21.23795 418 ARG A N 1
ATOM 2375 C CA . ARG A 1 418 ? 120.50355 125.95989 108.01169 1.000 25.36554 418 ARG A CA 1
ATOM 2376 C C . ARG A 1 418 ? 119.89478 127.31900 108.34129 1.000 22.65376 418 ARG A C 1
ATOM 2377 O O . ARG A 1 418 ? 119.48492 128.07992 107.46310 1.000 29.73858 418 ARG A O 1
ATOM 2385 N N . ILE A 1 419 ? 119.84255 127.61612 109.63933 1.000 23.32155 419 ILE A N 1
ATOM 2386 C CA . ILE A 1 419 ? 119.16366 128.81126 110.11584 1.000 19.56280 419 ILE A CA 1
ATOM 2387 C C . ILE A 1 419 ? 119.90723 130.05355 109.65384 1.000 19.18707 419 ILE A C 1
ATOM 2388 O O . ILE A 1 419 ? 121.13882 130.13308 109.73546 1.000 28.45801 419 ILE A O 1
ATOM 2393 N N . SER A 1 420 ? 119.15397 131.03265 109.16174 1.000 21.58931 420 SER A N 1
ATOM 2394 C CA . SER A 1 420 ? 119.71704 132.27158 108.65558 1.000 15.17160 420 SER A CA 1
ATOM 2395 C C . SER A 1 420 ? 120.02170 133.23141 109.80554 1.000 17.39770 420 SER A C 1
ATOM 2396 O O . SER A 1 420 ? 119.87923 132.90159 110.98453 1.000 25.94129 420 SER A O 1
ATOM 2399 N N . VAL A 1 421 ? 120.45543 134.44172 109.45101 1.000 22.73566 421 VAL A N 1
ATOM 2400 C CA . VAL A 1 421 ? 120.78146 135.45025 110.45729 1.000 18.28883 421 VAL A CA 1
ATOM 2401 C C . VAL A 1 421 ? 119.52395 135.89352 111.19601 1.000 21.31960 421 VAL A C 1
ATOM 2402 O O . VAL A 1 421 ? 119.51997 136.03873 112.42519 1.000 23.67674 421 VAL A O 1
ATOM 2406 N N . CYS A 1 422 ? 118.43719 136.11945 110.45361 1.000 24.90804 422 CYS A N 1
ATOM 2407 C CA . CYS A 1 422 ? 117.17040 136.47972 111.07969 1.000 19.17896 422 CYS A CA 1
ATOM 2408 C C . CYS A 1 422 ? 116.65348 135.36473 111.97665 1.000 15.64462 422 CYS A C 1
ATOM 2409 O O . CYS A 1 422 ? 116.16558 135.63349 113.08045 1.000 23.16665 422 CYS A O 1
ATOM 2412 N N . GLY A 1 423 ? 116.75258 134.11535 111.52320 1.000 16.96836 423 GLY A N 1
ATOM 2413 C CA . GLY A 1 423 ? 116.38114 133.00006 112.37377 1.000 8.84063 423 GLY A CA 1
ATOM 2414 C C . GLY A 1 423 ? 117.25728 132.89232 113.60581 1.000 13.44141 423 GLY A C 1
ATOM 2415 O O . GLY A 1 423 ? 116.78898 132.50831 114.67711 1.000 20.98647 423 GLY A O 1
ATOM 2416 N N . ALA A 1 424 ? 118.54386 133.22340 113.46879 1.000 14.48097 424 ALA A N 1
ATOM 2417 C CA . ALA A 1 424 ? 119.42761 133.24586 114.62968 1.000 10.23780 424 ALA A CA 1
ATOM 2418 C C . ALA A 1 424 ? 118.97861 134.29072 115.64152 1.000 11.79317 424 ALA A C 1
ATOM 2419 O O . ALA A 1 424 ? 118.96787 134.03040 116.84936 1.000 15.46163 424 ALA A O 1
ATOM 2421 N N . ALA A 1 425 ? 118.60335 135.47991 115.16630 1.000 13.37610 425 ALA A N 1
ATOM 2422 C CA . ALA A 1 425 ? 118.10212 136.50925 116.07170 1.000 10.75802 425 ALA A CA 1
ATOM 242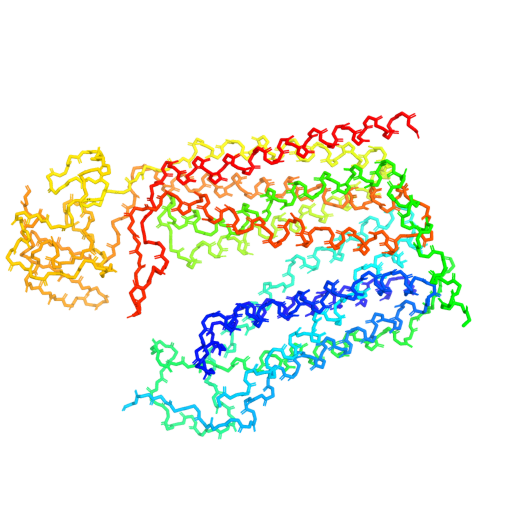3 C C . ALA A 1 425 ? 116.81202 136.06762 116.75058 1.000 15.32137 425 ALA A C 1
ATOM 2424 O O . ALA A 1 425 ? 116.61637 136.31260 117.94801 1.000 21.59684 425 ALA A O 1
ATOM 2426 N N . LYS A 1 426 ? 115.92201 135.41692 115.99860 1.000 7.27385 426 LYS A N 1
ATOM 2427 C CA . LYS A 1 426 ? 114.68727 134.90629 116.58488 1.000 8.85371 426 LYS A CA 1
ATOM 2428 C C . LYS A 1 426 ? 114.96962 133.85539 117.65054 1.000 17.79905 426 LYS A C 1
ATOM 2429 O O . LYS A 1 426 ? 114.33614 133.85616 118.70920 1.000 19.50628 426 LYS A O 1
ATOM 2435 N N . LEU A 1 427 ? 115.90268 132.94156 117.38039 1.000 6.97356 427 LEU A N 1
ATOM 2436 C CA . LEU A 1 427 ? 116.23643 131.90545 118.35089 1.000 5.45905 427 LEU A CA 1
ATOM 2437 C C . LEU A 1 427 ? 116.86320 132.50767 119.60253 1.000 13.73824 427 LEU A C 1
ATOM 2438 O O . LEU A 1 427 ? 116.56163 132.07822 120.72015 1.000 22.16899 427 LEU A O 1
ATOM 2443 N N . TYR A 1 428 ? 117.72213 133.51413 119.43421 1.000 1.39810 428 TYR A N 1
ATOM 2444 C CA . TYR A 1 428 ? 118.30546 134.20898 120.57552 1.000 15.06828 428 TYR A CA 1
ATOM 2445 C C . TYR A 1 428 ? 117.22242 134.86205 121.43172 1.000 13.18596 428 TYR A C 1
ATOM 2446 O O . TYR A 1 428 ? 117.19664 134.71125 122.66244 1.000 23.31844 428 TYR A O 1
ATOM 2455 N N . LEU A 1 429 ? 116.29707 135.57175 120.78048 1.000 12.89976 429 LEU A N 1
ATOM 2456 C CA . LEU A 1 429 ? 115.21677 136.23067 121.50689 1.000 14.72375 429 LEU A CA 1
ATOM 2457 C C . LEU A 1 429 ? 114.33454 135.21742 122.22524 1.000 5.92672 429 LEU A C 1
ATOM 2458 O O . LEU A 1 429 ? 113.96857 135.41408 123.38792 1.000 10.61339 429 LEU A O 1
ATOM 2463 N N . GLY A 1 430 ? 113.98623 134.12381 121.54543 1.000 13.49177 430 GLY A N 1
ATOM 2464 C CA . GLY A 1 430 ? 113.12000 133.12677 122.14960 1.000 7.51027 430 GLY A CA 1
ATOM 2465 C C . GLY A 1 430 ? 113.76630 132.41870 123.32279 1.000 11.11558 430 GLY A C 1
ATOM 2466 O O . GLY A 1 430 ? 113.11861 132.17219 124.34321 1.000 15.30433 430 GLY A O 1
ATOM 2467 N N . SER A 1 431 ? 115.05261 132.08338 123.19701 1.000 10.86642 431 SER A N 1
ATOM 2468 C CA . SER A 1 431 ? 115.75797 131.46449 124.31064 1.000 9.27347 431 SER A CA 1
ATOM 2469 C C . SER A 1 431 ? 115.80680 132.40186 125.50594 1.000 5.27730 431 SER A C 1
ATOM 2470 O O . SER A 1 431 ? 115.58067 131.97589 126.64151 1.000 9.97177 431 SER A O 1
ATOM 2473 N N . SER A 1 432 ? 116.07721 133.68693 125.27119 1.000 2.75298 432 SER A N 1
ATOM 2474 C CA . SER A 1 432 ? 116.09092 134.63372 126.38081 1.000 0.25005 432 SER A CA 1
ATOM 2475 C C . SER A 1 432 ? 114.71207 134.74815 127.03047 1.000 12.22601 432 SER A C 1
ATOM 2476 O O . SER A 1 432 ? 114.58933 134.71944 128.26373 1.000 13.03272 432 SER A O 1
ATOM 2479 N N . VAL A 1 433 ? 113.66047 134.85204 126.21120 1.000 7.92262 433 VAL A N 1
ATOM 2480 C CA . VAL A 1 433 ? 112.30318 135.03106 126.72825 1.000 9.46164 433 VAL A CA 1
ATOM 2481 C C . VAL A 1 433 ? 111.90024 133.83892 127.58408 1.000 9.97863 433 VAL A C 1
ATOM 2482 O O . VAL A 1 433 ? 111.44979 133.98773 128.72689 1.000 17.35157 433 VAL A O 1
ATOM 2486 N N . PHE A 1 434 ? 112.08144 132.63365 127.04921 1.000 11.96592 434 PHE A N 1
ATOM 2487 C CA . PHE A 1 434 ? 111.67465 131.44895 127.78509 1.000 9.67125 434 PHE A CA 1
ATOM 2488 C C . PHE A 1 434 ? 112.58390 131.13993 128.96583 1.000 7.48042 434 PHE A C 1
ATOM 2489 O O . PHE A 1 434 ? 112.09894 130.58710 129.95641 1.000 17.71214 434 PHE A O 1
ATOM 2497 N N . GLY A 1 435 ? 113.86790 131.48785 128.90386 1.000 14.71146 435 GLY A N 1
ATOM 2498 C CA . GLY A 1 435 ? 114.73631 131.30959 130.04449 1.000 8.61572 435 GLY A CA 1
ATOM 2499 C C . GLY A 1 435 ? 114.35438 132.20403 131.19963 1.000 10.55790 435 GLY A C 1
ATOM 2500 O O . GLY A 1 435 ? 114.26846 131.74448 132.33947 1.000 18.58664 435 GLY A O 1
ATOM 2501 N N . TYR A 1 436 ? 114.08694 133.48092 130.92342 1.000 10.14829 436 TYR A N 1
ATOM 2502 C CA . TYR A 1 436 ? 113.73070 134.37570 132.01609 1.000 5.95954 436 TYR A CA 1
ATOM 2503 C C . TYR A 1 436 ? 112.30634 134.15086 132.51622 1.000 10.34024 436 TYR A C 1
ATOM 2504 O O . TYR A 1 436 ? 112.04427 134.35557 133.70779 1.000 17.45499 436 TYR A O 1
ATOM 2513 N N . LEU A 1 437 ? 111.39122 133.69138 131.65836 1.000 9.96568 437 LEU A N 1
ATOM 2514 C CA . LEU A 1 437 ? 110.08059 133.28806 132.15639 1.000 11.60071 437 LEU A CA 1
ATOM 2515 C C . LEU A 1 437 ? 110.19403 132.10924 133.11656 1.000 17.22388 437 LEU A C 1
ATOM 2516 O O . LEU A 1 437 ? 109.53211 132.08704 134.15948 1.000 18.60342 437 LEU A O 1
ATOM 2521 N N . LEU A 1 438 ? 111.02857 131.12180 132.78276 1.000 19.81499 438 LEU A N 1
ATOM 2522 C CA . LEU A 1 438 ? 111.28540 130.02263 133.70665 1.000 12.38007 438 LEU A CA 1
ATOM 2523 C C . LEU A 1 438 ? 111.94301 130.51235 134.98735 1.000 13.11211 438 LEU A C 1
ATOM 2524 O O . LEU A 1 438 ? 111.60046 130.04434 136.07738 1.000 21.99304 438 LEU A O 1
ATOM 2529 N N . PHE A 1 439 ? 112.88940 131.44333 134.87265 1.000 9.63833 439 PHE A N 1
ATOM 2530 C CA . PHE A 1 439 ? 113.55558 131.99796 136.04219 1.000 8.09613 439 PHE A CA 1
ATOM 2531 C C . PHE A 1 439 ? 112.58223 132.72111 136.96367 1.000 14.89595 439 PHE A C 1
ATOM 2532 O O . PHE A 1 439 ? 112.81247 132.77686 138.17569 1.000 21.58910 439 PHE A O 1
ATOM 2540 N N . LEU A 1 440 ? 111.50485 133.28372 136.40925 1.000 11.66481 440 LEU A N 1
ATOM 2541 C CA . LEU A 1 440 ? 110.48529 133.91422 137.24628 1.000 12.08145 440 LEU A CA 1
ATOM 2542 C C . LEU A 1 440 ? 109.88380 132.93535 138.24904 1.000 16.07976 440 LEU A C 1
ATOM 2543 O O . LEU A 1 440 ? 109.51299 133.32985 139.35957 1.000 20.88005 440 LEU A O 1
ATOM 2548 N N . SER A 1 441 ? 109.77347 131.65758 137.87999 1.000 9.86047 441 SER A N 1
ATOM 2549 C CA . SER A 1 441 ? 109.13064 130.68885 138.76174 1.000 9.98558 441 SER A CA 1
ATOM 2550 C C . SER A 1 441 ? 109.92686 130.43335 140.03704 1.000 15.22477 441 SER A C 1
ATOM 2551 O O . SER A 1 441 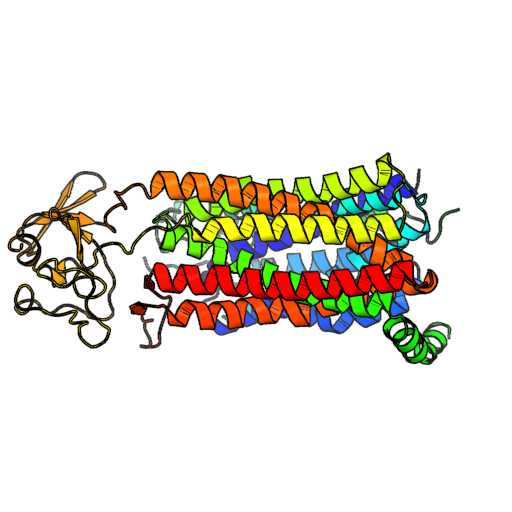? 109.38569 129.84924 140.98183 1.000 21.82978 441 SER A O 1
ATOM 2554 N N . LEU A 1 442 ? 111.19351 130.84936 140.08940 1.000 18.83082 442 LEU A N 1
ATOM 2555 C CA . LEU A 1 442 ? 111.98576 130.68864 141.30216 1.000 14.90108 442 LEU A CA 1
ATOM 2556 C C . LEU A 1 442 ? 111.49154 131.55938 142.45082 1.000 9.74454 442 LEU A C 1
ATOM 2557 O O . LEU A 1 442 ? 111.79809 131.25956 143.60768 1.000 17.35528 442 LEU A O 1
ATOM 2562 N N . PHE A 1 443 ? 110.73128 132.61884 142.16109 1.000 15.52536 443 PHE A N 1
ATOM 2563 C CA . PHE A 1 443 ? 110.18948 133.45991 143.22445 1.000 16.60538 443 PHE A CA 1
ATOM 2564 C C . PHE A 1 443 ? 109.26587 132.67016 144.14269 1.000 13.92636 443 PHE A C 1
ATOM 2565 O O . PHE A 1 443 ? 109.12498 132.99927 145.32490 1.000 25.54631 443 PHE A O 1
ATOM 2573 N N . ALA A 1 444 ? 108.61835 131.63160 143.61299 1.000 15.76887 444 ALA A N 1
ATOM 2574 C CA . ALA A 1 444 ? 107.67561 130.85291 144.40308 1.000 12.03745 444 ALA A CA 1
ATOM 2575 C C . ALA A 1 444 ? 108.34071 129.71331 145.16394 1.000 15.65167 444 ALA A C 1
ATOM 2576 O O . ALA A 1 444 ? 107.69958 129.11071 146.02976 1.000 28.77046 444 ALA A O 1
ATOM 2578 N N . LEU A 1 445 ? 109.59681 129.39612 144.86126 1.000 22.94488 445 LEU A N 1
ATOM 2579 C CA . LEU A 1 445 ? 110.31316 128.30953 145.52706 1.000 14.88493 445 LEU A CA 1
ATOM 2580 C C . LEU A 1 445 ? 111.19326 128.91630 146.61259 1.000 13.14994 445 LEU A C 1
ATOM 2581 O O . LEU A 1 445 ? 112.41906 128.85901 146.54786 1.000 36.11630 445 LEU A O 1
ATOM 2586 N N . GLY A 1 446 ? 110.56395 129.47069 147.63620 1.000 20.16469 446 GLY A N 1
ATOM 2587 C CA . GLY A 1 446 ? 111.32298 130.11719 148.68264 1.000 21.44121 446 GLY A CA 1
ATOM 2588 C C . GLY A 1 446 ? 111.13888 129.47818 150.03966 1.000 25.98532 446 GLY A C 1
ATOM 2589 O O . GLY A 1 446 ? 110.05470 128.98490 150.36153 1.000 34.21268 446 GLY A O 1
ATOM 2590 N N . CYS A 1 447 ? 112.19949 129.47259 150.83782 1.000 27.31827 447 CYS A N 1
ATOM 2591 C CA . CYS A 1 447 ? 112.13525 129.00197 152.21055 1.000 29.56176 447 CYS A CA 1
ATOM 2592 C C . CYS A 1 447 ? 112.13061 130.18607 153.16718 1.000 30.55134 447 CYS A C 1
ATOM 2593 O O . CYS A 1 447 ? 112.74280 131.22436 152.90638 1.000 31.54433 447 CYS A O 1
ATOM 2596 N N . GLU A 1 448 ? 111.42050 130.02383 154.27762 1.000 35.16892 448 GLU A N 1
ATOM 2597 C CA . GLU A 1 448 ? 111.37456 131.06800 155.28790 1.000 30.65840 448 GLU A CA 1
ATOM 2598 C C . GLU A 1 448 ? 112.67643 131.10782 156.07868 1.000 33.33121 448 GLU A C 1
ATOM 2599 O O . GLU A 1 448 ? 113.47705 130.17044 156.05114 1.000 36.65062 448 GLU A O 1
ATOM 2605 N N . ASN A 1 449 ? 112.88576 132.21902 156.78130 1.000 36.78234 449 ASN A N 1
ATOM 2606 C CA . ASN A 1 449 ? 114.03438 132.35761 157.66560 1.000 34.72489 449 ASN A CA 1
ATOM 2607 C C . ASN A 1 449 ? 114.01917 131.28216 158.74146 1.000 39.52118 449 ASN A C 1
ATOM 2608 O O . ASN A 1 449 ? 112.97646 130.98475 159.32872 1.000 44.24902 449 ASN A O 1
ATOM 2613 N N . SER A 1 450 ? 115.18503 130.69191 158.98825 1.000 47.11699 450 SER A N 1
ATOM 2614 C CA . SER A 1 450 ? 115.34023 129.80739 160.13327 1.000 47.52759 450 SER A CA 1
ATOM 2615 C C . SER A 1 450 ? 115.28871 130.61684 161.41996 1.000 49.51234 450 SER A C 1
ATOM 2616 O O . SER A 1 450 ? 115.70830 131.77598 161.45543 1.000 51.04335 450 SER A O 1
ATOM 2619 N N . ASP A 1 451 ? 114.75554 130.00657 162.47267 1.000 57.27425 451 ASP A N 1
ATOM 2620 C CA . ASP A 1 451 ? 114.62933 130.69460 163.74964 1.000 57.35253 451 ASP A CA 1
ATOM 2621 C C . ASP A 1 451 ? 115.99232 130.84182 164.41037 1.000 57.29257 451 ASP A C 1
ATOM 2622 O O . ASP A 1 451 ? 116.59300 129.85372 164.84103 1.000 59.04552 451 ASP A O 1
ATOM 2627 N N . VAL A 1 452 ? 116.48216 132.07611 164.48412 1.000 58.38807 452 VAL A N 1
ATOM 2628 C CA . VAL A 1 452 ? 117.72175 132.39823 165.18060 1.000 58.19692 452 VAL A CA 1
ATOM 2629 C C . VAL A 1 452 ? 117.37741 133.37557 166.29332 1.000 61.71031 452 VAL A C 1
ATOM 2630 O O . VAL A 1 452 ? 116.83332 134.45482 166.03051 1.000 63.63150 452 VAL A O 1
ATOM 2634 N N . ALA A 1 453 ? 117.69382 133.00118 167.52947 1.000 64.88068 453 ALA A N 1
ATOM 2635 C CA . ALA A 1 453 ? 117.28136 133.78613 168.68548 1.000 63.36612 453 ALA A CA 1
ATOM 2636 C C . ALA A 1 453 ? 117.99332 135.12805 168.72096 1.000 63.54049 453 ALA A C 1
ATOM 2637 O O . ALA A 1 453 ? 119.22593 135.19173 168.72130 1.000 65.96445 453 ALA A O 1
ATOM 2639 N N . GLY A 1 454 ? 117.20722 136.20139 168.75907 1.000 62.70762 454 GLY A N 1
ATOM 2640 C CA . GLY A 1 454 ? 117.733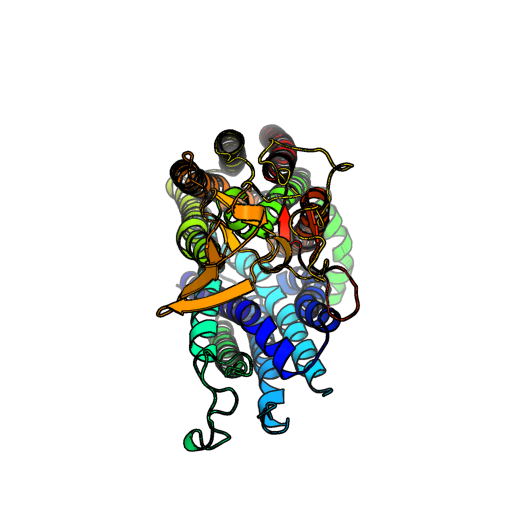04 137.54559 168.79325 1.000 64.11591 454 GLY A CA 1
ATOM 2641 C C . GLY A 1 454 ? 117.89873 138.20374 167.44271 1.000 64.13744 454 GLY A C 1
ATOM 2642 O O . GLY A 1 454 ? 117.98797 139.43473 167.38135 1.000 66.25417 454 GLY A O 1
ATOM 2643 N N . LEU A 1 455 ? 117.93182 137.43041 166.35978 1.000 62.67889 455 LEU A N 1
ATOM 2644 C CA . LEU A 1 455 ? 118.10239 137.96808 165.01630 1.000 60.43307 455 LEU A CA 1
ATOM 2645 C C . LEU A 1 455 ? 116.84575 137.83486 164.17358 1.000 62.93298 455 LEU A C 1
ATOM 2646 O O . LEU A 1 455 ? 116.34278 138.84016 163.65949 1.000 66.77482 455 LEU A O 1
ATOM 2651 N N . THR A 1 456 ? 116.31900 136.62321 164.01596 1.000 58.91435 456 THR A N 1
ATOM 2652 C CA . THR A 1 456 ? 115.05700 136.41810 163.31668 1.000 60.62863 456 THR A CA 1
ATOM 2653 C C . THR A 1 456 ? 113.89576 136.22475 164.27655 1.000 62.65135 456 THR A C 1
ATOM 2654 O O . THR A 1 456 ? 112.77495 136.64824 163.97714 1.000 63.71390 456 THR A O 1
ATOM 2658 N N . VAL A 1 457 ? 114.12847 135.59053 165.42108 1.000 65.84414 457 VAL A N 1
ATOM 2659 C CA . VAL A 1 457 ? 113.12031 135.45911 166.46200 1.000 66.13666 457 VAL A CA 1
ATOM 2660 C C . VAL A 1 457 ? 113.72382 135.91087 167.78442 1.000 68.63732 457 VAL A C 1
ATOM 2661 O O . VAL A 1 457 ? 114.94434 135.96116 167.96111 1.000 70.08378 457 VAL A O 1
ATOM 2665 N N . SER A 1 458 ? 112.84798 136.25216 168.72337 1.000 73.47319 458 SER A N 1
ATOM 2666 C CA . SER A 1 458 ? 113.29313 136.59565 170.06249 1.000 72.83435 458 SER A CA 1
ATOM 2667 C C . SER A 1 458 ? 113.59889 135.32905 170.85572 1.000 72.94278 458 SER A C 1
ATOM 2668 O O . SER A 1 458 ? 113.34359 134.20736 170.41031 1.000 74.59817 458 SER A O 1
ATOM 2671 N N . TYR A 1 459 ? 114.15736 135.52068 172.04939 1.000 74.02108 459 TYR A N 1
ATOM 2672 C CA . TYR A 1 459 ? 114.55267 134.39388 172.88579 1.000 73.51013 459 TYR A CA 1
ATOM 2673 C C . TYR A 1 459 ? 113.34163 133.68403 173.47773 1.000 74.97420 459 TYR A C 1
ATOM 2674 O O . TYR A 1 459 ? 113.47140 132.59593 174.04686 1.000 75.88003 459 TYR A O 1
ATOM 2683 N N . GLN A 1 460 ? 112.16366 134.29052 173.35270 1.000 76.61603 460 GLN A N 1
ATOM 2684 C CA . GLN A 1 460 ? 110.91398 133.66011 173.75145 1.000 76.83463 460 GLN A CA 1
ATOM 2685 C C . GLN A 1 460 ? 110.24039 132.91547 172.60743 1.000 77.50953 460 GLN A C 1
ATOM 2686 O O . GLN A 1 460 ? 109.12721 132.41133 172.78398 1.000 77.62494 460 GLN A O 1
ATOM 2692 N N . GLY A 1 461 ? 110.88339 132.83608 171.44458 1.000 76.11697 461 GLY A N 1
ATOM 2693 C CA . GLY A 1 461 ? 110.31712 132.11133 170.32616 1.000 75.47744 461 GLY A CA 1
ATOM 2694 C C . GLY A 1 461 ? 109.22507 132.83639 169.57709 1.000 76.61289 461 GLY A C 1
ATOM 2695 O O . GLY A 1 461 ? 108.41807 132.19114 168.90374 1.000 76.71626 461 GLY A O 1
ATOM 2696 N N . THR A 1 462 ? 109.17667 134.16282 169.66516 1.000 76.62124 462 THR A N 1
ATOM 2697 C CA . THR A 1 462 ? 108.17739 134.96636 168.96901 1.000 76.86982 462 THR A CA 1
ATOM 2698 C C . THR A 1 462 ? 108.70692 135.27510 167.57382 1.000 77.69840 462 THR A C 1
ATOM 2699 O O . THR A 1 462 ? 109.88529 135.60775 167.41025 1.000 77.14925 462 THR A O 1
ATOM 2703 N N . LYS A 1 463 ? 107.83210 135.17172 166.57452 1.000 78.74776 463 LYS A N 1
ATOM 2704 C CA . LYS A 1 463 ? 108.18736 135.32279 165.16759 1.000 77.89046 463 LYS A CA 1
ATOM 2705 C C . LYS A 1 463 ? 108.54689 136.78131 164.86645 1.000 79.25259 463 LYS A C 1
ATOM 2706 O O . LYS A 1 463 ? 108.47887 137.62134 165.77363 1.000 79.17265 463 LYS A O 1
ATOM 2712 N N . PRO A 1 464 ? 108.90922 137.14054 163.60316 1.000 80.69871 464 PRO A N 1
ATOM 2713 C CA . PRO A 1 464 ? 110.04349 138.05727 163.40453 1.000 81.89175 464 PRO A CA 1
ATOM 2714 C C . PRO A 1 464 ? 109.95942 139.40399 164.10555 1.000 80.49622 464 PRO A C 1
ATOM 2715 O O . PRO A 1 464 ? 109.04675 140.20188 163.87000 1.000 79.07240 464 PRO A O 1
ATOM 2719 N N . VAL A 1 465 ? 110.93720 139.65082 164.97634 1.000 79.18057 465 VAL A N 1
ATOM 2720 C CA . VAL A 1 465 ? 111.18329 140.96691 165.55123 1.000 80.79793 465 VAL A CA 1
ATOM 2721 C C . VAL A 1 465 ? 111.79031 141.85927 164.47648 1.000 80.48569 465 VAL A C 1
ATOM 2722 O O . VAL A 1 465 ? 112.19554 141.37841 163.41243 1.000 79.91714 465 VAL A O 1
ATOM 2726 N N . SER A 1 466 ? 111.86294 143.15942 164.74466 1.000 82.03132 466 SER A N 1
ATOM 2727 C CA . SER A 1 466 ? 112.31362 144.12486 163.75025 1.000 81.86743 466 SER A CA 1
ATOM 2728 C C . SER A 1 466 ? 113.78462 144.43190 164.00147 1.000 83.37935 466 SER A C 1
ATOM 2729 O O . SER A 1 466 ? 114.42960 143.82070 164.85748 1.000 82.91547 466 SER A O 1
ATOM 2732 N N . TYR A 1 467 ? 114.31555 145.38356 163.23260 1.000 83.12050 467 TYR A N 1
ATOM 2733 C CA . TYR A 1 467 ? 115.71916 145.76481 163.33924 1.000 81.89755 467 TYR A CA 1
ATOM 2734 C C . TYR A 1 467 ? 116.02776 146.32224 164.72312 1.000 83.31222 467 TYR A C 1
ATOM 2735 O O . TYR A 1 467 ? 117.08844 146.03988 165.29017 1.000 81.97331 467 TYR A O 1
ATOM 2744 N N . HIS A 1 468 ? 115.10665 147.11046 165.27826 1.000 85.23129 468 HIS A N 1
ATOM 2745 C CA . HIS A 1 468 ? 115.30798 147.74694 166.57333 1.000 85.36379 468 HIS A CA 1
ATOM 2746 C C . HIS A 1 468 ? 115.22089 146.75308 167.72444 1.000 85.31792 468 HIS A C 1
ATOM 2747 O O . HIS A 1 468 ? 115.55909 147.09541 168.86219 1.000 85.72747 468 HIS A O 1
ATOM 2754 N N . GLU A 1 469 ? 114.77887 145.53046 167.45356 1.000 81.52353 469 GLU A N 1
ATOM 2755 C CA . GLU A 1 469 ? 114.83655 144.44305 168.42369 1.000 80.59738 469 GLU A CA 1
ATOM 2756 C C . GLU A 1 469 ? 115.79282 143.38991 167.87366 1.000 81.37561 469 GLU A C 1
ATOM 2757 O O . GLU A 1 469 ? 115.37653 142.40963 167.25625 1.000 82.20586 469 GLU A O 1
ATOM 2763 N N . ARG A 1 470 ? 117.08890 143.60905 168.09701 1.000 76.98665 470 ARG A N 1
ATOM 2764 C CA . ARG A 1 470 ? 118.12763 142.60704 167.85630 1.000 76.44319 470 ARG A CA 1
ATOM 2765 C C . ARG A 1 470 ? 119.03007 142.62243 169.08397 1.000 75.35609 470 ARG A C 1
ATOM 2766 O O . ARG A 1 470 ? 120.05518 143.30611 169.11461 1.000 76.26464 470 ARG A O 1
ATOM 2774 N N . ALA A 1 471 ? 118.64431 141.85559 170.09940 1.000 76.63591 471 ALA A N 1
ATOM 2775 C CA . ALA A 1 471 ? 119.37803 141.81106 171.35522 1.000 77.55772 471 ALA A CA 1
ATOM 2776 C C . ALA A 1 471 ? 120.14538 140.50519 171.48746 1.000 77.08324 471 ALA A C 1
ATOM 2777 O O . ALA A 1 471 ? 119.59825 139.50248 171.94964 1.000 78.02669 471 ALA A O 1
ATOM 2779 N N . LEU A 1 472 ? 121.41166 140.50171 171.07811 1.000 77.09968 472 LEU A N 1
ATOM 2780 C CA . LEU A 1 472 ? 122.25174 139.32022 171.20847 1.000 77.24705 472 LEU A CA 1
ATOM 2781 C C . LEU A 1 472 ? 122.40077 138.87616 172.65778 1.000 78.67673 472 LEU A C 1
ATOM 2782 O O . LEU A 1 472 ? 122.64840 137.69205 172.91426 1.000 78.75566 472 LEU A O 1
ATOM 2787 N N . PHE A 1 473 ? 122.24046 139.79390 173.60809 1.000 79.79451 473 PHE A N 1
ATOM 2788 C CA . PHE A 1 473 ? 122.20929 139.42165 175.01544 1.000 80.32795 473 PHE A CA 1
ATOM 2789 C C . PHE A 1 473 ? 120.78277 139.47838 175.54378 1.000 80.89649 473 PHE A C 1
ATOM 2790 O O . PHE A 1 473 ? 120.01432 140.38060 175.19745 1.000 79.52359 473 PHE A O 1
ATOM 2798 N N . SER A 1 474 ? 120.43034 138.50799 176.38141 1.000 82.80645 474 SER A N 1
ATOM 2799 C CA . SER A 1 474 ? 119.11417 138.43413 176.99265 1.000 82.37968 474 SER A CA 1
ATOM 2800 C C . SER A 1 474 ? 119.26328 138.12436 178.47565 1.000 82.18342 474 SER A C 1
ATOM 2801 O O . SER A 1 474 ? 120.37127 138.03988 179.01165 1.000 81.60673 474 SER A O 1
ATOM 2804 N N . ASP A 1 475 ? 118.11950 137.96328 179.14120 1.000 84.33107 475 ASP A N 1
ATOM 2805 C CA . ASP A 1 475 ? 118.11681 137.62322 180.55893 1.000 85.04838 475 ASP A CA 1
ATOM 2806 C C . ASP A 1 475 ? 118.69392 136.23097 180.79056 1.000 84.36917 475 ASP A C 1
ATOM 2807 O O . ASP A 1 475 ? 119.41132 135.99136 181.76790 1.000 84.77259 475 ASP A O 1
ATOM 2812 N N . CYS A 1 476 ? 118.38535 135.29689 179.89192 1.000 83.42821 476 CYS A N 1
ATOM 2813 C CA . CYS A 1 476 ? 118.78354 133.90413 180.05702 1.000 83.37594 476 CYS A CA 1
ATOM 2814 C C . CYS A 1 476 ? 120.27740 133.69508 179.82894 1.000 83.38407 476 CYS A C 1
ATOM 2815 O O . CYS A 1 476 ? 120.80363 132.61565 180.11800 1.000 83.81510 476 CYS A O 1
ATOM 2818 N N . ASN A 1 477 ? 120.97117 134.70782 179.30342 1.000 83.89762 477 ASN A N 1
ATOM 2819 C CA . ASN A 1 477 ? 122.41779 134.63679 179.14765 1.000 85.86796 477 ASN A CA 1
ATOM 2820 C C . ASN A 1 477 ? 123.15977 135.83361 179.72884 1.000 85.60276 477 ASN A C 1
ATOM 2821 O O . ASN A 1 477 ? 124.32212 136.05014 179.36915 1.000 84.44147 477 ASN A O 1
ATOM 2826 N N . SER A 1 478 ? 122.52894 136.61514 180.60928 1.000 85.95846 478 SER A N 1
ATOM 2827 C CA . SER A 1 478 ? 123.20158 137.77348 181.18793 1.000 85.62524 478 SER A CA 1
ATOM 2828 C C . SER A 1 478 ? 124.36791 137.36663 182.07789 1.000 85.81091 478 SER A C 1
ATOM 2829 O O . SER A 1 478 ? 125.36051 138.09713 182.17433 1.000 85.93307 478 SER A O 1
ATOM 2832 N N . ARG A 1 479 ? 124.26994 136.21020 182.73385 1.000 86.92449 479 ARG A N 1
ATOM 2833 C CA . ARG A 1 479 ? 125.30696 135.75695 183.65143 1.000 86.96540 479 ARG A CA 1
ATOM 2834 C C . ARG A 1 479 ? 126.60987 135.38998 182.95419 1.000 87.67178 479 ARG A C 1
ATOM 2835 O O . ARG A 1 479 ? 127.64456 135.29929 183.62374 1.000 86.36689 479 ARG A O 1
ATOM 2843 N N . CYS A 1 480 ? 126.59094 135.18317 181.64141 1.000 87.02946 480 CYS A N 1
ATOM 2844 C CA . CYS A 1 480 ? 127.75223 134.71316 180.89742 1.000 86.91321 480 CYS A CA 1
ATOM 2845 C C . CYS A 1 480 ? 128.29844 135.84955 180.04409 1.000 85.16968 480 CYS A C 1
ATOM 2846 O O . CYS A 1 480 ? 127.52995 136.58002 179.40945 1.000 86.28085 480 CYS A O 1
ATOM 2849 N N . LYS A 1 481 ? 129.62359 135.99822 180.03790 1.000 82.30404 481 LYS A N 1
ATOM 2850 C CA . LYS A 1 481 ? 130.29798 137.01491 179.23132 1.000 84.88905 481 LYS A CA 1
ATOM 2851 C C . LYS A 1 481 ? 130.65068 136.39751 177.88050 1.000 85.20244 481 LYS A C 1
ATOM 2852 O O . LYS A 1 481 ? 131.66466 135.71598 177.70954 1.000 83.85879 481 LYS A O 1
ATOM 2858 N N . CYS A 1 482 ? 129.78572 136.64453 176.90198 1.000 83.36402 482 CYS A N 1
ATOM 2859 C CA . CYS A 1 482 ? 129.92846 136.05448 175.58024 1.000 82.70945 482 CYS A CA 1
ATOM 2860 C C . CYS A 1 482 ? 130.35041 137.10522 174.56077 1.000 82.62056 482 CYS A C 1
ATOM 2861 O O . CYS A 1 482 ? 130.01659 138.28678 174.67942 1.000 82.08667 482 CYS A O 1
ATOM 2864 N N . SER A 1 483 ? 131.08799 136.65746 173.54844 1.000 78.97424 483 SER A N 1
ATOM 2865 C CA . SER A 1 483 ? 131.57396 137.54995 172.50590 1.000 78.16979 483 SER A CA 1
ATOM 2866 C C . SER A 1 483 ? 130.46874 137.83197 171.49540 1.000 78.70251 483 SER A C 1
ATOM 2867 O O . SER A 1 483 ? 129.80694 136.90852 171.01058 1.000 79.08446 483 SER A O 1
ATOM 2870 N N . GLU A 1 484 ? 130.26942 139.11385 171.18048 1.000 77.90542 484 GLU A N 1
ATOM 2871 C CA . GLU A 1 484 ? 129.25439 139.49530 170.20437 1.000 78.20193 484 GLU A CA 1
ATOM 2872 C C . GLU A 1 484 ? 129.67999 139.18154 168.77716 1.000 76.18655 484 GLU A C 1
ATOM 2873 O O . GLU A 1 484 ? 128.85406 138.73830 167.97229 1.000 76.94408 484 GLU A O 1
ATOM 2879 N N . THR A 1 485 ? 130.95219 139.40364 168.44786 1.000 73.26603 485 THR A N 1
ATOM 2880 C CA . THR A 1 485 ? 131.41561 139.23233 167.07688 1.000 74.43587 485 THR A CA 1
ATOM 2881 C C . THR A 1 485 ? 131.54472 137.76623 166.68613 1.000 74.75371 485 THR A C 1
ATOM 2882 O O . THR A 1 485 ? 131.56902 137.45010 165.49155 1.000 73.27256 485 THR A O 1
ATOM 2886 N N . LYS A 1 486 ? 131.62972 136.86573 167.66052 1.000 73.10384 486 LYS A N 1
ATOM 2887 C CA . LYS A 1 486 ? 131.83051 135.45474 167.36700 1.000 73.25928 486 LYS A CA 1
ATOM 2888 C C . LYS A 1 486 ? 130.52505 134.79458 166.94599 1.000 73.68018 486 LYS A C 1
ATOM 2889 O O . LYS A 1 486 ? 129.47312 135.01367 167.55296 1.000 71.70870 486 LYS A O 1
ATOM 2895 N N . TRP A 1 487 ? 130.60313 133.98581 165.89415 1.000 67.29107 487 TRP A N 1
ATOM 2896 C CA . TRP A 1 487 ? 129.46512 133.24512 165.35784 1.000 65.70542 487 TRP A CA 1
ATOM 2897 C C . TRP A 1 487 ? 129.81573 131.76270 165.41044 1.000 66.53884 487 TRP A C 1
ATOM 2898 O O . TRP A 1 487 ? 130.50443 131.24616 164.52629 1.000 66.50015 487 TRP A O 1
ATOM 2909 N N . GLU A 1 488 ? 129.34511 131.08373 166.45155 1.000 71.66747 488 GLU A N 1
ATOM 2910 C CA . GLU A 1 488 ? 129.48574 129.63506 166.59136 1.000 72.09199 488 GLU A CA 1
ATOM 2911 C C . GLU A 1 488 ? 128.09656 129.05906 166.81897 1.000 71.71911 488 GLU A C 1
ATOM 2912 O O . GLU A 1 488 ? 127.75656 128.62893 167.92764 1.000 69.77554 488 GLU A O 1
ATOM 2918 N N . PRO A 1 489 ? 127.26083 129.04918 165.78215 1.000 71.54007 489 PRO A N 1
ATOM 2919 C CA . PRO A 1 489 ? 125.85068 128.70320 165.97543 1.000 71.05799 489 PRO A CA 1
ATOM 2920 C C . PRO A 1 489 ? 125.68488 127.25015 166.38294 1.000 72.17168 489 PRO A C 1
ATOM 2921 O O . PRO A 1 489 ? 126.46076 126.37899 165.98535 1.000 72.38897 489 PRO A O 1
ATOM 2925 N N . MET A 1 490 ? 124.66114 126.99478 167.18764 1.000 72.87135 490 MET A N 1
ATOM 2926 C CA . MET A 1 490 ? 124.31965 125.64111 167.58136 1.000 73.16276 490 MET A CA 1
ATOM 2927 C C . MET A 1 490 ? 122.81007 125.46979 167.50895 1.000 74.92703 490 MET A C 1
ATOM 2928 O O . MET A 1 490 ? 122.04873 126.41253 167.73994 1.000 76.26710 490 MET A O 1
ATOM 2933 N N . CYS A 1 491 ? 122.38524 124.25373 167.19204 1.000 73.76228 491 CYS A N 1
ATOM 2934 C CA . CYS A 1 491 ? 120.97287 123.91163 167.11816 1.000 73.72096 491 CYS A CA 1
ATOM 2935 C C . CYS A 1 491 ? 120.53234 123.34493 168.46105 1.000 72.94068 491 CYS A C 1
ATOM 2936 O O . CYS A 1 491 ? 120.98751 122.26898 168.86512 1.000 75.14565 491 CYS A O 1
ATOM 2939 N N . GLY A 1 492 ? 119.66226 124.07481 169.15215 1.000 73.44139 492 GLY A N 1
ATOM 2940 C CA . GLY A 1 492 ? 119.15541 123.59914 170.42139 1.000 76.05157 492 GLY A CA 1
ATOM 2941 C C . GLY A 1 492 ? 118.04592 122.58083 170.24409 1.000 76.70761 492 GLY A C 1
ATOM 2942 O O . GLY A 1 492 ? 117.52781 122.36761 169.14811 1.000 75.34469 492 GLY A O 1
ATOM 2943 N N . GLU A 1 493 ? 117.68207 121.93592 171.35427 1.000 79.10114 493 GLU A N 1
ATOM 2944 C CA . GLU A 1 493 ? 116.58598 120.97533 171.33484 1.000 78.89376 493 GLU A CA 1
ATOM 2945 C C . GLU A 1 493 ? 115.24217 121.64562 171.08257 1.000 78.92359 493 GLU A C 1
ATOM 2946 O O . GLU A 1 493 ? 114.31211 120.98898 170.60144 1.000 77.39866 493 GLU A O 1
ATOM 2952 N N . ASN A 1 494 ? 115.12496 122.93928 171.38196 1.000 75.75604 494 ASN A N 1
ATOM 2953 C CA . ASN A 1 494 ? 113.87114 123.66732 171.23380 1.000 74.74042 494 ASN A CA 1
AT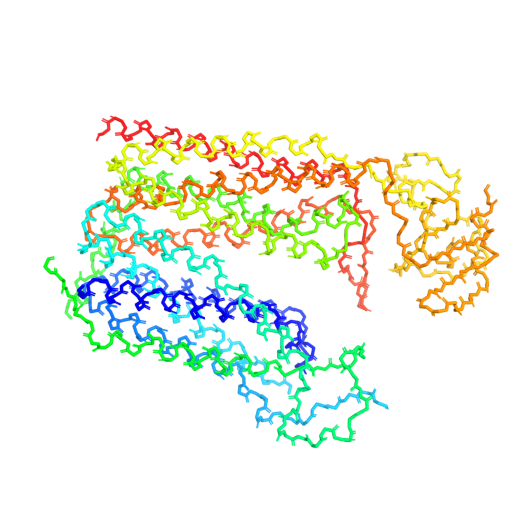OM 2954 C C . ASN A 1 494 ? 113.57109 124.04620 169.78953 1.000 75.59088 494 ASN A C 1
ATOM 2955 O O . ASN A 1 494 ? 112.49979 124.60216 169.52380 1.000 74.95921 494 ASN A O 1
ATOM 2960 N N . GLY A 1 495 ? 114.47608 123.76166 168.85620 1.000 73.51803 495 GLY A N 1
ATOM 2961 C CA . GLY A 1 495 ? 114.28927 124.13415 167.47169 1.000 71.35980 495 GLY A CA 1
ATOM 2962 C C . GLY A 1 495 ? 114.69126 125.55060 167.13058 1.000 71.59193 495 GLY A C 1
ATOM 2963 O O . GLY A 1 495 ? 114.51426 125.96547 165.97860 1.000 72.33537 495 GLY A O 1
ATOM 2964 N N . ILE A 1 496 ? 115.22296 126.30330 168.08617 1.000 69.24696 496 ILE A N 1
ATOM 2965 C CA . ILE A 1 496 ? 115.67928 127.66920 167.86358 1.000 68.26137 496 ILE A CA 1
ATOM 2966 C C . ILE A 1 496 ? 117.19797 127.67644 167.82939 1.000 67.42297 496 ILE A C 1
ATOM 2967 O O . ILE A 1 496 ? 117.85462 127.18454 168.75490 1.000 69.56069 496 ILE A O 1
ATOM 2972 N N . THR A 1 497 ? 117.75945 128.22507 166.75680 1.000 66.01810 497 THR A N 1
ATOM 2973 C CA . THR A 1 497 ? 119.20423 128.33875 166.63327 1.000 64.76490 497 THR A CA 1
ATOM 2974 C C . THR A 1 497 ? 119.69217 129.52266 167.45589 1.000 65.58404 497 THR A C 1
ATOM 2975 O O . THR A 1 497 ? 119.04685 130.57420 167.49194 1.000 65.95536 497 THR A O 1
ATOM 2979 N N . TYR A 1 498 ? 120.81911 129.34353 168.13261 1.000 70.50633 498 TYR A N 1
ATOM 2980 C CA . TYR A 1 498 ? 121.43332 130.39374 168.92577 1.000 69.24504 498 TYR A CA 1
ATOM 2981 C C . TYR A 1 498 ? 122.78888 130.75180 168.33648 1.000 69.73130 498 TYR A C 1
ATOM 2982 O O . TYR A 1 498 ? 123.46244 129.91248 167.73378 1.000 70.25094 498 TYR A O 1
ATOM 2991 N N . VAL A 1 499 ? 123.17201 132.01958 168.50156 1.000 71.70368 499 VAL A N 1
ATOM 2992 C CA . VAL A 1 499 ? 124.41361 132.50214 167.90667 1.000 72.92493 499 VAL A CA 1
ATOM 2993 C C . VAL A 1 499 ? 125.61161 131.75160 168.47167 1.000 73.05313 499 VAL A C 1
ATOM 2994 O O . VAL A 1 499 ? 126.54565 131.41642 167.73419 1.000 72.67582 499 VAL A O 1
ATOM 2998 N N . SER A 1 500 ? 125.60975 131.46979 169.77228 1.000 75.37642 500 SER A N 1
ATOM 2999 C CA . SER A 1 500 ? 126.66765 130.68048 170.38356 1.000 75.52838 500 SER A CA 1
ATOM 3000 C C . SER A 1 500 ? 126.10156 129.93529 171.58152 1.000 76.81913 500 SER A C 1
ATOM 3001 O O . SER A 1 500 ? 125.06907 130.31241 172.14157 1.000 76.89122 500 SER A O 1
ATOM 3004 N N . ALA A 1 501 ? 126.79765 128.86292 171.96909 1.000 80.68250 501 ALA A N 1
ATOM 3005 C CA . ALA A 1 501 ? 126.39653 128.11103 173.15315 1.000 79.37552 501 ALA A CA 1
ATOM 3006 C C . ALA A 1 501 ? 126.46906 128.97036 174.40658 1.000 79.01507 501 ALA A C 1
ATOM 3007 O O . ALA A 1 501 ? 125.67476 128.78287 175.33497 1.000 79.07033 501 ALA A O 1
ATOM 3009 N N . CYS A 1 502 ? 127.41126 129.91494 174.45070 1.000 81.31725 502 CYS A N 1
ATOM 3010 C CA . CYS A 1 502 ? 127.47045 130.85622 175.56334 1.000 82.14256 502 CYS A CA 1
ATOM 3011 C C . CYS A 1 502 ? 126.19979 131.69161 175.64215 1.000 81.60212 502 CYS A C 1
ATOM 3012 O O . CYS A 1 502 ? 125.68924 131.95749 176.73617 1.000 81.04348 502 CYS A O 1
ATOM 3015 N N . LEU A 1 503 ? 125.67607 132.11418 174.49031 1.000 80.10021 503 LEU A N 1
ATOM 3016 C CA . LEU A 1 503 ? 124.48494 132.95363 174.46273 1.000 81.04671 503 LEU A CA 1
ATOM 3017 C C . LEU A 1 503 ? 123.22142 132.19526 174.84372 1.000 81.52843 503 LEU A C 1
ATOM 3018 O O . LEU A 1 503 ? 122.18023 132.82350 175.05847 1.000 79.95714 503 LEU A O 1
ATOM 3023 N N . ALA A 1 504 ? 123.27743 130.86635 174.90986 1.000 83.01909 504 ALA A N 1
ATOM 3024 C CA . ALA A 1 504 ? 122.16642 130.10034 175.45590 1.000 81.64202 504 ALA A CA 1
ATOM 3025 C C . ALA A 1 504 ? 122.38718 129.69075 176.90555 1.000 84.06293 504 ALA A C 1
ATOM 3026 O O . ALA A 1 504 ? 121.54490 128.98164 177.46586 1.000 83.67461 504 ALA A O 1
ATOM 3028 N N . GLY A 1 505 ? 123.48703 130.11559 177.52144 1.000 83.73647 505 GLY A N 1
ATOM 3029 C CA . GLY A 1 505 ? 123.75602 129.75975 178.90084 1.000 82.14818 505 GLY A CA 1
ATOM 3030 C C . GLY A 1 505 ? 124.24414 128.34383 179.10230 1.000 82.62135 505 GLY A C 1
ATOM 3031 O O . GLY A 1 505 ? 124.13200 127.81090 180.21027 1.000 83.70918 505 GLY A O 1
ATOM 3032 N N . CYS A 1 506 ? 124.78748 127.71779 178.06135 1.000 82.65564 506 CYS A N 1
ATOM 3033 C CA . CYS A 1 506 ? 125.28073 126.35256 178.17149 1.000 84.91745 506 CYS A CA 1
ATOM 3034 C C . CYS A 1 506 ? 126.51056 126.30421 179.06760 1.000 85.58767 506 CYS A C 1
ATOM 3035 O O . CYS A 1 506 ? 127.43620 127.10809 178.92334 1.000 84.42304 506 CYS A O 1
ATOM 3038 N N . GLN A 1 507 ? 126.51805 125.34695 179.99368 1.000 86.59776 507 GLN A N 1
ATOM 3039 C CA . GLN A 1 507 ? 127.55747 125.27453 181.01122 1.000 86.76214 507 GLN A CA 1
ATOM 3040 C C . GLN A 1 507 ? 128.43334 124.03532 180.90243 1.000 86.99464 507 GLN A C 1
ATOM 3041 O O . GLN A 1 507 ? 129.59420 124.07664 181.32246 1.000 87.01247 507 GLN A O 1
ATOM 3047 N N . THR A 1 508 ? 127.91789 122.93977 180.35021 1.000 87.68446 508 THR A N 1
ATOM 3048 C CA . THR A 1 508 ? 128.69075 121.71894 180.17801 1.000 87.36284 508 THR A CA 1
ATOM 3049 C C . THR A 1 508 ? 128.64417 121.28476 178.72110 1.000 87.05579 508 THR A C 1
ATOM 3050 O O . THR A 1 508 ? 127.62526 121.43801 178.04269 1.000 86.99570 508 THR A O 1
ATOM 3054 N N . SER A 1 509 ? 129.76297 120.74056 178.24737 1.000 87.08386 509 SER A N 1
ATOM 3055 C CA . SER A 1 509 ? 129.87761 120.25337 176.88116 1.000 88.19525 509 SER A CA 1
ATOM 3056 C C . SER A 1 509 ? 130.56987 118.89938 176.88809 1.000 88.44657 509 SER A C 1
ATOM 3057 O O . SER A 1 509 ? 131.59704 118.72267 177.54904 1.000 87.47469 509 SER A O 1
ATOM 3060 N N . ASN A 1 510 ? 130.00416 117.94863 176.14884 1.000 90.04156 510 ASN A N 1
ATOM 3061 C CA . ASN A 1 510 ? 130.51203 116.58576 176.09533 1.000 89.38007 510 ASN A CA 1
ATOM 3062 C C . ASN A 1 510 ? 130.67901 116.14728 174.64734 1.000 89.71041 510 ASN A C 1
ATOM 3063 O O . ASN A 1 510 ? 129.83026 116.43513 173.79749 1.000 91.03802 510 ASN A O 1
ATOM 3068 N N . ARG A 1 511 ? 131.77287 115.44144 174.37265 1.000 89.08885 511 ARG A N 1
ATOM 3069 C CA . ARG A 1 511 ? 132.06572 114.94656 173.03156 1.000 90.05443 511 ARG A CA 1
ATOM 3070 C C . ARG A 1 511 ? 131.57157 113.50873 172.91509 1.000 89.56960 511 ARG A C 1
ATOM 3071 O O . ARG A 1 511 ? 132.09158 112.60915 173.58318 1.000 89.38844 511 ARG A O 1
ATOM 3079 N N . SER A 1 512 ? 130.56843 113.29366 172.06879 1.000 89.91119 512 SER A N 1
ATOM 3080 C CA . SER A 1 512 ? 130.03067 111.96645 171.78390 1.000 89.92364 512 SER A CA 1
ATOM 3081 C C . SER A 1 512 ? 130.35561 111.64801 170.32776 1.000 90.11811 512 SER A C 1
ATOM 3082 O O . SER A 1 512 ? 129.72262 112.18019 169.41025 1.000 90.14556 512 SER A O 1
ATOM 3085 N N . GLY A 1 513 ? 131.34255 110.78366 170.12265 1.000 89.23811 513 GLY A N 1
ATOM 3086 C CA . GLY A 1 513 ? 131.75973 110.44550 168.77162 1.000 88.23088 513 GLY A CA 1
ATOM 3087 C C . GLY A 1 513 ? 132.26426 111.67440 168.04125 1.000 89.26833 513 GLY A C 1
ATOM 3088 O O . GLY A 1 513 ? 133.12339 112.41371 168.53713 1.000 88.91647 513 GLY A O 1
ATOM 3089 N N . LYS A 1 514 ? 131.72903 111.90532 166.84179 1.000 89.55755 514 LYS A N 1
ATOM 3090 C CA . LYS A 1 514 ? 132.09162 113.08602 166.06937 1.000 88.50343 514 LYS A CA 1
ATOM 3091 C C . LYS A 1 514 ? 131.26131 114.30826 166.43794 1.000 89.94047 514 LYS A C 1
ATOM 3092 O O . LYS A 1 514 ? 131.48394 115.38366 165.87089 1.000 89.89460 514 LYS A O 1
ATOM 3098 N N . ASN A 1 515 ? 130.31747 114.17220 167.36551 1.000 88.97503 515 ASN A N 1
ATOM 3099 C CA . ASN A 1 515 ? 129.41280 115.25424 167.72584 1.000 88.65923 515 ASN A CA 1
ATOM 3100 C C . ASN A 1 515 ? 129.79875 115.85076 169.07343 1.000 88.94150 515 ASN A C 1
ATOM 3101 O O . ASN A 1 515 ? 130.42998 115.18832 169.90100 1.000 88.76008 515 ASN A O 1
ATOM 3106 N N . ILE A 1 516 ? 129.42220 117.11016 169.28251 1.000 87.26149 516 ILE A N 1
ATOM 3107 C CA . ILE A 1 516 ? 129.60437 117.79646 170.55715 1.000 86.82780 516 ILE A CA 1
ATOM 3108 C C . ILE A 1 516 ? 128.24471 118.28717 171.03046 1.000 86.57006 516 ILE A C 1
ATOM 3109 O O . ILE A 1 516 ? 127.53336 118.97582 170.28815 1.000 87.11691 516 ILE A O 1
ATOM 3114 N N . ILE A 1 517 ? 127.88018 117.93854 172.26187 1.000 83.87217 517 ILE A N 1
ATOM 3115 C CA . ILE A 1 517 ? 126.56005 118.22793 172.80846 1.000 84.33461 517 ILE A CA 1
ATOM 3116 C C . ILE A 1 517 ? 126.71660 119.12486 174.02743 1.000 84.03038 517 ILE A C 1
ATOM 3117 O O . ILE A 1 517 ? 127.53045 118.84389 174.91575 1.000 84.76901 517 ILE A O 1
ATOM 3122 N N . PHE A 1 518 ? 125.93752 120.20059 174.06715 1.000 83.76189 518 PHE A N 1
ATOM 3123 C CA . PHE A 1 518 ? 125.89664 121.10632 175.20490 1.000 84.79664 518 PHE A CA 1
ATOM 3124 C C . PHE A 1 518 ? 124.72146 120.74558 176.10245 1.000 85.08115 518 PHE A C 1
ATOM 3125 O O . PHE A 1 518 ? 123.75181 120.12838 175.65345 1.000 84.39228 518 PHE A O 1
ATOM 3133 N N . TYR A 1 519 ? 124.81876 121.11950 177.37322 1.000 86.20177 519 TYR A N 1
ATOM 3134 C CA . TYR A 1 519 ? 123.77174 120.85080 178.34655 1.000 86.02274 519 TYR A CA 1
ATOM 3135 C C . TYR A 1 519 ? 123.58067 122.05694 179.25749 1.000 85.77372 519 TYR A C 1
ATOM 3136 O O . TYR A 1 519 ? 124.39701 122.98154 179.28691 1.000 85.44404 519 TYR A O 1
ATOM 3145 N N . ASN A 1 520 ? 122.47637 122.02887 180.00416 1.000 86.30593 520 ASN A N 1
ATOM 3146 C CA . ASN A 1 520 ? 122.15248 123.05098 180.99974 1.000 85.37860 520 ASN A CA 1
ATOM 3147 C C . ASN A 1 520 ? 122.11101 124.44322 180.37322 1.000 85.57602 520 ASN A C 1
ATOM 3148 O O . ASN A 1 520 ? 122.55324 125.43333 180.95914 1.000 86.77207 520 ASN A O 1
ATOM 3153 N N . CYS A 1 521 ? 121.56002 124.51328 179.16442 1.000 84.19510 521 CYS A N 1
ATOM 3154 C CA . CYS A 1 521 ? 121.46067 125.76663 178.41942 1.000 82.61623 521 CYS A CA 1
ATOM 3155 C C . CYS A 1 521 ? 120.17421 126.46325 178.84675 1.000 83.14969 521 CYS A C 1
ATOM 3156 O O . CYS A 1 521 ? 119.07293 126.01534 178.52015 1.000 84.18972 521 CYS A O 1
ATOM 3159 N N . THR A 1 522 ? 120.31725 127.56799 179.58265 1.000 82.30631 522 THR A N 1
ATOM 3160 C CA . THR A 1 522 ? 119.16504 128.21282 180.20655 1.000 82.82421 522 THR A CA 1
ATOM 3161 C C . THR A 1 522 ? 118.17782 128.73525 179.16930 1.000 81.98675 522 THR A C 1
ATOM 3162 O O . THR A 1 522 ? 116.95953 128.61956 179.34233 1.000 81.98601 522 THR A O 1
ATOM 3166 N N . CYS A 1 523 ? 118.68671 129.32637 178.08551 1.000 82.41529 523 CYS A N 1
ATOM 3167 C CA . CYS A 1 523 ? 117.80097 129.87394 177.06198 1.000 83.63354 523 CYS A CA 1
ATOM 3168 C C . CYS A 1 523 ? 116.99817 128.78275 176.36413 1.000 83.29261 523 CYS A C 1
ATOM 3169 O O . CYS A 1 523 ? 115.83161 129.00004 176.01773 1.000 82.02083 523 CYS A O 1
ATOM 3172 N N . VAL A 1 524 ? 117.60087 127.61125 176.15011 1.000 81.50940 524 VAL A N 1
ATOM 3173 C CA . VAL A 1 524 ? 116.89641 126.51670 175.49128 1.000 80.68696 524 VAL A CA 1
ATOM 3174 C C . VAL A 1 524 ? 115.73053 126.02816 176.34200 1.000 82.78345 524 VAL A C 1
ATOM 3175 O O . VAL A 1 524 ? 114.67355 125.66664 175.81021 1.000 83.63512 524 VAL A O 1
ATOM 3179 N N . GLY A 1 525 ? 115.88867 126.01974 177.66540 1.000 82.21720 525 GLY A N 1
ATOM 3180 C CA . GLY A 1 525 ? 114.85389 125.51024 178.54532 1.000 82.03158 525 GLY A CA 1
ATOM 3181 C C . GLY A 1 525 ? 113.64454 126.40226 178.71761 1.000 83.68176 525 GLY A C 1
ATOM 3182 O O . GLY A 1 525 ? 112.62739 125.94206 179.24501 1.000 85.09554 525 GLY A O 1
ATOM 3183 N N . ILE A 1 526 ? 113.72326 127.65808 178.29000 1.000 82.99404 526 ILE A N 1
ATOM 3184 C CA . ILE A 1 526 ? 112.59095 128.56908 178.39977 1.000 83.20644 526 ILE A CA 1
ATOM 3185 C C . ILE A 1 526 ? 111.52392 128.20837 177.37389 1.000 83.45793 526 ILE A C 1
ATOM 3186 O O . ILE A 1 526 ? 110.35635 128.02238 177.71742 1.000 82.92476 526 ILE A O 1
ATOM 3191 N N . SER A 1 534 ? 117.37631 120.70700 178.15272 1.000 81.21934 534 SER A N 1
ATOM 3192 C CA . SER A 1 534 ? 118.13563 121.84515 177.64869 1.000 81.28659 534 SER A CA 1
ATOM 3193 C C . SER A 1 534 ? 119.47155 121.39921 177.06646 1.000 82.03213 534 SER A C 1
ATOM 3194 O O . SER A 1 534 ? 120.51078 121.51296 177.71443 1.000 82.02608 534 SER A O 1
ATOM 3197 N N . SER A 1 535 ? 119.43428 120.88562 175.84191 1.000 81.06120 535 SER A N 1
ATOM 3198 C CA . SER A 1 535 ? 120.61954 120.41954 175.14113 1.000 81.08709 535 SER A CA 1
ATOM 3199 C C . SER A 1 535 ? 120.72771 121.09017 173.77740 1.000 81.39414 535 SER A C 1
ATOM 3200 O O . SER A 1 535 ? 119.75511 121.63156 173.24540 1.000 80.90060 535 SER A O 1
ATOM 3203 N N . GLY A 1 536 ? 121.93325 121.05282 173.21753 1.000 79.44672 536 GLY A N 1
ATOM 3204 C CA . GLY A 1 536 ? 122.16337 121.61775 171.90238 1.000 78.46024 536 GLY A CA 1
ATOM 3205 C C . GLY A 1 536 ? 123.36934 120.99601 171.23994 1.000 78.86504 536 GLY A C 1
ATOM 3206 O O . GLY A 1 536 ? 124.39549 120.74370 171.87883 1.000 79.84738 536 GLY A O 1
ATOM 3207 N N . ILE A 1 537 ? 123.23455 120.75469 169.93936 1.000 78.05831 537 ILE A N 1
ATOM 3208 C CA . ILE A 1 537 ? 124.31374 120.20650 169.12984 1.000 78.25343 537 ILE A CA 1
ATOM 3209 C C . ILE A 1 537 ? 124.89005 121.32717 168.27642 1.000 77.78164 537 ILE A C 1
ATOM 3210 O O . ILE A 1 537 ? 124.33868 122.42348 168.19501 1.000 78.37763 537 ILE A O 1
ATOM 3215 N N . VAL A 1 538 ? 126.01377 121.04413 167.63097 1.000 76.37515 538 VAL A N 1
ATOM 3216 C CA . VAL A 1 538 ? 126.72589 122.06717 166.87233 1.000 75.89787 538 VAL A CA 1
ATOM 3217 C C . VAL A 1 538 ? 126.10376 122.21234 165.48881 1.000 75.98192 538 VAL A C 1
ATOM 3218 O O . VAL A 1 538 ? 125.73628 121.22238 164.84347 1.000 76.01788 538 VAL A O 1
ATOM 3222 N N . GLY A 1 539 ? 125.96738 123.45353 165.03573 1.000 71.06084 539 GLY A N 1
ATOM 3223 C CA . GLY A 1 539 ? 125.48072 123.75530 163.70321 1.000 69.91068 539 GLY A CA 1
ATOM 3224 C C . GLY A 1 539 ? 124.07875 124.34190 163.72616 1.000 70.51945 539 GLY A C 1
ATOM 3225 O O . GLY A 1 539 ? 123.36599 124.30303 164.73013 1.000 70.71984 539 GLY A O 1
ATOM 3226 N N . ARG A 1 540 ? 123.69606 124.89658 162.57779 1.000 63.12937 540 ARG A N 1
ATOM 3227 C CA . ARG A 1 540 ? 122.36587 125.46018 162.39398 1.000 64.16297 540 ARG A CA 1
ATOM 3228 C C . ARG A 1 540 ? 121.32077 124.35360 162.37194 1.000 65.17633 540 ARG A C 1
ATOM 3229 O O . ARG A 1 540 ? 121.57512 123.25295 161.87495 1.000 64.27547 540 ARG A O 1
ATOM 3237 N N . CYS A 1 541 ? 120.13965 124.65514 162.90833 1.000 61.44996 541 CYS A N 1
ATOM 3238 C CA . CYS A 1 541 ? 119.02359 123.72660 162.80684 1.000 61.37280 541 CYS A CA 1
ATOM 3239 C C . CYS A 1 541 ? 118.62802 123.53745 161.34872 1.000 64.91089 541 CYS A C 1
ATOM 3240 O O . CYS A 1 541 ? 118.57355 124.49196 160.56785 1.000 64.49534 541 CYS A O 1
ATOM 3243 N N . GLN A 1 542 ? 118.35727 122.28932 160.98126 1.000 58.68040 542 GLN A N 1
ATOM 3244 C CA . GLN A 1 542 ? 117.94174 121.98476 159.62362 1.000 55.46656 542 GLN A CA 1
ATOM 3245 C C . GLN A 1 542 ? 116.56439 122.57677 159.34185 1.000 54.34848 542 GLN A C 1
ATOM 3246 O O . GLN A 1 542 ? 115.66596 122.56227 160.18738 1.000 55.59780 542 GLN A O 1
ATOM 3252 N N . LYS A 1 543 ? 116.40883 123.10938 158.13284 1.000 45.40999 543 LYS A N 1
ATOM 3253 C CA . LYS A 1 543 ? 115.13742 123.66547 157.69027 1.000 47.45820 543 LYS A CA 1
ATOM 3254 C C . LYS A 1 543 ? 114.16118 122.52273 157.44025 1.000 48.37877 543 LYS A C 1
ATOM 3255 O O . LYS A 1 543 ? 114.46679 121.58878 156.69143 1.000 49.06519 543 LYS A O 1
ATOM 3261 N N . ASP A 1 544 ? 112.99205 122.59925 158.07379 1.000 50.66108 544 ASP A N 1
ATOM 3262 C CA . ASP A 1 544 ? 112.08070 121.46532 158.15791 1.000 48.17643 544 ASP A CA 1
ATOM 3263 C C . ASP A 1 544 ? 110.90436 121.58856 157.19670 1.000 49.08228 544 ASP A C 1
ATOM 3264 O O . ASP A 1 544 ? 110.63217 120.66573 156.42217 1.000 49.28770 544 ASP A O 1
ATOM 3269 N N . ASN A 1 545 ? 110.20078 122.71927 157.23707 1.000 45.41147 545 ASN A N 1
ATOM 3270 C CA . ASN A 1 545 ? 108.90324 122.81958 156.57928 1.000 45.20072 545 ASN A CA 1
ATOM 3271 C C . ASN A 1 545 ? 109.01842 122.89663 155.06212 1.000 46.61904 545 ASN A C 1
ATOM 3272 O O . ASN A 1 545 ? 108.86747 123.97178 154.47405 1.000 47.51048 545 ASN A O 1
ATOM 3277 N N . GLY A 1 546 ? 109.26724 121.75623 154.42259 1.000 39.44694 546 GLY A N 1
ATOM 3278 C CA . GLY A 1 546 ? 109.22121 121.67395 152.97711 1.000 35.19860 546 GLY A CA 1
ATOM 3279 C C . GLY A 1 546 ? 110.32926 122.38506 152.23970 1.000 33.63153 546 GLY A C 1
ATOM 3280 O O . GLY A 1 546 ? 110.19417 122.62892 151.03884 1.000 40.20924 546 GLY A O 1
ATOM 3281 N N . CYS A 1 547 ? 111.42223 122.72373 152.91161 1.000 32.16661 547 CYS A N 1
ATOM 3282 C CA . CYS A 1 547 ? 112.52305 123.41681 152.25383 1.000 30.47639 547 CYS A CA 1
ATOM 3283 C C . CYS A 1 547 ? 113.35353 122.48045 151.37459 1.000 31.04964 547 CYS A C 1
ATOM 3284 O O . CYS A 1 547 ? 113.80577 122.90701 150.30551 1.000 40.02508 547 CYS A O 1
ATOM 3287 N N . PRO A 1 548 ? 113.61031 121.22614 151.77522 1.000 34.60728 548 PRO A N 1
ATOM 3288 C CA . PRO A 1 548 ? 114.26801 120.29853 150.83663 1.000 27.79210 548 PRO A CA 1
ATOM 3289 C C . PRO A 1 548 ? 113.51480 120.10715 149.53144 1.000 28.50884 548 PRO A C 1
ATOM 3290 O O . PRO A 1 548 ? 114.14233 120.03981 148.46573 1.000 36.05744 548 PRO A O 1
ATOM 3294 N N . GLN A 1 549 ? 112.18434 120.03040 149.57755 1.000 28.22652 549 GLN A N 1
ATOM 3295 C CA . GLN A 1 549 ? 111.40043 119.92436 148.35194 1.000 23.53916 549 GLN A CA 1
ATOM 3296 C C . GLN A 1 549 ? 111.49616 121.20067 147.52252 1.000 28.30454 549 GLN A C 1
ATOM 3297 O O . GLN A 1 549 ? 111.60302 121.14247 146.28907 1.000 33.34219 549 GLN A O 1
ATOM 3303 N N . MET A 1 550 ? 111.47265 122.35829 148.18884 1.000 26.77026 550 MET A N 1
ATOM 3304 C CA . MET A 1 550 ? 111.68307 123.62056 147.49153 1.000 22.38725 550 MET A CA 1
ATOM 3305 C C . MET A 1 550 ? 113.05239 123.65664 146.83278 1.000 25.97380 550 MET A C 1
ATOM 3306 O O . MET A 1 550 ? 113.19672 124.16632 145.71908 1.000 32.93265 550 MET A O 1
ATOM 3311 N N . PHE A 1 551 ? 114.07139 123.11684 147.50355 1.000 18.97078 551 PHE A N 1
ATOM 3312 C CA . PHE A 1 551 ? 115.40711 123.11154 146.92028 1.000 21.92614 551 PHE A CA 1
ATOM 3313 C C . PHE A 1 551 ? 115.49827 122.16952 145.72689 1.000 20.15907 551 PHE A C 1
ATOM 3314 O O . PHE A 1 551 ? 116.19665 122.47113 144.75489 1.000 21.57820 551 PHE A O 1
ATOM 3322 N N . LEU A 1 552 ? 114.80975 121.02861 145.77797 1.000 19.82461 552 LEU A N 1
ATOM 3323 C CA . LEU A 1 552 ? 114.77622 120.14681 144.61333 1.000 17.21787 552 LEU A CA 1
ATOM 3324 C C . LEU A 1 552 ? 114.09722 120.81783 143.42289 1.000 19.53774 552 LEU A C 1
ATOM 3325 O O . LEU A 1 552 ? 114.58873 120.73112 142.28606 1.000 31.36249 552 LEU A O 1
ATOM 3330 N N . TYR A 1 553 ? 112.97259 121.49596 143.66875 1.000 20.41067 553 TYR A N 1
ATOM 3331 C CA . TYR A 1 553 ? 112.32018 122.24803 142.60080 1.000 19.84931 553 TYR A CA 1
ATOM 3332 C C . TYR A 1 553 ? 113.23241 123.34355 142.06355 1.000 16.49434 553 TYR A C 1
ATOM 3333 O O . TYR A 1 553 ? 113.29637 123.56591 140.84779 1.000 25.56102 553 TYR A O 1
ATOM 3342 N N . PHE A 1 554 ? 113.94429 124.03409 142.95598 1.000 13.79110 554 PHE A N 1
ATOM 3343 C CA . PHE A 1 554 ? 114.89194 125.05985 142.54188 1.000 18.12360 554 PHE A CA 1
ATOM 3344 C C . PHE A 1 554 ? 115.96314 124.47081 141.63741 1.000 15.53545 554 PHE A C 1
ATOM 3345 O O . PHE A 1 554 ? 116.32960 125.06408 140.62236 1.000 19.21791 554 PHE A O 1
ATOM 3353 N N . LEU A 1 555 ? 116.48679 123.30233 142.00816 1.000 21.73744 555 LEU A N 1
ATOM 3354 C CA . LEU A 1 555 ? 117.51604 122.65791 141.20120 1.000 14.88524 555 LEU A CA 1
ATOM 3355 C C . LEU A 1 555 ? 117.00389 122.33393 139.80622 1.000 14.01673 555 LEU A C 1
ATOM 3356 O O . LEU A 1 555 ? 117.65992 122.65157 138.80509 1.000 21.53671 555 LEU A O 1
ATOM 3361 N N . VAL A 1 556 ? 115.82828 121.70909 139.72197 1.000 16.25392 556 VAL A N 1
ATOM 3362 C CA . VAL A 1 556 ? 115.28635 121.33048 138.41866 1.000 8.07178 556 VAL A CA 1
ATOM 3363 C C . VAL A 1 556 ? 115.06494 122.56768 137.55471 1.000 18.61157 556 VAL A C 1
ATOM 3364 O O . VAL A 1 556 ? 115.47436 122.61852 136.38406 1.000 27.06206 556 VAL A O 1
ATOM 3368 N N . ILE A 1 557 ? 114.44090 123.59746 138.13035 1.000 13.32223 557 ILE A N 1
ATOM 3369 C CA . ILE A 1 557 ? 114.10535 124.77945 137.34755 1.000 13.31043 557 ILE A CA 1
ATOM 3370 C C . ILE A 1 557 ? 115.36273 125.53925 136.94617 1.000 15.21616 557 ILE A C 1
ATOM 3371 O O . ILE A 1 557 ? 115.45316 126.05497 135.82940 1.000 17.34710 557 ILE A O 1
ATOM 3376 N N . SER A 1 558 ? 116.36016 125.60615 137.82972 1.000 14.76449 558 SER A N 1
ATOM 3377 C CA . SER A 1 558 ? 117.58728 126.31414 137.49186 1.000 14.84953 558 SER A CA 1
ATOM 3378 C C . SER A 1 558 ? 118.36884 125.59045 136.40606 1.000 10.69832 558 SER A C 1
ATOM 3379 O O . SER A 1 558 ? 118.94637 126.23867 135.52932 1.000 14.96294 558 SER A O 1
ATOM 3382 N N . VAL A 1 559 ? 118.38405 124.25685 136.43043 1.000 13.66512 559 VAL A N 1
ATOM 3383 C CA . VAL A 1 559 ? 119.03832 123.50628 135.36297 1.000 14.04376 559 VAL A CA 1
ATOM 3384 C C . VAL A 1 559 ? 118.34491 123.76032 134.02868 1.000 16.22384 559 VAL A C 1
ATOM 3385 O O . VAL A 1 559 ? 118.99766 124.03276 133.00876 1.000 23.33886 559 VAL A O 1
ATOM 3389 N N . ILE A 1 560 ? 117.01010 123.68792 134.01884 1.000 17.96255 560 ILE A N 1
ATOM 3390 C CA . ILE A 1 560 ? 116.27190 123.92782 132.78099 1.000 12.55526 560 ILE A CA 1
ATOM 3391 C C . ILE A 1 560 ? 116.50080 125.35213 132.28594 1.000 12.32658 560 ILE A C 1
ATOM 3392 O O . ILE A 1 560 ? 116.68123 125.58558 131.08524 1.000 14.37914 560 ILE A O 1
ATOM 3397 N N . THR A 1 561 ? 116.50428 126.32103 133.20229 1.000 5.31241 561 THR A N 1
ATOM 3398 C CA . THR A 1 561 ? 116.72358 127.71519 132.83612 1.000 9.60149 561 THR A CA 1
ATOM 3399 C C . THR A 1 561 ? 118.11356 127.92104 132.25006 1.000 9.75242 561 THR A C 1
ATOM 3400 O O . THR A 1 561 ? 118.28054 128.64993 131.26767 1.000 20.48245 561 THR A O 1
ATOM 3404 N N . SER A 1 562 ? 119.12825 127.29753 132.85162 1.000 9.61301 562 SER A N 1
ATOM 3405 C CA . SER A 1 562 ? 120.48367 127.42149 132.33046 1.000 14.90179 562 SER A CA 1
ATOM 3406 C C . SER A 1 562 ? 120.57419 126.86535 130.91866 1.000 20.22138 562 SER A C 1
ATOM 3407 O O . SER A 1 562 ? 121.13548 127.50676 130.02189 1.000 11.55663 562 SER A O 1
ATOM 3410 N N . TYR A 1 563 ? 120.00080 125.67859 130.69958 1.000 12.51676 563 TYR A N 1
ATOM 3411 C CA . TYR A 1 563 ? 119.99860 125.09912 129.36046 1.000 0.00000 563 TYR A CA 1
ATOM 3412 C C . TYR A 1 563 ? 119.29082 126.01430 128.36534 1.000 5.70240 563 TYR A C 1
ATOM 3413 O O . TYR A 1 563 ? 119.79932 126.26999 127.26685 1.000 17.47496 563 TYR A O 1
ATOM 3422 N N . THR A 1 564 ? 118.11441 126.52286 128.74054 1.000 16.49686 564 THR A N 1
ATOM 3423 C CA . THR A 1 564 ? 117.31544 127.32934 127.82313 1.000 12.90984 564 THR A CA 1
ATOM 3424 C C . THR A 1 564 ? 118.02271 128.63185 127.47237 1.000 6.10782 564 THR A C 1
ATOM 3425 O O . THR A 1 564 ? 118.03168 129.05217 126.31132 1.000 13.20897 564 THR A O 1
ATOM 3429 N N . LEU A 1 565 ? 118.62185 129.28668 128.46832 1.000 12.45446 565 LEU A N 1
ATOM 3430 C CA . LEU A 1 565 ? 119.35675 130.51916 128.20950 1.000 8.80114 565 LEU A CA 1
ATOM 3431 C C . LEU A 1 565 ? 120.58390 130.26540 127.34076 1.000 7.14752 565 LEU A C 1
ATOM 3432 O O . LEU A 1 565 ? 120.89228 131.06145 126.44828 1.000 19.48459 565 LEU A O 1
ATOM 3437 N N . SER A 1 566 ? 121.30147 129.16650 127.58554 1.000 9.31388 566 SER A N 1
ATOM 3438 C CA . SER A 1 566 ? 122.48703 128.87619 126.78790 1.000 10.62622 566 SER A CA 1
ATOM 3439 C C . SER A 1 566 ? 122.13756 128.41357 125.37891 1.000 13.42866 566 SER A C 1
ATOM 3440 O O . SER A 1 566 ? 123.00439 128.42930 124.50009 1.000 6.28326 566 SER A O 1
ATOM 3443 N N . LEU A 1 567 ? 120.89108 127.99840 125.15419 1.000 11.82598 567 LEU A N 1
ATOM 3444 C CA . LEU A 1 567 ? 120.46108 127.61406 123.81492 1.000 6.94867 567 LEU A CA 1
ATOM 3445 C C . LEU A 1 567 ? 120.59451 128.76273 122.81955 1.000 6.94847 567 LEU A C 1
ATOM 3446 O O . LEU A 1 567 ? 120.66872 128.52678 121.60991 1.000 18.89396 567 LEU A O 1
ATOM 3451 N N . GLY A 1 568 ? 120.63404 130.00512 123.30134 1.000 11.29807 568 GLY A N 1
ATOM 3452 C CA . GLY A 1 568 ? 120.80357 131.14566 122.42232 1.000 0.00000 568 GLY A CA 1
ATOM 3453 C C . GLY A 1 568 ? 122.21540 131.67984 122.29510 1.000 12.45384 568 GLY A C 1
ATOM 3454 O O . GLY A 1 568 ? 122.41754 132.67367 121.59253 1.000 16.74880 568 GLY A O 1
ATOM 3455 N N . GLY A 1 569 ? 123.19229 131.05744 122.95162 1.000 11.06183 569 GLY A N 1
ATOM 3456 C CA . GLY A 1 569 ? 124.55573 131.55256 122.93413 1.000 3.72719 569 GLY A CA 1
ATOM 3457 C C . GLY A 1 569 ? 125.21848 131.55756 121.56986 1.000 6.01835 569 GLY A C 1
ATOM 3458 O O . GLY A 1 569 ? 125.78110 132.57289 121.15520 1.000 11.92898 569 GLY A O 1
ATOM 3459 N N . ILE A 1 570 ? 125.16542 130.43273 120.86655 1.000 4.87685 570 ILE A N 1
ATOM 3460 C CA . ILE A 1 570 ? 125.71848 130.32275 119.51715 1.000 6.14798 570 ILE A CA 1
ATOM 3461 C C . ILE A 1 570 ? 124.93627 131.17828 118.52093 1.000 4.75593 570 ILE A C 1
ATOM 3462 O O . ILE A 1 570 ? 125.56315 131.82466 117.67288 1.000 12.99898 570 ILE A O 1
ATOM 3467 N N . PRO A 1 571 ? 123.59234 131.20168 118.54108 1.000 11.76102 571 PRO A N 1
ATOM 3468 C CA . PRO A 1 571 ? 122.87985 132.11687 117.62772 1.000 10.69359 571 PRO A CA 1
ATOM 3469 C C . PRO A 1 571 ? 123.27896 133.57936 117.75875 1.000 12.06645 571 PRO A C 1
ATOM 3470 O O . PRO A 1 571 ? 123.42009 134.26232 116.73961 1.000 18.11762 571 PRO A O 1
ATOM 3474 N N . GLY A 1 572 ? 123.47674 134.08099 118.97742 1.000 5.94109 572 GLY A N 1
ATOM 3475 C CA . GLY A 1 572 ? 123.90669 135.46239 119.12797 1.000 9.86949 572 GLY A CA 1
ATOM 3476 C C . GLY A 1 572 ? 125.30743 135.68917 118.59481 1.000 9.25391 572 GLY A C 1
ATOM 3477 O O . GLY A 1 572 ? 125.60465 136.72499 117.99362 1.000 22.10489 572 GLY A O 1
ATOM 3478 N N . TYR A 1 573 ? 126.18747 134.71397 118.81201 1.000 8.91739 573 TYR A N 1
ATOM 3479 C CA . TYR A 1 573 ? 127.53429 134.77252 118.26088 1.000 8.07746 573 TYR A CA 1
ATOM 3480 C C . TYR A 1 573 ? 127.50621 134.81746 116.73725 1.000 11.50326 573 TYR A C 1
ATOM 3481 O O . TYR A 1 573 ? 128.24282 135.59045 116.11305 1.000 16.31062 573 TYR A O 1
ATOM 3490 N N . ILE A 1 574 ? 126.65463 133.99521 116.12436 1.000 10.12621 574 ILE A N 1
ATOM 3491 C CA . ILE A 1 574 ? 126.50786 134.00168 114.67306 1.000 9.74802 574 ILE A CA 1
ATOM 3492 C C . ILE A 1 574 ? 125.95570 135.33716 114.20048 1.000 12.03752 574 ILE A C 1
ATOM 3493 O O . ILE A 1 574 ? 126.38017 135.87254 113.17232 1.000 23.44208 574 ILE A O 1
ATOM 3498 N N . LEU A 1 575 ? 124.99504 135.88971 114.93788 1.000 15.85169 575 LEU A N 1
ATOM 3499 C CA . LEU A 1 575 ? 124.47725 137.21447 114.62017 1.000 18.28817 575 LEU A CA 1
ATOM 3500 C C . LEU A 1 575 ? 125.59942 138.24387 114.58809 1.000 11.71029 575 LEU A C 1
ATOM 3501 O O . LEU A 1 575 ? 125.71868 139.03173 113.63807 1.000 22.70407 575 LEU A O 1
ATOM 3506 N N . LEU A 1 576 ? 126.45049 138.22549 115.61336 1.000 12.43018 576 LEU A N 1
ATOM 3507 C CA . LEU A 1 576 ? 127.58233 139.14172 115.67941 1.000 7.46289 576 LEU A CA 1
ATOM 3508 C C . LEU A 1 576 ? 128.51926 138.94639 114.49300 1.000 12.78196 576 LEU A C 1
ATOM 3509 O O . LEU A 1 576 ? 129.00110 139.91384 113.89591 1.000 17.99923 576 LEU A O 1
ATOM 3514 N N . LEU A 1 577 ? 128.79021 137.69009 114.14146 1.000 10.04400 577 LEU A N 1
ATOM 3515 C CA . LEU A 1 577 ? 129.76802 137.41524 113.09417 1.000 3.16332 577 LEU A CA 1
ATOM 3516 C C . LEU A 1 577 ? 129.24011 137.74792 111.70413 1.000 10.56110 577 LEU A C 1
ATOM 3517 O O . LEU A 1 577 ? 130.02093 138.11364 110.82060 1.000 25.50376 577 LEU A O 1
ATOM 3522 N N . ARG A 1 578 ? 127.93573 137.62263 111.48246 1.000 15.44034 578 ARG A N 1
ATOM 3523 C CA . ARG A 1 578 ? 127.37228 137.83564 110.15680 1.000 11.58899 578 ARG A CA 1
ATOM 3524 C C . ARG A 1 578 ? 126.88199 139.25598 109.92414 1.000 19.72682 578 ARG A C 1
ATOM 3525 O O . ARG A 1 578 ? 126.71335 139.64672 108.76593 1.000 23.29804 578 ARG A O 1
ATOM 3533 N N . CYS A 1 579 ? 126.64646 140.03753 110.97471 1.000 20.91437 579 CYS A N 1
ATOM 3534 C CA . CYS A 1 579 ? 126.11095 141.38061 110.79841 1.000 22.52275 579 CYS A CA 1
ATOM 3535 C C . CYS A 1 579 ? 127.13043 142.37927 110.26174 1.000 19.94673 579 CYS A C 1
ATOM 3536 O O . CYS A 1 579 ? 126.73970 143.47186 109.84474 1.000 28.79458 579 CYS A O 1
ATOM 3539 N N . ILE A 1 580 ? 128.41601 142.03744 110.24901 1.000 15.09026 580 ILE A N 1
ATOM 3540 C CA . ILE A 1 580 ? 129.46886 142.98233 109.90441 1.000 10.96822 580 ILE A CA 1
ATOM 3541 C C . ILE A 1 580 ? 130.15796 142.52678 108.62737 1.000 14.48381 580 ILE A C 1
ATOM 3542 O O . ILE A 1 580 ? 130.03347 141.37692 108.19936 1.000 22.11581 580 ILE A O 1
ATOM 3547 N N . LYS A 1 581 ? 130.90736 143.44882 108.02047 1.000 13.88288 581 LYS A N 1
ATOM 3548 C CA . LYS A 1 581 ? 131.69212 143.11343 106.84258 1.000 18.75476 581 LYS A CA 1
ATOM 3549 C C . LYS A 1 581 ? 132.80520 142.16228 107.24737 1.000 17.82450 581 LYS A C 1
ATOM 3550 O O . LYS A 1 581 ? 133.41688 142.35561 108.30891 1.000 24.79130 581 LYS A O 1
ATOM 3556 N N . PRO A 1 582 ? 133.07225 141.11401 106.46232 1.000 24.70536 582 PRO A N 1
ATOM 3557 C CA . PRO A 1 582 ? 133.86918 139.98198 106.96835 1.000 15.58693 582 PRO A CA 1
ATOM 3558 C C . PRO A 1 582 ? 135.25229 140.34902 107.47404 1.000 18.45831 582 PRO A C 1
ATOM 3559 O O . PRO A 1 582 ? 135.67922 139.79938 108.49846 1.000 29.85227 582 PRO A O 1
ATOM 3563 N N . GLN A 1 583 ? 135.94621 141.27935 106.83013 1.000 17.55472 583 GLN A N 1
ATOM 3564 C CA . GLN A 1 583 ? 137.31427 141.59305 107.21472 1.000 19.03662 583 GLN A CA 1
ATOM 3565 C C . GLN A 1 583 ? 137.42591 142.14188 108.63159 1.000 21.02256 583 GLN A C 1
ATOM 3566 O O . GLN A 1 583 ? 138.53007 142.15712 109.18177 1.000 24.42425 583 GLN A O 1
ATOM 3572 N N . LEU A 1 584 ? 136.32021 142.56568 109.24155 1.000 14.37972 584 LEU A N 1
ATOM 3573 C CA . LEU A 1 584 ? 136.33308 143.07770 110.60206 1.000 8.97189 584 LEU A CA 1
ATOM 3574 C C . LEU A 1 584 ? 136.03304 142.03415 111.67140 1.000 10.66881 584 LEU A C 1
ATOM 3575 O O . LEU A 1 584 ? 136.08850 142.37508 112.85965 1.000 18.01307 584 LEU A O 1
ATOM 3580 N N . LYS A 1 585 ? 135.75490 140.77905 111.29543 1.000 1.77811 585 LYS A N 1
ATOM 3581 C CA . LYS A 1 585 ? 135.26672 139.78449 112.25312 1.000 7.61495 585 LYS A CA 1
ATOM 3582 C C . LYS A 1 585 ? 136.08608 139.76473 113.53984 1.000 7.35643 585 LYS A C 1
ATOM 3583 O O . LYS A 1 585 ? 135.56618 140.05673 114.62286 1.000 20.73100 585 LYS A O 1
ATOM 3589 N N . SER A 1 586 ? 137.38064 139.44787 113.43622 1.000 3.99161 586 SER A N 1
ATOM 3590 C CA . SER A 1 586 ? 138.19821 139.32506 114.63945 1.000 10.48262 586 SER A CA 1
ATOM 3591 C C . SER A 1 586 ? 138.16596 140.61025 115.45198 1.000 1.24362 586 SER A C 1
ATOM 3592 O O . SER A 1 586 ? 137.95356 140.57459 116.67036 1.000 10.48314 586 SER A O 1
ATOM 3595 N N . PHE A 1 587 ? 138.28936 141.75909 114.78043 1.000 4.31076 587 PHE A N 1
ATOM 3596 C CA . PHE A 1 587 ? 138.22558 143.03096 115.48887 1.000 2.75337 587 PHE A CA 1
ATOM 3597 C C . PHE A 1 587 ? 136.92511 143.14885 116.26945 1.000 9.89654 587 PHE A C 1
ATOM 3598 O O . PHE A 1 587 ? 136.93902 143.44516 117.47078 1.000 8.92876 587 PHE A O 1
ATOM 3606 N N . ALA A 1 588 ? 135.79619 142.85062 115.62173 1.000 5.12208 588 ALA A N 1
ATOM 3607 C CA . ALA A 1 588 ? 134.52500 142.91463 116.32817 1.000 2.65182 588 ALA A CA 1
ATOM 3608 C C . ALA A 1 588 ? 134.51747 141.95147 117.50429 1.000 6.46374 588 ALA A C 1
ATOM 3609 O O . ALA A 1 588 ? 134.13743 142.33111 118.61881 1.000 6.33496 588 ALA A O 1
ATOM 3611 N N . LEU A 1 589 ? 135.01352 140.72764 117.29151 1.000 0.00000 589 LEU A N 1
ATOM 3612 C CA . LEU A 1 589 ? 135.07622 139.76769 118.38376 1.000 7.84807 589 LEU A CA 1
ATOM 3613 C C . LEU A 1 589 ? 135.91749 140.29801 119.53040 1.000 4.98333 589 LEU A C 1
ATOM 3614 O O . LEU A 1 589 ? 135.58601 140.06091 120.69523 1.000 7.65273 589 LEU A O 1
ATOM 3619 N N . GLY A 1 590 ? 136.99220 141.02274 119.22464 1.000 0.49250 590 GLY A N 1
ATOM 3620 C CA . GLY A 1 590 ? 137.79992 141.58826 120.27869 1.000 2.53714 590 GLY A CA 1
ATOM 3621 C C . GLY A 1 590 ? 136.98990 142.58281 121.07495 1.000 10.15768 590 GLY A C 1
ATOM 3622 O O . GLY A 1 590 ? 136.91038 142.49161 122.30456 1.000 15.92952 590 GLY A O 1
ATOM 3623 N N . ILE A 1 591 ? 136.31292 143.48802 120.36424 1.000 5.14249 591 ILE A N 1
ATOM 3624 C CA . ILE A 1 591 ? 135.59476 144.56147 121.04100 1.000 7.10001 591 ILE A CA 1
ATOM 3625 C C . ILE A 1 591 ? 134.48989 143.98373 121.90979 1.000 0.68653 591 ILE A C 1
ATOM 3626 O O . ILE A 1 591 ? 134.34985 144.34567 123.08413 1.000 7.79596 591 ILE A O 1
ATOM 3631 N N . TYR A 1 592 ? 133.73799 143.02972 121.36566 1.000 0.00000 592 TYR A N 1
ATOM 3632 C CA . TYR A 1 592 ? 132.72232 142.30545 122.11268 1.000 4.62192 592 TYR A CA 1
ATOM 3633 C C . TYR A 1 592 ? 133.32219 141.75688 123.39971 1.000 8.05935 592 TYR A C 1
ATOM 3634 O O . TYR A 1 592 ? 132.79527 142.01211 124.48757 1.000 11.45522 592 TYR A O 1
ATOM 3643 N N . THR A 1 593 ? 134.46456 141.07059 123.29389 1.000 5.48054 593 THR A N 1
ATOM 3644 C CA . THR A 1 593 ? 135.07149 140.48880 124.48518 1.000 8.17286 593 THR A CA 1
ATOM 3645 C C . THR A 1 593 ? 135.46457 141.57549 125.47272 1.000 6.31277 593 THR A C 1
ATOM 3646 O O . THR A 1 593 ? 135.28528 141.41918 126.68454 1.000 12.88247 593 THR A O 1
ATOM 3650 N N . LEU A 1 594 ? 135.96761 142.70183 124.96782 1.000 10.19574 594 LEU A N 1
ATOM 3651 C CA . LEU A 1 594 ? 136.29323 143.80995 125.85281 1.000 12.64424 594 LEU A CA 1
ATOM 3652 C C . LEU A 1 594 ? 135.04082 144.35020 126.53193 1.000 5.78749 594 LEU A C 1
ATOM 3653 O O . LEU A 1 594 ? 135.07222 144.69626 127.71781 1.000 11.62802 594 LEU A O 1
ATOM 3658 N N . ALA A 1 595 ? 133.92370 144.41992 125.80053 1.000 9.80396 595 ALA A N 1
ATOM 3659 C CA . ALA A 1 595 ? 132.70075 144.95104 126.39357 1.000 3.73665 595 ALA A CA 1
ATOM 3660 C C . ALA A 1 595 ? 132.20484 144.05842 127.52302 1.000 7.60506 595 ALA A C 1
ATOM 3661 O O . ALA A 1 595 ? 132.03814 144.51904 128.66000 1.000 16.60210 595 ALA A O 1
ATOM 3663 N N . ILE A 1 596 ? 132.04231 142.76546 127.24128 1.000 1.79985 596 ILE A N 1
ATOM 3664 C CA . ILE A 1 596 ? 131.46252 141.84165 128.20920 1.000 7.61053 596 ILE A CA 1
ATOM 3665 C C . ILE A 1 596 ? 132.29086 141.81538 129.48719 1.000 7.40080 596 ILE A C 1
ATOM 3666 O O . ILE A 1 596 ? 131.74690 141.79963 130.59564 1.000 22.09749 596 ILE A O 1
ATOM 3671 N N . ARG A 1 597 ? 133.61783 141.82022 129.35126 1.000 12.77929 597 ARG A N 1
ATOM 3672 C CA . ARG A 1 597 ? 134.48191 141.82475 130.52581 1.000 5.14667 597 ARG A CA 1
ATOM 3673 C C . ARG A 1 597 ? 134.33309 143.11469 131.32032 1.000 7.88573 597 ARG A C 1
ATOM 3674 O O . ARG A 1 597 ? 134.24140 143.08496 132.55113 1.000 17.10086 597 ARG A O 1
ATOM 3682 N N . VAL A 1 598 ? 134.28265 144.25557 130.63601 1.000 8.28306 598 VAL A N 1
ATOM 3683 C CA . VAL A 1 598 ? 134.42688 145.52936 131.33110 1.000 12.01275 598 VAL A CA 1
ATOM 3684 C C . VAL A 1 598 ? 133.08167 146.02223 131.84348 1.000 11.58363 598 VAL A C 1
ATOM 3685 O O . VAL A 1 598 ? 132.99176 146.63031 132.91474 1.000 15.66951 598 VAL A O 1
ATOM 3689 N N . LEU A 1 599 ? 132.01564 145.75549 131.09925 1.000 11.72230 599 LEU A N 1
ATOM 3690 C CA . LEU A 1 599 ? 130.70227 146.26684 131.44559 1.000 0.00000 599 LEU A CA 1
ATOM 3691 C C . LEU A 1 599 ? 129.81157 145.24014 132.13125 1.000 8.97438 599 LEU A C 1
ATOM 3692 O O . LEU A 1 599 ? 128.81275 145.62875 132.74047 1.000 20.16570 599 LEU A O 1
ATOM 3697 N N . ALA A 1 600 ? 130.13190 143.95134 132.04301 1.000 7.61969 600 ALA A N 1
ATOM 3698 C CA . ALA A 1 600 ? 129.38210 142.92626 132.75867 1.000 6.71667 600 ALA A CA 1
ATOM 3699 C C . ALA A 1 600 ? 130.24938 142.10044 133.69566 1.000 6.96863 600 ALA A C 1
ATOM 3700 O O . ALA A 1 600 ? 129.89741 141.93325 134.86641 1.000 15.15521 600 ALA A O 1
ATOM 3702 N N . GLY A 1 601 ? 131.38743 141.59408 133.21783 1.000 11.30104 601 GLY A N 1
ATOM 3703 C CA . GLY A 1 601 ? 132.16404 140.65097 134.00976 1.000 14.24924 601 GLY A CA 1
ATOM 3704 C C . GLY A 1 601 ? 132.70213 141.24357 135.29927 1.000 11.81070 601 GLY A C 1
ATOM 3705 O O . GLY A 1 601 ? 132.64343 140.61490 136.35593 1.000 20.80423 601 GLY A O 1
ATOM 3706 N N . ILE A 1 602 ? 133.24863 142.45096 135.22833 1.000 14.59728 602 ILE A N 1
ATOM 3707 C CA . ILE A 1 602 ? 133.79898 143.11799 136.40811 1.000 14.91212 602 ILE A CA 1
ATOM 3708 C C . ILE A 1 602 ? 132.69790 143.72194 137.27779 1.000 8.97054 602 ILE A C 1
ATOM 3709 O O . ILE A 1 602 ? 132.64165 143.41112 138.47474 1.000 23.91306 602 ILE A O 1
ATOM 3714 N N . PRO A 1 603 ? 131.80566 144.57408 136.75226 1.000 14.97864 603 PRO A N 1
ATOM 3715 C CA . PRO A 1 603 ? 130.90907 145.32004 137.65084 1.000 11.54673 603 PRO A CA 1
ATOM 3716 C C . PRO A 1 603 ? 129.79952 144.48631 138.27202 1.000 13.50380 603 PRO A C 1
ATOM 3717 O O . PRO A 1 603 ? 129.46907 144.72279 139.43860 1.000 17.90710 603 PRO A O 1
ATOM 3721 N N . ALA A 1 604 ? 129.21273 143.53241 137.54247 1.000 11.20540 604 ALA A N 1
ATOM 3722 C CA . ALA A 1 604 ? 128.00820 142.84340 138.00157 1.000 14.07368 604 ALA A CA 1
ATOM 3723 C C . ALA A 1 604 ? 128.20429 142.13021 139.33865 1.000 11.44631 604 ALA A C 1
ATOM 3724 O O . ALA A 1 604 ? 127.34023 142.25418 140.21188 1.000 15.00621 604 ALA A O 1
ATOM 3726 N N . PRO A 1 605 ? 129.29269 141.37917 139.55451 1.000 14.69891 605 PRO A N 1
ATOM 3727 C CA . PRO A 1 605 ? 129.50022 140.80811 140.89513 1.000 13.27391 605 PRO A CA 1
ATOM 3728 C C . PRO A 1 605 ? 129.55056 141.85401 141.99228 1.000 6.04591 605 PRO A C 1
ATOM 3729 O O . PRO A 1 605 ? 128.97933 141.63554 143.06587 1.000 24.49785 605 PRO A O 1
ATOM 3733 N N . VAL A 1 606 ? 130.14977 143.01540 141.72620 1.000 16.60670 606 VAL A N 1
ATOM 3734 C CA . VAL A 1 606 ? 130.32971 144.02105 142.76726 1.000 14.43185 606 VAL A CA 1
ATOM 3735 C C . VAL A 1 606 ? 128.98643 144.55491 143.25651 1.000 8.27481 606 VAL A C 1
ATOM 3736 O O . VAL A 1 606 ? 128.68129 144.49283 144.45532 1.000 25.38552 606 VAL A O 1
ATOM 3740 N N . TYR A 1 607 ? 128.16428 145.09879 142.35548 1.000 0.00000 607 TYR A N 1
ATOM 3741 C CA . TYR A 1 607 ? 126.91185 145.69310 142.79671 1.000 10.60219 607 TYR A CA 1
ATOM 3742 C C . TYR A 1 607 ? 125.85085 144.66782 143.16632 1.000 15.55827 607 TYR A C 1
ATOM 3743 O O . TYR A 1 607 ? 125.03292 144.94898 144.04986 1.000 20.08454 607 TYR A O 1
ATOM 3752 N N . PHE A 1 608 ? 125.86713 143.48095 142.55224 1.000 5.37736 608 PHE A N 1
ATOM 3753 C CA . PHE A 1 608 ? 125.05358 142.38757 143.06889 1.000 9.49712 608 PHE A CA 1
ATOM 3754 C C . PHE A 1 608 ? 125.39986 142.10582 144.52403 1.000 11.63113 608 PHE A C 1
ATOM 3755 O O . PHE A 1 608 ? 124.50807 141.96646 145.36592 1.000 17.37754 608 PHE A O 1
ATOM 3763 N N . GLY A 1 609 ? 126.69400 142.02652 144.84006 1.000 13.68027 609 GLY A N 1
ATOM 3764 C CA . GLY A 1 609 ? 127.13098 141.78745 146.19769 1.000 10.98220 609 GLY A CA 1
ATOM 3765 C C . GLY A 1 609 ? 126.71415 142.87247 147.15952 1.000 14.27186 609 GLY A C 1
ATOM 3766 O O . GLY A 1 609 ? 126.28053 142.57715 148.27001 1.000 18.92313 609 GLY A O 1
ATOM 3767 N N . VAL A 1 610 ? 126.84046 144.13099 146.74392 1.000 13.39901 610 VAL A N 1
ATOM 3768 C CA . VAL A 1 610 ? 126.41233 145.23617 147.59829 1.000 11.46878 610 VAL A CA 1
ATOM 3769 C C . VAL A 1 610 ? 124.91791 145.14373 147.90585 1.000 16.34406 610 VAL A C 1
ATOM 3770 O O . VAL A 1 610 ? 124.49933 145.18323 149.07722 1.000 25.81532 610 VAL A O 1
ATOM 3774 N N . LEU A 1 611 ? 124.09311 144.98951 146.86646 1.000 17.04893 611 LEU A N 1
ATOM 3775 C CA . LEU A 1 611 ? 122.65317 144.92275 147.08046 1.000 10.43471 611 LEU A CA 1
ATOM 3776 C C . LEU A 1 611 ? 122.26273 143.71382 147.92231 1.000 21.83545 611 LEU A C 1
ATOM 3777 O O . LEU A 1 611 ? 121.40045 143.82858 148.79808 1.000 22.36638 611 LEU A O 1
ATOM 3782 N N . ILE A 1 612 ? 122.88727 142.55835 147.68630 1.000 12.84027 612 ILE A N 1
ATOM 3783 C CA . ILE A 1 612 ? 122.56974 141.36486 148.46385 1.000 14.60787 612 ILE A CA 1
ATOM 3784 C C . ILE A 1 612 ? 123.00198 141.53444 149.91565 1.000 20.45066 612 ILE A C 1
ATOM 3785 O O . ILE A 1 612 ? 122.27919 141.14791 150.84162 1.000 24.25791 612 ILE A O 1
ATOM 3790 N N . ASP A 1 613 ? 124.17913 142.12268 150.14088 1.000 24.10276 613 ASP A N 1
ATOM 3791 C CA . ASP A 1 613 ? 124.66362 142.34368 151.49537 1.000 21.66536 613 ASP A CA 1
ATOM 3792 C C . ASP A 1 613 ? 123.81435 143.34898 152.25212 1.000 20.06629 613 ASP A C 1
ATOM 3793 O O . ASP A 1 613 ? 123.91131 143.42078 153.48077 1.000 33.02003 613 ASP A O 1
ATOM 3798 N N . THR A 1 614 ? 122.99771 144.13791 151.55320 1.000 21.40361 614 THR A N 1
ATOM 3799 C CA . THR A 1 614 ? 122.01423 144.92891 152.29309 1.000 22.58324 614 THR A CA 1
ATOM 3800 C C . THR A 1 614 ? 121.03137 144.06644 153.08474 1.000 25.68353 614 THR A C 1
ATOM 3801 O O . THR A 1 614 ? 120.36845 144.58897 153.98560 1.000 28.86306 614 THR A O 1
ATOM 3805 N N . SER A 1 615 ? 120.91628 142.77190 152.77744 1.000 28.37759 615 SER A N 1
ATOM 3806 C CA . SER A 1 615 ? 120.00175 141.87051 153.46913 1.000 19.75047 615 SER A CA 1
ATOM 3807 C C . SER A 1 615 ? 120.66860 141.12795 154.62310 1.000 29.88949 615 SER A C 1
ATOM 3808 O O . SER A 1 615 ? 120.07626 140.19969 155.17908 1.000 35.69795 615 SER A O 1
ATOM 3811 N N . CYS A 1 616 ? 121.88731 141.51101 154.99152 1.000 32.17630 616 CYS A N 1
ATOM 3812 C CA . CYS A 1 616 ? 122.63000 140.79376 156.01866 1.000 30.53027 616 CYS A CA 1
ATOM 3813 C C . CYS A 1 616 ? 122.05741 141.09108 157.39969 1.000 34.98890 616 CYS A C 1
ATOM 3814 O O . CYS A 1 616 ? 121.70952 142.23479 157.70550 1.000 37.13820 616 CYS A O 1
ATOM 3817 N N . LEU A 1 617 ? 121.96262 140.05490 158.23241 1.000 37.76748 617 LEU A N 1
ATOM 3818 C CA . LEU A 1 617 ? 121.45988 140.19842 159.59339 1.000 39.90535 617 LEU A CA 1
ATOM 3819 C C . LEU A 1 617 ? 122.56399 140.16122 160.63923 1.000 37.79802 617 LEU A C 1
ATOM 3820 O O . LEU A 1 617 ? 122.38597 140.70481 161.73432 1.000 42.40964 617 LEU A O 1
ATOM 3825 N N . LYS A 1 618 ? 123.69723 139.53379 160.33049 1.000 42.06443 618 LYS A N 1
ATOM 3826 C CA . LYS A 1 618 ? 124.77022 139.32503 161.30236 1.000 47.43053 618 LYS A CA 1
ATOM 3827 C C . LYS A 1 618 ? 126.10023 139.33315 160.55539 1.000 47.09328 618 LYS A C 1
ATOM 3828 O O . LYS A 1 618 ? 126.40095 138.40266 159.80269 1.000 46.50420 618 LYS A O 1
ATOM 3834 N N . TRP A 1 619 ? 126.89249 140.37877 160.77325 1.000 49.76300 619 TRP A N 1
ATOM 3835 C CA . TRP A 1 619 ? 128.17824 140.50352 160.10130 1.000 47.94219 619 TRP A CA 1
ATOM 3836 C C . TRP A 1 619 ? 129.27007 139.76674 160.86568 1.000 48.37655 619 TRP A C 1
ATOM 3837 O O . TRP A 1 619 ? 129.40060 139.90553 162.08411 1.000 53.48679 619 TRP A O 1
ATOM 3848 N N . GLY A 1 620 ? 130.05878 138.97772 160.14209 1.000 54.82456 620 GLY A N 1
ATOM 3849 C CA . GLY A 1 620 ? 131.29029 138.46555 160.70662 1.000 57.48648 620 GLY A CA 1
ATOM 3850 C C . GLY A 1 620 ? 132.36267 139.53785 160.73604 1.000 60.83729 620 GLY A C 1
ATOM 3851 O O . GLY A 1 620 ? 132.38838 140.44799 159.90887 1.000 62.05128 620 GLY A O 1
ATOM 3852 N N . PHE A 1 621 ? 133.25885 139.43732 161.71214 1.000 66.06221 621 PHE A N 1
ATOM 3853 C CA . PHE A 1 621 ? 134.28995 140.44487 161.91334 1.000 64.91960 621 PHE A CA 1
ATOM 3854 C C . PHE A 1 621 ? 135.66947 139.80545 161.88660 1.000 65.29452 621 PHE A C 1
ATOM 3855 O O . PHE A 1 621 ? 135.90558 138.78348 162.53791 1.000 66.35778 621 PHE A O 1
ATOM 3863 N N . LYS A 1 622 ? 136.57618 140.41783 161.12953 1.000 70.96509 622 LYS A N 1
ATOM 3864 C CA . LYS A 1 622 ? 137.94312 139.93319 161.03823 1.000 74.11500 622 LYS A CA 1
ATOM 3865 C C . LYS A 1 622 ? 138.74138 140.33412 162.27932 1.000 75.17031 622 LYS A C 1
ATOM 3866 O O . LYS A 1 622 ? 138.26024 141.04427 163.16737 1.000 74.39289 622 LYS A O 1
ATOM 3872 N N . ARG A 1 623 ? 139.99022 139.86108 162.32553 1.000 81.11335 623 ARG A N 1
ATOM 3873 C CA . ARG A 1 623 ? 140.84347 140.08747 163.48815 1.000 81.40872 623 ARG A CA 1
ATOM 3874 C C . ARG A 1 623 ? 141.11385 141.56781 163.72369 1.000 81.22998 623 ARG A C 1
ATOM 3875 O O . ARG A 1 623 ? 141.39437 141.97522 164.85660 1.000 80.00829 623 ARG A O 1
ATOM 3883 N N . CYS A 1 624 ? 141.02858 142.38556 162.67746 1.000 80.45597 624 CYS A N 1
ATOM 3884 C CA . CYS A 1 624 ? 141.28192 143.81588 162.77617 1.000 80.75106 624 CYS A CA 1
ATOM 3885 C C . CYS A 1 624 ? 140.03727 144.61053 163.15034 1.000 81.32125 624 CYS A C 1
ATOM 3886 O O . CYS A 1 624 ? 140.10149 145.84190 163.22554 1.000 81.95999 624 CYS A O 1
ATOM 3889 N N . GLY A 1 625 ? 138.91223 143.93897 163.38238 1.000 76.85778 625 GLY A N 1
ATOM 3890 C CA . GLY A 1 625 ? 137.67550 144.61601 163.70808 1.000 74.87530 625 GLY A CA 1
ATOM 3891 C C . GLY A 1 625 ? 136.83920 145.02479 162.51943 1.000 76.37445 625 GLY A C 1
ATOM 3892 O O . GLY A 1 625 ? 135.70330 145.47378 162.70817 1.000 77.13369 625 GLY A O 1
ATOM 3893 N N . SER A 1 626 ? 137.35835 144.88386 161.30333 1.000 72.25009 626 SER A N 1
ATOM 3894 C CA . SER A 1 626 ? 136.58245 145.17827 160.10959 1.000 71.82640 626 SER A CA 1
ATOM 3895 C C . SER A 1 626 ? 135.61872 144.03669 159.81323 1.000 70.39783 626 SER A C 1
ATOM 3896 O O . SER A 1 626 ? 135.81081 142.90218 160.25839 1.000 70.00929 626 SER A O 1
ATOM 3899 N N . ARG A 1 627 ? 134.56863 144.35146 159.05928 1.000 65.00590 627 ARG A N 1
ATOM 3900 C CA . ARG A 1 627 ? 133.56950 143.35059 158.71191 1.000 62.52940 627 ARG A CA 1
ATOM 3901 C C . ARG A 1 627 ? 134.18303 142.25493 157.85134 1.000 62.53218 627 ARG A C 1
ATOM 3902 O O . ARG A 1 627 ? 134.95519 142.53051 156.92878 1.000 62.47574 627 ARG A O 1
ATOM 3910 N N . GLY A 1 628 ? 133.84383 141.01393 158.16205 1.000 62.07660 628 GLY A N 1
ATOM 3911 C CA . GLY A 1 628 ? 134.17291 139.87056 157.34558 1.000 59.06550 628 GLY A CA 1
ATOM 3912 C C . GLY A 1 628 ? 133.00681 139.45776 156.47548 1.000 60.94309 628 GLY A C 1
ATOM 3913 O O . GLY A 1 628 ? 132.21061 140.29003 156.02627 1.000 60.06855 628 GLY A O 1
ATOM 3914 N N . SER A 1 629 ? 132.90120 138.15699 156.22940 1.000 53.57819 629 SER A N 1
ATOM 3915 C CA . SER A 1 629 ? 131.77323 137.64065 155.47120 1.000 50.46975 629 SER A CA 1
ATOM 3916 C C . SER A 1 629 ? 130.50571 137.66277 156.31805 1.000 53.99614 629 SER A C 1
ATOM 3917 O O . SER A 1 629 ? 130.53398 137.40919 157.52481 1.000 54.58285 629 SER A O 1
ATOM 3920 N N . CYS A 1 630 ? 129.38530 137.97840 155.67042 1.000 47.97929 630 CYS A N 1
ATOM 3921 C CA . CYS A 1 630 ? 128.09210 137.93818 156.34058 1.000 42.69175 630 CYS A CA 1
ATOM 3922 C C . CYS A 1 630 ? 127.77550 136.51800 156.78467 1.000 42.16463 630 CYS A C 1
ATOM 3923 O O . CYS A 1 630 ? 128.02005 135.55711 156.05014 1.000 43.36920 630 CYS A O 1
ATOM 3926 N N . ARG A 1 631 ? 127.22558 136.38634 157.98868 1.000 47.72659 631 ARG A N 1
ATOM 3927 C CA . ARG A 1 631 ? 126.92747 135.07071 158.53581 1.000 46.81559 631 ARG A CA 1
ATOM 3928 C C . ARG A 1 631 ? 125.46737 134.67626 158.37871 1.000 48.32899 631 ARG A C 1
ATOM 3929 O O . ARG A 1 631 ? 125.17793 133.49997 158.13463 1.000 50.65480 631 ARG A O 1
ATOM 3937 N N . LEU A 1 632 ? 124.54190 135.62348 158.50456 1.000 42.42923 632 LEU A N 1
ATOM 3938 C CA . LEU A 1 632 ? 123.11828 135.32575 158.41931 1.000 40.76563 632 LEU A CA 1
ATOM 3939 C C . LEU A 1 632 ? 122.43875 136.38600 157.56927 1.000 36.01855 632 LEU A C 1
ATOM 3940 O O . LEU A 1 632 ? 122.55941 137.58014 157.85225 1.000 39.56384 632 LEU A O 1
ATOM 3945 N N . TYR A 1 633 ? 121.72369 135.95096 156.54034 1.000 29.08836 633 TYR A N 1
ATOM 3946 C CA . TYR A 1 633 ? 120.92743 136.83353 155.70309 1.000 28.77899 633 TYR A CA 1
ATOM 3947 C C . TYR A 1 633 ? 119.44708 136.68008 156.02344 1.000 27.94379 633 TYR A C 1
ATOM 3948 O O . TYR A 1 633 ? 119.00299 135.66609 156.56458 1.000 32.85133 633 TYR A O 1
ATOM 3957 N N . ASP A 1 634 ? 118.68320 137.70610 155.66840 1.000 23.56775 634 ASP A N 1
ATOM 3958 C CA . ASP A 1 634 ? 117.23039 137.62323 155.64964 1.000 23.41293 634 ASP A CA 1
ATOM 3959 C C . ASP A 1 634 ? 116.82202 136.94090 154.34909 1.000 23.86638 634 ASP A C 1
ATOM 3960 O O . ASP A 1 634 ? 117.08887 137.46343 153.26317 1.000 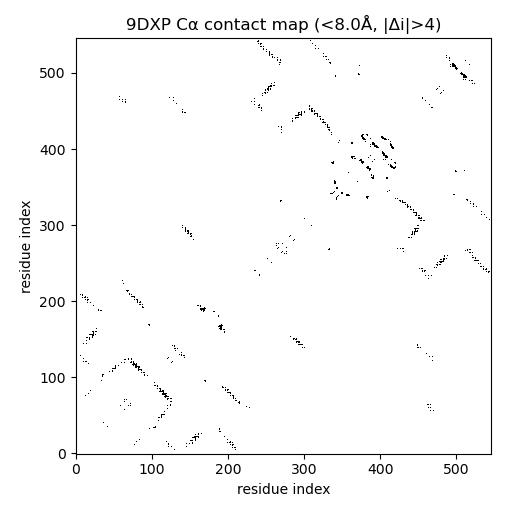25.14852 634 ASP A O 1
ATOM 3965 N N . SER A 1 635 ? 116.18770 135.77224 154.46056 1.000 23.29937 635 SER A N 1
ATOM 3966 C CA . SER A 1 635 ? 115.91505 134.95075 153.28501 1.000 22.26661 635 SER A CA 1
ATOM 3967 C C . SER A 1 635 ? 114.98795 135.64352 152.29487 1.000 23.99193 635 SER A C 1
ATOM 3968 O O . SER A 1 635 ? 115.21019 135.56642 151.08383 1.000 32.28372 635 SER A O 1
ATOM 3971 N N . ASN A 1 636 ? 113.94470 136.31497 152.78066 1.000 21.34909 636 ASN A N 1
ATOM 3972 C CA . ASN A 1 636 ? 112.99834 136.95143 151.87147 1.000 24.20240 636 ASN A CA 1
ATOM 3973 C C . ASN A 1 636 ? 113.64834 138.10539 151.11645 1.000 16.68422 636 ASN A C 1
ATOM 3974 O O . ASN A 1 636 ? 113.48178 138.23649 149.89924 1.000 21.02896 636 ASN A O 1
ATOM 3979 N N . VAL A 1 637 ? 114.40515 138.94726 151.82212 1.000 15.05266 637 VAL A N 1
ATOM 3980 C CA . VAL A 1 637 ? 115.05932 140.07937 151.17069 1.000 19.21871 637 VAL A CA 1
ATOM 3981 C C . VAL A 1 637 ? 116.13529 139.59337 150.20744 1.000 14.54552 637 VAL A C 1
ATOM 3982 O O . VAL A 1 637 ? 116.26770 140.10768 149.09013 1.000 20.04118 637 VAL A O 1
ATOM 3986 N N . PHE A 1 638 ? 116.92532 138.60297 150.62959 1.000 20.26506 638 PHE A N 1
ATOM 3987 C CA . PHE A 1 638 ? 117.91761 138.00162 149.74663 1.000 18.72534 638 PHE A CA 1
ATOM 3988 C C . PHE A 1 638 ? 117.26508 137.45954 148.48184 1.000 17.94816 638 PHE A C 1
ATOM 3989 O O . PHE A 1 638 ? 117.73164 137.75120 147.37725 1.000 18.38035 638 PHE A O 1
ATOM 3997 N N . ARG A 1 639 ? 116.18978 136.68432 148.62106 1.000 13.54123 639 ARG A N 1
ATOM 3998 C CA . ARG A 1 639 ? 115.52767 136.11765 147.45359 1.000 15.65162 639 ARG A CA 1
ATOM 3999 C C . ARG A 1 639 ? 114.99836 137.21318 146.53843 1.000 16.12420 639 ARG A C 1
ATOM 4000 O O . ARG A 1 639 ? 115.21838 137.17764 145.32208 1.000 19.27606 639 ARG A O 1
ATOM 4008 N N . HIS A 1 640 ? 114.32397 138.21367 147.11033 1.000 15.93432 640 HIS A N 1
ATOM 4009 C CA . HIS A 1 640 ? 113.76583 139.27930 146.28925 1.000 9.37530 640 HIS A CA 1
ATOM 4010 C C . HIS A 1 640 ? 114.85363 140.01155 145.52148 1.000 11.41494 640 HIS A C 1
ATOM 4011 O O . HIS A 1 640 ? 114.74565 140.17449 144.30632 1.000 21.11419 640 HIS A O 1
ATOM 4018 N N . ILE A 1 641 ? 115.93087 140.41390 146.19626 1.000 12.51455 641 ILE A N 1
ATOM 4019 C CA . ILE A 1 641 ? 116.99381 141.15086 145.51832 1.000 7.80340 641 ILE A CA 1
ATOM 4020 C C . ILE A 1 641 ? 117.65761 140.28121 144.45518 1.000 6.95673 641 ILE A C 1
ATOM 4021 O O . ILE A 1 641 ? 117.77830 140.67870 143.28941 1.000 19.14562 641 ILE A O 1
ATOM 4026 N N . TYR A 1 642 ? 118.06136 139.06679 144.83462 1.000 13.46005 642 TYR A N 1
ATOM 4027 C CA . TYR A 1 642 ? 118.83979 138.20695 143.95077 1.000 10.11750 642 TYR A CA 1
ATOM 4028 C C . TYR A 1 642 ? 118.05517 137.83587 142.69801 1.000 6.81708 642 TYR A C 1
ATOM 4029 O O . TYR A 1 642 ? 118.58226 137.89299 141.58289 1.000 4.43963 642 TYR A O 1
ATOM 4038 N N . LEU A 1 643 ? 116.78741 137.45295 142.85700 1.000 7.63262 643 LEU A N 1
ATOM 4039 C CA . LEU A 1 643 ? 116.00309 137.07676 141.68796 1.000 5.92745 643 LEU A CA 1
ATOM 4040 C C . LEU A 1 643 ? 115.52907 138.30100 140.90949 1.000 9.94848 643 LEU A C 1
ATOM 4041 O O . LEU A 1 643 ? 115.52891 138.28837 139.67233 1.000 20.26363 643 LEU A O 1
ATOM 4046 N N . GLY A 1 644 ? 115.12687 139.36711 141.60631 1.000 1.31212 644 GLY A N 1
ATOM 4047 C CA . GLY A 1 644 ? 114.56784 140.51975 140.92653 1.000 6.89230 644 GLY A CA 1
ATOM 4048 C C . GLY A 1 644 ? 115.58215 141.25960 140.08034 1.000 4.54523 644 GLY A C 1
ATOM 4049 O O . GLY A 1 644 ? 115.27652 141.67881 138.96612 1.000 14.84989 644 GLY A O 1
ATOM 4050 N N . LEU A 1 645 ? 116.79688 141.44841 140.60181 1.000 8.63845 645 LEU A N 1
ATOM 4051 C CA . LEU A 1 645 ? 117.82137 142.12916 139.81983 1.000 5.38135 645 LEU A CA 1
ATOM 4052 C C . LEU A 1 645 ? 118.13669 141.36257 138.54117 1.000 9.30162 645 LEU A C 1
ATOM 4053 O O . LEU A 1 645 ? 118.19792 141.95416 137.44990 1.000 16.29376 645 LEU A O 1
ATOM 4058 N N . THR A 1 646 ? 118.29179 140.04068 138.66106 1.000 3.82320 646 THR A N 1
ATOM 4059 C CA . THR A 1 646 ? 118.49703 139.17224 137.50983 1.000 6.66776 646 THR A CA 1
ATOM 4060 C C . THR A 1 646 ? 117.36975 139.30049 136.49474 1.000 5.47616 646 THR A C 1
ATOM 4061 O O . THR A 1 646 ? 117.63274 139.48295 135.30076 1.000 16.31272 646 THR A O 1
ATOM 4065 N N . VAL A 1 647 ? 116.11753 139.21894 136.94862 1.000 7.72056 647 VAL A N 1
ATOM 4066 C CA . VAL A 1 647 ? 114.98377 139.26446 136.03029 1.000 7.77943 647 VAL A CA 1
ATOM 4067 C C . VAL A 1 647 ? 114.84541 140.63609 135.37495 1.000 5.40307 647 VAL A C 1
ATOM 4068 O O . VAL A 1 647 ? 114.51458 140.72300 134.19207 1.000 24.04311 647 VAL A O 1
ATOM 4072 N N . ILE A 1 648 ? 115.09361 141.71937 136.11073 1.000 0.00000 648 ILE A N 1
ATOM 4073 C CA . ILE A 1 648 ? 114.98234 143.05707 135.53491 1.000 6.67117 648 ILE A CA 1
ATOM 4074 C C . ILE A 1 648 ? 116.02239 143.25666 134.43844 1.000 12.02060 648 ILE A C 1
ATOM 4075 O O . ILE A 1 648 ? 115.71785 143.77570 133.35265 1.000 17.94900 648 ILE A O 1
ATOM 4080 N N . LEU A 1 649 ? 117.26731 142.84923 134.70377 1.000 12.91353 649 LEU A N 1
ATOM 4081 C CA . LEU A 1 649 ? 118.29370 142.95637 133.67315 1.000 2.35265 649 LEU A CA 1
ATOM 4082 C C . LEU A 1 649 ? 117.95687 142.07549 132.47429 1.000 12.41846 649 LEU A C 1
ATOM 4083 O O . LEU A 1 649 ? 118.13449 142.48587 131.32024 1.000 22.72279 649 LEU A O 1
ATOM 4088 N N . GLY A 1 650 ? 117.44638 140.86823 132.72821 1.000 0.00000 650 GLY A N 1
ATOM 4089 C CA . GLY A 1 650 ? 117.00439 140.01928 131.63578 1.000 5.39274 650 GLY A CA 1
ATOM 4090 C C . GLY A 1 650 ? 115.90416 140.64540 130.79966 1.000 5.91077 650 GLY A C 1
ATOM 4091 O O . GLY A 1 650 ? 115.87189 140.48496 129.58116 1.000 18.87008 650 GLY A O 1
ATOM 4092 N N . THR A 1 651 ? 114.98906 141.37053 131.44282 1.000 7.39336 651 THR A N 1
ATOM 4093 C CA . THR A 1 651 ? 113.89730 142.01478 130.71654 1.000 9.55989 651 THR A CA 1
ATOM 4094 C C . THR A 1 651 ? 114.40830 143.15219 129.83905 1.000 6.43864 651 THR A C 1
ATOM 4095 O O . THR A 1 651 ? 113.96581 143.31339 128.69159 1.000 10.02493 651 THR A O 1
ATOM 4099 N N . VAL A 1 652 ? 115.34105 143.94883 130.36247 1.000 12.55702 652 VAL A N 1
ATOM 4100 C CA . VAL A 1 652 ? 115.96992 144.98086 129.53982 1.000 12.30383 652 VAL A CA 1
ATOM 4101 C C . VAL A 1 652 ? 116.66637 144.34917 128.33812 1.000 7.35825 652 VAL A C 1
ATOM 4102 O O . VAL A 1 652 ? 116.56406 144.84060 127.20225 1.000 18.88841 652 VAL A O 1
ATOM 4106 N N . SER A 1 653 ? 117.36788 143.23797 128.56940 1.000 7.13953 653 SER A N 1
ATOM 4107 C CA . SER A 1 653 ? 118.02086 142.52665 127.47694 1.000 12.81738 653 SER A CA 1
ATOM 4108 C C . SER A 1 653 ? 117.00981 142.03734 126.44602 1.000 5.41044 653 SER A C 1
ATOM 4109 O O . SER A 1 653 ? 117.27189 142.08831 125.24191 1.000 6.56545 653 SER A O 1
ATOM 4112 N N . ILE A 1 654 ? 115.86006 141.54002 126.90382 1.000 4.25978 654 ILE A N 1
ATOM 4113 C CA . ILE A 1 654 ? 114.81969 141.06780 125.99358 1.000 11.34942 654 ILE A CA 1
ATOM 4114 C C . ILE A 1 654 ? 114.31787 142.20429 125.11082 1.000 10.21286 654 ILE A C 1
ATOM 4115 O O . ILE A 1 654 ? 114.11961 142.02881 123.90255 1.000 15.66614 654 ILE A O 1
ATOM 4120 N N . LEU A 1 655 ? 114.09594 143.38134 125.69842 1.000 8.53957 655 LEU A N 1
ATOM 4121 C CA . LEU A 1 655 ? 113.66176 144.52595 124.89959 1.000 10.71516 655 LEU A CA 1
ATOM 4122 C C . LEU A 1 655 ? 114.70606 144.89957 123.84984 1.000 9.81682 655 LEU A C 1
ATOM 4123 O O . LEU A 1 655 ? 114.37049 145.16552 122.68377 1.000 18.94718 655 LEU A O 1
ATOM 4128 N N . LEU A 1 656 ? 115.98178 144.91347 124.24300 1.000 13.43057 656 LEU A N 1
ATOM 4129 C CA . LEU A 1 656 ? 117.03847 145.21601 123.28059 1.000 8.24912 656 LEU A CA 1
ATOM 4130 C C . LEU A 1 656 ? 117.09655 144.17149 122.17014 1.000 9.53170 656 LEU A C 1
ATOM 4131 O O . LEU A 1 656 ? 117.33092 144.50626 121.00291 1.000 20.76283 656 LEU A O 1
ATOM 4136 N N . SER A 1 657 ? 116.88548 142.90277 122.51650 1.000 8.15237 657 SER A N 1
ATOM 4137 C CA . SER A 1 657 ? 116.87898 141.84170 121.51656 1.000 7.38883 657 SER A CA 1
ATOM 4138 C C . SER A 1 657 ? 115.72011 142.01031 120.53873 1.000 10.18100 657 SER A C 1
ATOM 4139 O O . SER A 1 657 ? 115.85948 141.73229 119.34115 1.000 20.10029 657 SER A O 1
ATOM 4142 N N . ILE A 1 658 ? 114.56451 142.45566 121.03540 1.000 17.15818 658 ILE A N 1
ATOM 4143 C CA . ILE A 1 658 ? 113.44347 142.76519 120.14993 1.000 12.63436 658 ILE A CA 1
ATOM 4144 C C . ILE A 1 658 ? 113.82550 143.87334 119.17656 1.000 15.13442 658 ILE A C 1
ATOM 4145 O O . ILE A 1 658 ? 113.49494 143.81617 117.98499 1.000 20.48139 658 ILE A O 1
ATOM 4150 N N . ALA A 1 659 ? 114.51441 144.90497 119.67036 1.000 5.60037 659 ALA A N 1
ATOM 4151 C CA . ALA A 1 659 ? 114.97422 145.96833 118.77732 1.000 7.36319 659 ALA A CA 1
ATOM 4152 C C . ALA A 1 659 ? 115.93068 145.42845 117.71481 1.000 14.82965 659 ALA A C 1
ATOM 4153 O O . ALA A 1 659 ? 115.86064 145.82118 116.54044 1.000 25.83098 659 ALA A O 1
ATOM 4155 N N . VAL A 1 660 ? 116.83364 144.53018 118.11545 1.000 15.53120 660 VAL A N 1
ATOM 4156 C CA . VAL A 1 660 ? 117.76039 143.90818 117.16930 1.000 13.44041 660 VAL A CA 1
ATOM 4157 C C . VAL A 1 660 ? 116.99257 143.16811 116.08098 1.000 9.00045 660 VAL A C 1
ATOM 4158 O O . VAL A 1 660 ? 117.29239 143.29046 114.88652 1.000 22.42400 660 VAL A O 1
ATOM 4162 N N . LEU A 1 661 ? 115.99550 142.37949 116.48434 1.000 18.72830 661 LEU A N 1
ATOM 4163 C CA . LEU A 1 661 ? 115.18784 141.64008 115.51908 1.000 20.32128 661 LEU A CA 1
ATOM 4164 C C . LEU A 1 661 ? 114.45181 142.57489 114.56818 1.000 18.20976 661 LEU A C 1
ATOM 4165 O O . LEU A 1 661 ? 114.37722 142.30633 113.36213 1.000 23.02983 661 LEU A O 1
ATOM 4170 N N . PHE A 1 662 ? 113.89926 143.66917 115.09317 1.000 17.16176 662 PHE A N 1
ATOM 4171 C CA . PHE A 1 662 ? 113.17442 144.61226 114.25002 1.000 16.06489 662 PHE A CA 1
ATOM 4172 C C . PHE A 1 662 ? 114.09155 145.24110 113.21055 1.000 18.85924 662 PHE A C 1
ATOM 4173 O O . PHE A 1 662 ? 113.71637 145.36785 112.03965 1.000 26.14197 662 PHE A O 1
ATOM 4181 N N . ILE A 1 663 ? 115.30130 145.63423 113.61417 1.000 28.29539 663 ILE A N 1
ATOM 4182 C CA . ILE A 1 663 ? 116.22383 146.21406 112.64206 1.000 20.58348 663 ILE A CA 1
ATOM 4183 C C . ILE A 1 663 ? 116.67989 145.17513 111.62423 1.000 25.03115 663 ILE A C 1
ATOM 4184 O O . ILE A 1 663 ? 116.83256 145.49028 110.43761 1.000 31.20818 663 ILE A O 1
ATOM 4189 N N . LEU A 1 664 ? 116.88506 143.92658 112.04779 1.000 24.63254 664 LEU A N 1
ATOM 4190 C CA . LEU A 1 664 ? 117.24154 142.88730 111.08694 1.000 19.29810 664 LEU A CA 1
ATOM 4191 C C . LEU A 1 664 ? 116.14477 142.69307 110.04838 1.000 26.51625 664 LEU A C 1
ATOM 4192 O O . LEU A 1 664 ? 116.42940 142.55432 108.85385 1.000 37.35510 664 LEU A O 1
ATOM 4197 N N . LYS A 1 665 ? 114.88399 142.67069 110.48500 1.000 23.91454 665 LYS A N 1
ATOM 4198 C CA . LYS A 1 665 ? 113.78077 142.57344 109.53361 1.000 20.71913 665 LYS A CA 1
ATOM 4199 C C . LYS A 1 665 ? 113.72631 143.79271 108.62111 1.000 28.72029 665 LYS A C 1
ATOM 4200 O O . LYS A 1 665 ? 113.43346 143.66789 107.42707 1.000 34.29500 665 LYS A O 1
ATOM 4206 N N . LYS A 1 666 ? 113.99116 144.98049 109.16774 1.000 33.17961 666 LYS A N 1
ATOM 4207 C CA . LYS A 1 666 ? 113.94810 146.19744 108.36376 1.000 26.23359 666 LYS A CA 1
ATOM 4208 C C . LYS A 1 666 ? 115.01631 146.18183 107.27593 1.000 32.53899 666 LYS A C 1
ATOM 4209 O O . LYS A 1 666 ? 114.76007 146.58271 106.13489 1.000 40.13837 666 LYS A O 1
ATOM 4215 N N . ASN A 1 667 ? 116.21788 145.72214 107.60752 1.000 31.25301 667 ASN A N 1
ATOM 4216 C CA . ASN A 1 667 ? 117.31315 145.69108 106.64564 1.000 30.44694 667 ASN A CA 1
ATOM 4217 C C . ASN A 1 667 ? 117.38550 144.34564 105.93838 1.000 33.73145 667 ASN A C 1
ATOM 4218 O O . ASN A 1 667 ? 118.47172 143.83677 105.66953 1.000 35.25629 667 ASN A O 1
#

Secondary structure (DSSP, 8-state):
-HHHHHHHHHHHHHHHHHHHHHHHHHHHHHHHHHHT--HHHHHHHHHHHHHHHHHHHHHHHHHTTSS-HHHHHHHHHHHHHHHHHHHHGGGGTSPP------TTHHHHHHHHHHHHHHHTTHHHHHHHHHHHHS-HHHHHHHHHHHHHHHHHHHHHHHHHHHHHHTSBTTBTTB-GGG----TTSTT--B-HHHHHHHHHHHHHHHTGGGGSS-S----HHHHHHHHHHHHHHHHHT-HHHHHHHHHHHHHHHHHHHHHHTHHHHHHHHH---HHHHHHHIIIIIHHHHHHHHHHHHHHHHHTT--HHHHHHHHHHHHHHHHHHHHGGGGS-PPPP-BBTTTB-TT--S---TT---S--GGGTTS---SS----EEETTS-EES-TGGGT--EEEEETTEEEEE--HHHH--EEEESPPPP-SSHHHHHHHHHHHHHHHHHHHHTTHHHHHHHHHHSS-GGGHHHHHHHHHHHIIIIIITHHHHHHHHHHHTTEEEEEE-TTSSEEEEEEE-HHHHHHHHHHHHHHHHHHHHHHHHHHHHHHHH-

InterPro domains:
  IPR002350 Kazal domain [PF07648] (477-523)
  IPR002350 Kazal domain [PS51465] (470-525)
  IPR004156 Organic anion transporter polypeptide [PF03137] (44-637)
  IPR004156 Organic anion transporter polypeptide [PTHR11388] (35-678)
  IPR004156 Organic anion transporter polypeptide [TIGR00805] (36-666)
  IPR020846 Major facilitator superfamily domain [PS50850] (45-668)
  IPR036058 Kazal domain superfamily [SSF100895] (467-523)
  IPR036259 MFS transporter superfamily [G3DSA:1.20.1250.20] (44-460)
  IPR036259 MFS transporter superfamily [SSF103473] (28-666)

Foldseek 3Di:
DLLVVLLVLLLLLLLLLLLLVLLCVLCLVLVCVQAVDDVVVSVLLVCLLVVLQLVCLLVCLQVVLPPQLLLLLLVLLLLLLVLLLQLLVVLVPDDDRDFDCHPSCVSSSRSSNSNSNSCRSSFLSSLLQLCVADDLLCSLLSVLSSVLSNLQNSVNSNVVNVVQQQAACCVVNDDCVVDDDHSPDPRTRGVSSPSSNVSSVSSNVSSVSSVVRGSHDCVVVVVSVVCVVVLVCQQCVQVLQVLLLVLVQLLLLLVLLLLVCQLVLCCFFQVDDSVVSCCLCSVQQSVLLSLLSNVLSVVCNPVVQDLLSLLVLLLVLLVVLLVLLVCLLVLTAAFFAEDQFQHHLLRHGGDDLVRRDLADPLQPVFDDDQQQAFWWQFPQRHIYRDLSRQVFDDWDDDPPWIKTDPRRSSVVHMITTDHRHRDDCSVVSSVVVSVSSSVSSSSNSNSVSSSLSSNCPSHDSSCRSSSSSVSVSSNCPSRVPVSNVVSVVQLCVQARHFHADPVRHTDDGDHGRRSSNSCSSSVSSSVSSVVSSVSSVVSSVVVVVD

Radius of gyration: 26.5 Å; Cα contacts (8 Å, |Δi|>4): 927; chains: 1; bounding box: 56×44×84 Å